Protein AF-A0A356EBM1-F1 (afdb_monomer_lite)

Structure (mmCIF, N/CA/C/O backbone):
data_AF-A0A356EBM1-F1
#
_entry.id   AF-A0A356EBM1-F1
#
loop_
_atom_site.group_PDB
_atom_site.id
_atom_site.type_symbol
_atom_site.label_atom_id
_atom_site.label_alt_id
_atom_site.label_comp_id
_atom_site.label_asym_id
_atom_site.label_entity_id
_atom_site.label_seq_id
_atom_site.pdbx_PDB_ins_code
_atom_site.Cartn_x
_atom_site.Cartn_y
_atom_site.Cartn_z
_atom_site.occupancy
_atom_site.B_iso_or_equiv
_atom_site.auth_seq_id
_atom_site.auth_comp_id
_atom_site.auth_asym_id
_atom_site.auth_atom_id
_atom_site.pdbx_PDB_model_num
ATOM 1 N N . MET A 1 1 ? -62.684 6.060 5.186 1.00 42.84 1 MET A N 1
ATOM 2 C CA . MET A 1 1 ? -63.301 6.630 6.403 1.00 42.84 1 MET A CA 1
ATOM 3 C C . MET A 1 1 ? -63.419 5.521 7.432 1.00 42.84 1 MET A C 1
ATOM 5 O O . MET A 1 1 ? -64.021 4.505 7.124 1.00 42.84 1 MET A O 1
ATOM 9 N N . GLY A 1 2 ? -62.811 5.699 8.601 1.00 35.34 2 GLY A N 1
ATOM 10 C CA . GLY A 1 2 ? -62.869 4.760 9.723 1.00 35.34 2 GLY A CA 1
ATOM 11 C C . GLY A 1 2 ? -61.981 5.294 10.841 1.00 35.34 2 GLY A C 1
ATOM 12 O O . GLY A 1 2 ? -60.767 5.143 10.776 1.00 35.34 2 GLY A O 1
ATOM 13 N N . GLN A 1 3 ? -62.577 6.033 11.777 1.00 33.00 3 GLN A N 1
ATOM 14 C CA . GLN A 1 3 ? -61.892 6.645 12.920 1.00 33.00 3 GLN A CA 1
ATOM 15 C C . GLN A 1 3 ? -61.362 5.582 13.898 1.00 33.00 3 GLN A C 1
ATOM 17 O O . GLN A 1 3 ? -61.988 4.528 14.033 1.00 33.00 3 GLN A O 1
ATOM 22 N N . PRO A 1 4 ? -60.266 5.853 14.631 1.00 38.38 4 PRO A N 1
ATOM 23 C CA . PRO A 1 4 ? -59.825 4.984 15.709 1.00 38.38 4 PRO A CA 1
ATOM 24 C C . PRO A 1 4 ? -60.658 5.225 16.976 1.00 38.38 4 PRO A C 1
ATOM 26 O O . PRO A 1 4 ? -60.929 6.361 17.366 1.00 38.38 4 PRO A O 1
ATOM 29 N N . VAL A 1 5 ? -61.051 4.129 17.623 1.00 34.38 5 VAL A N 1
ATOM 30 C CA . VAL A 1 5 ? -61.734 4.113 18.921 1.00 34.38 5 VAL A CA 1
ATOM 31 C C . VAL A 1 5 ? -60.709 4.406 20.019 1.00 34.38 5 VAL A C 1
ATOM 33 O O . VAL A 1 5 ? -59.724 3.684 20.166 1.00 34.38 5 VAL A O 1
ATOM 36 N N . ALA A 1 6 ? -60.939 5.470 20.786 1.00 33.41 6 ALA A N 1
ATOM 37 C CA . ALA A 1 6 ? -60.128 5.841 21.938 1.00 33.41 6 ALA A CA 1
ATOM 38 C C . ALA A 1 6 ? -60.518 5.005 23.168 1.00 33.41 6 ALA A C 1
ATOM 40 O O . ALA A 1 6 ? -61.655 5.073 23.633 1.00 33.41 6 ALA A O 1
ATOM 41 N N . PHE A 1 7 ? -59.561 4.266 23.730 1.00 32.88 7 PHE A N 1
ATOM 42 C CA . PHE A 1 7 ? -59.648 3.765 25.101 1.00 32.88 7 PHE A CA 1
ATOM 43 C C . PHE A 1 7 ? -58.987 4.782 26.037 1.00 32.88 7 PHE A C 1
ATOM 45 O O . PHE A 1 7 ? -57.767 4.922 26.061 1.00 32.88 7 PHE A O 1
ATOM 52 N N . LEU A 1 8 ? -59.807 5.499 26.805 1.00 38.97 8 LEU A N 1
ATOM 53 C CA . LEU A 1 8 ? -59.374 6.261 27.974 1.00 38.97 8 LEU A CA 1
ATOM 54 C C . LEU A 1 8 ? -59.372 5.322 29.185 1.00 38.97 8 LEU A C 1
ATOM 56 O O . LEU A 1 8 ? -60.434 4.926 29.662 1.00 38.97 8 LEU A O 1
ATOM 60 N N . ALA A 1 9 ? -58.185 4.995 29.694 1.00 32.38 9 ALA A N 1
ATOM 61 C CA . ALA A 1 9 ? -58.008 4.486 31.049 1.00 32.38 9 ALA A CA 1
ATOM 62 C C . ALA A 1 9 ? -57.308 5.564 31.888 1.00 32.38 9 ALA A C 1
ATOM 64 O O . ALA A 1 9 ? -56.337 6.187 31.463 1.00 32.38 9 ALA A O 1
ATOM 65 N N . ALA A 1 10 ? -57.891 5.824 33.052 1.00 35.03 10 ALA A N 1
ATOM 66 C CA . ALA A 1 10 ? -57.650 6.972 33.904 1.00 35.03 10 ALA A CA 1
ATOM 67 C C . ALA A 1 10 ? -56.295 6.954 34.636 1.00 35.03 10 ALA A C 1
ATOM 69 O O . ALA A 1 10 ? -55.842 5.916 35.103 1.00 35.03 10 ALA A O 1
ATOM 70 N N . GLY A 1 11 ? -55.749 8.159 34.843 1.00 42.44 11 GLY A N 1
ATOM 71 C CA . GLY A 1 11 ? -55.099 8.558 36.095 1.00 42.44 11 GLY A CA 1
ATOM 72 C C . GLY A 1 11 ? -53.691 8.029 36.378 1.00 42.44 11 GLY A C 1
ATOM 73 O O . GLY A 1 11 ? -53.522 7.046 37.087 1.00 42.44 11 GLY A O 1
ATOM 74 N N . GLY A 1 12 ? -52.673 8.790 35.972 1.00 31.17 12 GLY A N 1
ATOM 75 C CA . GLY A 1 12 ? -51.321 8.677 36.523 1.00 31.17 12 GLY A CA 1
ATOM 76 C C . GLY A 1 12 ? -50.335 9.583 35.794 1.00 31.17 12 GLY A C 1
ATOM 77 O O . GLY A 1 12 ? -50.092 9.396 34.608 1.00 31.17 12 GLY A O 1
ATOM 78 N N . ARG A 1 13 ? -49.776 10.585 36.488 1.00 42.53 13 ARG A N 1
ATOM 79 C CA . ARG A 1 13 ? -48.717 11.469 35.970 1.00 42.53 13 ARG A CA 1
ATOM 80 C C . ARG A 1 13 ? -47.510 10.632 35.523 1.00 42.53 13 ARG A C 1
ATOM 82 O O . ARG A 1 13 ? -46.719 10.211 36.361 1.00 42.53 13 ARG A O 1
ATOM 89 N N . ALA A 1 14 ? -47.343 10.446 34.219 1.00 35.03 14 ALA A N 1
ATOM 90 C CA . ALA A 1 14 ? -46.088 10.023 33.614 1.00 35.03 14 ALA A CA 1
ATOM 91 C C . ALA A 1 14 ? -45.531 11.219 32.840 1.00 35.03 14 ALA A C 1
ATOM 93 O O . ALA A 1 14 ? -46.203 11.767 31.971 1.00 35.03 14 ALA A O 1
ATOM 94 N N . ALA A 1 15 ? -44.335 11.657 33.229 1.00 39.31 15 ALA A N 1
ATOM 95 C CA . ALA A 1 15 ? -43.589 12.714 32.564 1.00 39.31 15 ALA A CA 1
ATOM 96 C C . ALA A 1 15 ? -43.519 12.471 31.050 1.00 39.31 15 ALA A C 1
ATOM 98 O O . ALA A 1 15 ? -43.367 11.322 30.629 1.00 39.31 15 ALA A O 1
ATOM 99 N N . ASP A 1 16 ? -43.585 13.556 30.273 1.00 38.88 16 ASP A N 1
ATOM 100 C CA . ASP A 1 16 ? -43.338 13.608 28.831 1.00 38.88 16 ASP A CA 1
ATOM 101 C C . ASP A 1 16 ? -42.042 12.867 28.463 1.00 38.88 16 ASP A C 1
ATOM 103 O O . ASP A 1 16 ? -40.952 13.432 28.372 1.00 38.88 16 ASP A O 1
ATOM 107 N N . ARG A 1 17 ? -42.147 11.560 28.223 1.00 38.97 17 ARG A N 1
ATOM 108 C CA . ARG A 1 17 ? -41.198 10.839 27.388 1.00 38.97 17 ARG A CA 1
ATOM 109 C C . ARG A 1 17 ? -41.660 11.082 25.965 1.00 38.97 17 ARG A C 1
ATOM 111 O O . ARG A 1 17 ? -42.470 10.320 25.448 1.00 38.97 17 ARG A O 1
ATOM 118 N N . LEU A 1 18 ? -41.149 12.157 25.362 1.00 40.97 18 LEU A N 1
ATOM 119 C CA . LEU A 1 18 ? -41.180 12.367 23.916 1.00 40.97 18 LEU A CA 1
ATOM 120 C C . LEU A 1 18 ? -40.757 11.055 23.248 1.00 40.97 18 LEU A C 1
ATOM 122 O O . LEU A 1 18 ? -39.587 10.663 23.302 1.00 40.97 18 LEU A O 1
ATOM 126 N N . ALA A 1 19 ? -41.737 10.331 22.710 1.00 46.00 19 ALA A N 1
ATOM 127 C CA . ALA A 1 19 ? -41.510 9.083 22.012 1.00 46.00 19 ALA A CA 1
ATOM 128 C C . ALA A 1 19 ? -40.603 9.392 20.819 1.00 46.00 19 ALA A C 1
ATOM 130 O O . ALA A 1 19 ? -40.979 10.147 19.923 1.00 46.00 19 ALA A O 1
ATOM 131 N N . LYS A 1 20 ? -39.378 8.859 20.838 1.00 49.09 20 LYS A N 1
ATOM 132 C CA . LYS A 1 20 ? -38.491 8.968 19.683 1.00 49.09 20 LYS A CA 1
ATOM 133 C C . LYS A 1 20 ? -39.071 8.106 18.559 1.00 49.09 20 LYS A C 1
ATOM 135 O O . LYS A 1 20 ? -39.443 6.965 18.841 1.00 49.09 20 LYS A O 1
ATOM 140 N N . PRO A 1 21 ? -39.146 8.612 17.317 1.00 43.00 21 PRO A N 1
ATOM 141 C CA . PRO A 1 21 ? -39.495 7.776 16.179 1.00 43.00 21 PRO A CA 1
ATOM 142 C C . PRO A 1 21 ? -38.496 6.612 16.114 1.00 43.00 21 PRO A C 1
ATOM 144 O O . PRO A 1 21 ? -37.289 6.828 16.044 1.00 43.00 21 PRO A O 1
ATOM 147 N N . PHE A 1 22 ? -39.008 5.388 16.239 1.00 44.84 22 PHE A N 1
ATOM 148 C CA . PHE A 1 22 ? -38.233 4.150 16.216 1.00 44.84 22 PHE A CA 1
ATOM 149 C C . PHE A 1 22 ? -38.425 3.516 14.839 1.00 44.84 22 PHE A C 1
ATOM 151 O O . PHE A 1 22 ? -39.537 3.104 14.503 1.00 44.84 22 PHE A O 1
ATOM 158 N N . ASP A 1 23 ? -37.377 3.501 14.011 1.00 51.44 23 ASP A N 1
ATOM 159 C CA . ASP A 1 23 ? -37.457 2.895 12.681 1.00 51.44 23 ASP A CA 1
ATOM 160 C C . ASP A 1 23 ? -37.304 1.373 12.806 1.00 51.44 23 ASP A C 1
ATOM 162 O O . ASP A 1 23 ? -36.210 0.842 12.981 1.00 51.44 23 ASP A O 1
ATOM 166 N N . PHE A 1 24 ? -38.427 0.658 12.714 1.00 48.84 24 PHE A N 1
ATOM 167 C CA . PHE A 1 24 ? -38.478 -0.806 12.785 1.00 48.84 24 PHE A CA 1
ATOM 168 C C . PHE A 1 24 ? -37.703 -1.508 11.659 1.00 48.84 24 PHE A C 1
ATOM 170 O O . PHE A 1 24 ? -37.481 -2.714 11.746 1.00 48.84 24 PHE A O 1
ATOM 177 N N . ARG A 1 25 ? -37.285 -0.782 10.612 1.00 41.53 25 ARG A N 1
ATOM 178 C CA . ARG A 1 25 ? -36.431 -1.324 9.545 1.00 41.53 25 ARG A CA 1
ATOM 179 C C . ARG A 1 25 ? -34.961 -1.415 9.966 1.00 41.53 25 ARG A C 1
ATOM 181 O O . ARG A 1 25 ? -34.242 -2.239 9.412 1.00 41.53 25 ARG A O 1
ATOM 188 N N . TYR A 1 26 ? -34.545 -0.639 10.972 1.00 52.31 26 TYR A N 1
ATOM 189 C CA . TYR A 1 26 ? -33.164 -0.552 11.455 1.00 52.31 26 TYR A CA 1
ATOM 190 C C . TYR A 1 26 ? -33.111 -0.531 12.993 1.00 52.31 26 TYR A C 1
ATOM 192 O O . TYR A 1 26 ? -32.876 0.518 13.595 1.00 52.31 26 TYR A O 1
ATOM 200 N N . PRO A 1 27 ? -33.349 -1.668 13.671 1.00 55.59 27 PRO A N 1
ATOM 201 C CA . PRO A 1 27 ? -33.242 -1.720 15.124 1.00 55.59 27 PRO A CA 1
ATOM 202 C C . PRO A 1 27 ? -31.796 -1.445 15.567 1.00 55.59 27 PRO A C 1
ATOM 204 O O . PRO A 1 27 ? -30.867 -2.053 15.035 1.00 55.59 27 PRO A O 1
ATOM 207 N N . ASP A 1 28 ? -31.612 -0.573 16.566 1.00 60.94 28 ASP A N 1
ATOM 208 C CA . ASP A 1 28 ? -30.328 -0.366 17.251 1.00 60.94 28 ASP A CA 1
ATOM 209 C C . ASP A 1 28 ? -29.805 -1.718 17.767 1.00 60.94 28 ASP A C 1
ATOM 211 O O . ASP A 1 28 ? -30.285 -2.252 18.771 1.00 60.94 28 ASP A O 1
ATOM 215 N N . LYS A 1 29 ? -28.827 -2.301 17.063 1.00 69.81 29 LYS A N 1
ATOM 216 C CA . LYS A 1 29 ? -28.293 -3.637 17.379 1.00 69.81 29 LYS A CA 1
ATOM 217 C C . LYS A 1 29 ? -27.367 -3.612 18.606 1.00 69.81 29 LYS A C 1
ATOM 219 O O . LYS A 1 29 ? -27.132 -4.652 19.225 1.00 69.81 29 LYS A O 1
ATOM 224 N N . LEU A 1 30 ? -26.849 -2.440 18.987 1.00 75.50 30 LEU A N 1
ATOM 225 C CA . LEU A 1 30 ? -26.002 -2.239 20.169 1.00 75.50 30 LEU A CA 1
ATOM 226 C C . LEU A 1 30 ? -26.655 -1.282 21.169 1.00 75.50 30 LEU A C 1
ATOM 228 O O . LEU A 1 30 ? -27.227 -0.258 20.808 1.00 75.50 30 LEU A O 1
ATOM 232 N N . SER A 1 31 ? -26.527 -1.597 22.460 1.00 80.88 31 SER A N 1
ATOM 233 C CA . SER A 1 31 ? -26.961 -0.696 23.527 1.00 80.88 31 SER A CA 1
ATOM 234 C C . SER A 1 31 ? -26.056 0.540 23.605 1.00 80.88 31 SER A C 1
ATOM 236 O O . SER A 1 31 ? -24.871 0.491 23.272 1.00 80.88 31 SER A O 1
ATOM 238 N N . LYS A 1 32 ? -26.587 1.651 24.130 1.00 82.44 32 LYS A N 1
ATOM 239 C CA . LYS A 1 32 ? -25.817 2.895 24.338 1.00 82.44 32 LYS A CA 1
ATOM 240 C C . LYS A 1 32 ? -24.569 2.706 25.202 1.00 82.44 32 LYS A C 1
ATOM 242 O O . LYS A 1 32 ? -23.586 3.411 25.025 1.00 82.44 32 LYS A O 1
ATOM 247 N N . GLU A 1 33 ? -24.623 1.774 26.147 1.00 79.56 33 GLU A N 1
ATOM 248 C CA . GLU A 1 33 ? -23.491 1.427 27.004 1.00 79.56 33 GLU A CA 1
ATOM 249 C C . GLU A 1 33 ? -22.354 0.785 26.198 1.00 79.56 33 GLU A C 1
ATOM 251 O O . GLU A 1 33 ? -21.217 1.236 26.295 1.00 79.56 33 GLU A O 1
ATOM 256 N N . ARG A 1 34 ? -22.676 -0.170 25.314 1.00 83.00 34 ARG A N 1
ATOM 257 C CA . ARG A 1 34 ? -21.705 -0.801 24.405 1.00 83.00 34 ARG A CA 1
ATOM 258 C C . ARG A 1 34 ? -21.077 0.207 23.444 1.00 83.00 34 ARG A C 1
ATOM 260 O O . ARG A 1 34 ? -19.879 0.140 23.192 1.00 83.00 34 ARG A O 1
ATOM 267 N N . LEU A 1 35 ? -21.869 1.150 22.928 1.00 86.12 35 LEU A N 1
ATOM 268 C CA . LEU A 1 35 ? -21.366 2.210 22.047 1.00 86.12 35 LEU A CA 1
ATOM 269 C C . LEU A 1 35 ? -20.360 3.120 22.764 1.00 86.12 35 LEU A C 1
ATOM 271 O O . LEU A 1 35 ? -19.302 3.386 22.210 1.00 86.12 35 LEU A O 1
ATOM 275 N N . ARG A 1 36 ? -20.631 3.517 24.014 1.00 86.56 36 ARG A N 1
ATOM 276 C CA . ARG A 1 36 ? -19.683 4.306 24.825 1.00 86.56 36 ARG A CA 1
ATOM 277 C C . ARG A 1 36 ? -18.381 3.563 25.092 1.00 86.56 36 ARG A C 1
ATOM 279 O O . ARG A 1 36 ? -17.308 4.154 25.055 1.00 86.56 36 ARG A O 1
ATOM 286 N N . THR A 1 37 ? -18.470 2.266 25.366 1.00 85.62 37 THR A N 1
ATOM 287 C CA . THR A 1 37 ? -17.291 1.418 25.535 1.00 85.62 37 THR A CA 1
ATOM 288 C C . THR A 1 37 ? -16.451 1.371 24.260 1.00 85.62 37 THR A C 1
ATOM 290 O O . THR A 1 37 ? -15.241 1.575 24.322 1.00 85.62 37 THR A O 1
ATOM 293 N N . LEU A 1 38 ? -17.084 1.149 23.104 1.00 88.69 38 LEU A N 1
ATOM 294 C CA . LEU A 1 38 ? -16.394 1.161 21.815 1.00 88.69 38 LEU A CA 1
ATOM 295 C C . LEU A 1 38 ? -15.769 2.529 21.525 1.00 88.69 38 LEU A C 1
ATOM 297 O O . LEU A 1 38 ? -14.632 2.581 21.075 1.00 88.69 38 LEU A O 1
ATOM 301 N N . GLU A 1 39 ? -16.465 3.623 21.817 1.00 89.75 39 GLU A N 1
ATOM 302 C CA . GLU A 1 39 ? -15.940 4.984 21.673 1.00 89.75 39 GLU A CA 1
ATOM 303 C C . GLU A 1 39 ? -14.680 5.202 22.527 1.00 89.75 39 GLU A C 1
ATOM 305 O O . GLU A 1 39 ? -13.653 5.636 22.009 1.00 89.75 39 GLU A O 1
ATOM 310 N N . MET A 1 40 ? -14.704 4.799 23.803 1.00 87.94 40 MET A N 1
ATOM 311 C CA . MET A 1 40 ? -13.545 4.882 24.701 1.00 87.94 40 MET A CA 1
ATOM 312 C C . MET A 1 40 ? -12.346 4.068 24.189 1.00 87.94 40 MET A C 1
ATOM 314 O O . MET A 1 40 ? -11.215 4.553 24.211 1.00 87.94 40 MET A O 1
ATOM 318 N N . MET A 1 41 ? -12.579 2.848 23.695 1.00 88.69 41 MET A N 1
ATOM 319 C CA . MET A 1 41 ? -11.519 2.030 23.092 1.00 88.69 41 MET A CA 1
ATOM 320 C C . MET A 1 41 ? -10.903 2.707 21.866 1.00 88.69 41 MET A C 1
ATOM 322 O O . MET A 1 41 ? -9.685 2.706 21.696 1.00 88.69 41 MET A O 1
ATOM 326 N N . HIS A 1 42 ? -11.740 3.295 21.012 1.00 93.00 42 HIS A N 1
ATOM 327 C CA . HIS A 1 42 ? -11.271 3.977 19.813 1.00 93.00 42 HIS A CA 1
ATOM 328 C C . HIS A 1 42 ? -10.563 5.294 20.128 1.00 93.00 42 HIS A C 1
ATOM 330 O O . HIS A 1 42 ? -9.685 5.691 19.370 1.00 93.00 42 HIS A O 1
ATOM 336 N N . GLN A 1 43 ? -10.858 5.929 21.264 1.00 91.75 43 GLN A N 1
ATOM 337 C CA . GLN A 1 43 ? -10.099 7.085 21.737 1.00 91.75 43 GLN A CA 1
ATOM 338 C C . GLN A 1 43 ? -8.671 6.691 22.140 1.00 91.75 43 GLN A C 1
ATOM 340 O O . GLN A 1 43 ? -7.719 7.402 21.816 1.00 91.75 43 GLN A O 1
ATOM 345 N N . ALA A 1 44 ? -8.506 5.538 22.800 1.00 89.12 44 ALA A N 1
ATOM 346 C CA . ALA A 1 44 ? -7.184 4.988 23.100 1.00 89.12 44 ALA A CA 1
ATOM 347 C C . ALA A 1 44 ? -6.425 4.616 21.814 1.00 89.12 44 ALA A C 1
ATOM 349 O O . ALA A 1 44 ? -5.260 4.981 21.666 1.00 89.12 44 ALA A O 1
ATOM 350 N N . TYR A 1 45 ? -7.107 3.970 20.860 1.00 93.31 45 TYR A N 1
ATOM 351 C CA . TYR A 1 45 ? -6.560 3.690 19.528 1.00 93.31 45 TYR A CA 1
ATOM 352 C C . TYR A 1 45 ? -6.108 4.961 18.802 1.00 93.31 45 TYR A C 1
ATOM 354 O O . TYR A 1 45 ? -4.997 4.996 18.288 1.00 93.31 45 TYR A O 1
ATOM 362 N N . ALA A 1 46 ? -6.938 6.007 18.779 1.00 94.75 46 ALA A N 1
ATOM 363 C CA . ALA A 1 46 ? -6.633 7.263 18.101 1.00 94.75 46 ALA A CA 1
ATOM 364 C C . ALA A 1 46 ? -5.352 7.904 18.657 1.00 94.75 46 ALA A C 1
ATOM 366 O O . ALA A 1 46 ? -4.459 8.265 17.895 1.00 94.75 46 ALA A O 1
ATOM 367 N N . SER A 1 47 ? -5.219 7.955 19.986 1.00 93.56 47 SER A N 1
ATOM 368 C CA . SER A 1 47 ? -4.017 8.472 20.650 1.00 93.56 47 SER A CA 1
ATOM 369 C C . SER A 1 47 ? -2.759 7.666 20.291 1.00 93.56 47 SER A C 1
ATOM 371 O O . SER A 1 47 ? -1.736 8.235 19.905 1.00 93.56 47 SER A O 1
ATOM 373 N N . ALA A 1 48 ? -2.843 6.334 20.354 1.00 92.62 48 ALA A N 1
ATOM 374 C CA . ALA A 1 48 ? -1.722 5.454 20.032 1.00 92.62 48 ALA A CA 1
ATOM 375 C C . ALA A 1 48 ? -1.331 5.532 18.545 1.00 92.62 48 ALA A C 1
ATOM 377 O O . ALA A 1 48 ? -0.150 5.643 18.210 1.00 92.62 48 ALA A O 1
ATOM 378 N N . LEU A 1 49 ? -2.324 5.574 17.652 1.00 95.06 49 LEU A N 1
ATOM 379 C CA . LEU A 1 49 ? -2.109 5.743 16.221 1.00 95.06 49 LEU A CA 1
ATOM 380 C C . LEU A 1 49 ? -1.447 7.089 15.907 1.00 95.06 49 LEU A C 1
ATOM 382 O O . LEU A 1 49 ? -0.510 7.122 15.114 1.00 95.06 49 LEU A O 1
ATOM 386 N N . ALA A 1 50 ? -1.889 8.187 16.528 1.00 94.69 50 ALA A N 1
ATOM 387 C CA . ALA A 1 50 ? -1.274 9.500 16.339 1.00 94.69 50 ALA A CA 1
ATOM 388 C C . ALA A 1 50 ? 0.219 9.468 16.703 1.00 94.69 50 ALA A C 1
ATOM 390 O O . ALA A 1 50 ? 1.060 9.874 15.899 1.00 94.69 50 ALA A O 1
ATOM 391 N N . ALA A 1 51 ? 0.564 8.899 17.864 1.00 93.25 51 ALA A N 1
ATOM 392 C CA . ALA A 1 51 ? 1.955 8.742 18.290 1.00 93.25 51 ALA A CA 1
ATOM 393 C C . ALA A 1 51 ? 2.770 7.877 17.311 1.00 93.25 51 ALA A C 1
ATOM 395 O O . ALA A 1 51 ? 3.902 8.229 16.961 1.00 93.25 51 ALA A O 1
ATOM 396 N N . ARG A 1 52 ? 2.185 6.777 16.815 1.00 93.75 52 ARG A N 1
ATOM 397 C CA . ARG A 1 52 ? 2.830 5.910 15.823 1.00 93.75 52 ARG A CA 1
ATOM 398 C C . ARG A 1 52 ? 3.085 6.644 14.512 1.00 93.75 52 ARG A C 1
ATOM 400 O O . ARG A 1 52 ? 4.196 6.572 13.998 1.00 93.75 52 ARG A O 1
ATOM 407 N N . LEU A 1 53 ? 2.100 7.379 13.998 1.00 93.19 53 LEU A N 1
ATOM 408 C CA . LEU A 1 53 ? 2.235 8.158 12.767 1.00 93.19 53 LEU A CA 1
ATOM 409 C C . LEU A 1 53 ? 3.284 9.265 12.914 1.00 93.19 53 LEU A C 1
ATOM 411 O O . LEU A 1 53 ? 4.085 9.444 12.005 1.00 93.19 53 LEU A O 1
ATOM 415 N N . VAL A 1 54 ? 3.359 9.956 14.056 1.00 92.81 54 VAL A N 1
ATOM 416 C CA . VAL A 1 54 ? 4.428 10.941 14.304 1.00 92.81 54 VAL A CA 1
ATOM 417 C C . VAL A 1 54 ? 5.807 10.282 14.253 1.00 92.81 54 VAL A C 1
ATOM 419 O O . VAL A 1 54 ? 6.722 10.819 13.630 1.00 92.81 54 VAL A O 1
ATOM 422 N N . SER A 1 55 ? 5.961 9.109 14.870 1.00 91.06 55 SER A N 1
ATOM 423 C CA . SER A 1 55 ? 7.234 8.383 14.894 1.00 91.06 55 SER A CA 1
ATOM 424 C C . SER A 1 55 ? 7.637 7.849 13.514 1.00 91.06 55 SER A C 1
ATOM 426 O O . SER A 1 55 ? 8.787 8.016 13.107 1.00 91.06 55 SER A O 1
ATOM 428 N N . GLU A 1 56 ? 6.691 7.244 12.796 1.00 89.81 56 GLU A N 1
ATOM 429 C CA . GLU A 1 56 ? 6.907 6.561 11.513 1.00 89.81 56 GLU A CA 1
ATOM 430 C C . GLU A 1 56 ? 6.822 7.477 10.300 1.00 89.81 56 GLU A C 1
ATOM 432 O O . GLU A 1 56 ? 7.223 7.080 9.220 1.00 89.81 56 GLU A O 1
ATOM 437 N N . LEU A 1 57 ? 6.269 8.680 10.418 1.00 89.75 57 LEU A N 1
ATOM 438 C CA . LEU A 1 57 ? 6.241 9.652 9.325 1.00 89.75 57 LEU A CA 1
ATOM 439 C C . LEU A 1 57 ? 7.120 10.860 9.615 1.00 89.75 57 LEU A C 1
ATOM 441 O O . LEU A 1 57 ? 7.341 11.667 8.720 1.00 89.75 57 LEU A O 1
ATOM 445 N N . ARG A 1 58 ? 7.606 11.038 10.849 1.00 89.56 58 ARG A N 1
ATOM 446 C CA . ARG A 1 58 ? 8.345 12.240 11.272 1.00 89.56 58 ARG A CA 1
ATOM 447 C C . ARG A 1 58 ? 7.626 13.534 10.875 1.00 89.56 58 ARG A C 1
ATOM 449 O O . ARG A 1 58 ? 8.252 14.501 10.451 1.00 89.56 58 ARG A O 1
ATOM 456 N N . CYS A 1 59 ? 6.298 13.534 10.950 1.00 89.31 59 CYS A N 1
ATOM 457 C CA . CYS A 1 59 ? 5.462 14.698 10.688 1.00 89.31 59 CYS A CA 1
ATOM 458 C C . CYS A 1 59 ? 4.445 14.867 11.821 1.00 89.31 59 CYS A C 1
ATOM 460 O O . CYS A 1 59 ? 4.003 13.861 12.378 1.00 89.31 59 CYS A O 1
ATOM 462 N N . PRO A 1 60 ? 4.030 16.103 12.152 1.00 90.81 60 PRO A N 1
ATOM 463 C CA . PRO A 1 60 ? 2.959 16.319 13.117 1.00 90.81 60 PRO A CA 1
ATOM 464 C C . PRO A 1 60 ? 1.687 15.588 12.674 1.00 90.81 60 PRO A C 1
ATOM 466 O O . PRO A 1 60 ? 1.214 15.808 11.557 1.00 90.81 60 PRO A O 1
ATOM 469 N N . ALA A 1 61 ? 1.150 14.729 13.537 1.00 93.81 61 ALA A N 1
ATOM 470 C CA . ALA A 1 61 ? -0.084 13.998 13.297 1.00 93.81 61 ALA A CA 1
ATOM 471 C C . ALA A 1 61 ? -0.963 14.020 14.552 1.00 93.81 61 ALA A C 1
ATOM 473 O O . ALA A 1 61 ? -0.455 13.901 15.666 1.00 93.81 61 ALA A O 1
ATOM 474 N N . ASP A 1 62 ? -2.270 14.172 14.360 1.00 95.06 62 ASP A N 1
ATOM 475 C CA . ASP A 1 62 ? -3.281 14.092 15.417 1.00 95.06 62 ASP A CA 1
ATOM 476 C C . ASP A 1 62 ? -4.456 13.248 14.920 1.00 95.06 62 ASP A C 1
ATOM 478 O O . ASP A 1 62 ? -4.808 13.306 13.740 1.00 95.06 62 ASP A O 1
ATOM 482 N N . VAL A 1 63 ? -5.057 12.453 15.803 1.00 96.50 63 VAL A N 1
ATOM 483 C CA . VAL A 1 63 ? -6.198 11.594 15.465 1.00 96.50 63 VAL A CA 1
ATOM 484 C C . VAL A 1 63 ? -7.252 11.722 16.551 1.00 96.50 63 VAL A C 1
ATOM 486 O O . VAL A 1 63 ? -6.958 11.564 17.736 1.00 96.50 63 VAL A O 1
ATOM 489 N N . ARG A 1 64 ? -8.500 11.987 16.157 1.00 95.62 64 ARG A N 1
ATOM 490 C CA . ARG A 1 64 ? -9.618 12.184 17.091 1.00 95.62 64 ARG A CA 1
ATOM 491 C C . ARG A 1 64 ? -10.832 11.378 16.680 1.00 95.62 64 ARG A C 1
ATOM 493 O O . ARG A 1 64 ? -11.162 11.320 15.502 1.00 95.62 64 ARG A O 1
ATOM 500 N N . VAL A 1 65 ? -11.532 10.797 17.651 1.00 96.50 65 VAL A N 1
ATOM 501 C CA . VAL A 1 65 ? -12.828 10.153 17.411 1.00 96.50 65 VAL A CA 1
ATOM 502 C C . VAL A 1 65 ? -13.895 11.234 17.257 1.00 96.50 65 VAL A C 1
ATOM 504 O O . VAL A 1 65 ? -14.100 12.041 18.161 1.00 96.50 65 VAL A O 1
ATOM 507 N N . CYS A 1 66 ? -14.576 11.255 16.113 1.00 94.50 66 CYS A N 1
ATOM 508 C CA . CYS A 1 66 ? -15.688 12.170 15.850 1.00 94.50 66 CYS A CA 1
ATOM 509 C C . CYS A 1 66 ? -17.016 11.613 16.369 1.00 94.50 66 CYS A C 1
ATOM 511 O O . CYS A 1 66 ? -17.865 12.367 16.839 1.00 94.50 66 CYS A O 1
ATOM 513 N N . GLY A 1 67 ? -17.210 10.298 16.250 1.00 91.12 67 GLY A N 1
ATOM 514 C CA . GLY A 1 67 ? -18.440 9.639 16.666 1.00 91.12 67 GLY A CA 1
ATOM 515 C C . GLY A 1 67 ? -18.618 8.249 16.067 1.00 91.12 67 GLY A C 1
ATOM 516 O O . GLY A 1 67 ? -17.807 7.772 15.269 1.00 91.12 67 GLY A O 1
ATOM 517 N N . LEU A 1 68 ? -19.693 7.592 16.498 1.00 94.44 68 LEU A N 1
ATOM 518 C CA . LEU A 1 68 ? -20.087 6.255 16.070 1.00 94.44 68 LEU A CA 1
ATOM 519 C C . LEU A 1 68 ? -21.466 6.314 15.410 1.00 94.44 68 LEU A C 1
ATOM 521 O O . LEU A 1 68 ? -22.430 6.775 16.022 1.00 94.44 68 LEU A O 1
ATOM 525 N N . GLU A 1 69 ? -21.568 5.787 14.195 1.00 91.06 69 GLU A N 1
ATOM 526 C CA . GLU A 1 69 ? -22.798 5.770 13.404 1.00 91.06 69 GLU A CA 1
ATOM 527 C C . GLU A 1 69 ? -23.170 4.337 13.009 1.00 91.06 69 GLU A C 1
ATOM 529 O O . GLU A 1 69 ? -22.311 3.519 12.681 1.00 91.06 69 GLU A O 1
ATOM 534 N N . GLN A 1 70 ? -24.464 4.016 13.050 1.00 90.62 70 GLN A N 1
ATOM 535 C CA . GLN A 1 70 ? -24.995 2.733 12.586 1.00 90.62 70 GLN A CA 1
ATOM 536 C C . GLN A 1 70 ? -25.744 2.968 11.275 1.00 90.62 70 GLN A C 1
ATOM 538 O O . GLN A 1 70 ? -26.707 3.731 11.250 1.00 90.62 70 GLN A O 1
ATOM 543 N N . GLN A 1 71 ? -25.321 2.305 10.203 1.00 91.50 71 GLN A N 1
ATOM 544 C CA . GLN A 1 71 ? -25.947 2.419 8.883 1.00 91.50 71 GLN A CA 1
ATOM 545 C C . GLN A 1 71 ? -25.830 1.109 8.104 1.00 91.50 71 GLN A C 1
ATOM 547 O O . GLN A 1 71 ? -25.163 0.173 8.553 1.00 91.50 71 GLN A O 1
ATOM 552 N N . THR A 1 72 ? -26.485 1.018 6.946 1.00 91.94 72 THR A N 1
ATOM 553 C CA . THR A 1 72 ? -26.293 -0.131 6.056 1.00 91.94 72 THR A CA 1
ATOM 554 C C . THR A 1 72 ? -24.948 -0.039 5.342 1.00 91.94 72 THR A C 1
ATOM 556 O O . THR A 1 72 ? -24.418 1.049 5.097 1.00 91.94 72 THR A O 1
ATOM 559 N N . TYR A 1 73 ? -24.375 -1.188 4.994 1.00 92.44 73 TYR A N 1
ATOM 560 C CA . TYR A 1 73 ? -23.115 -1.242 4.263 1.00 92.44 73 TYR A CA 1
ATOM 561 C C . TYR A 1 73 ? -23.228 -0.598 2.876 1.00 92.44 73 TYR A C 1
ATOM 563 O O . TYR A 1 73 ? -22.313 0.094 2.435 1.00 92.44 73 TYR A O 1
ATOM 571 N N . GLY A 1 74 ? -24.368 -0.789 2.209 1.00 91.38 74 GLY A N 1
ATOM 572 C CA . GLY A 1 74 ? -24.668 -0.191 0.914 1.00 91.38 74 GLY A CA 1
ATOM 573 C C . GLY A 1 74 ? -24.701 1.332 0.972 1.00 91.38 74 GLY A C 1
ATOM 574 O O . GLY A 1 74 ? -24.071 1.967 0.129 1.00 91.38 74 GLY A O 1
ATOM 575 N N . ASP A 1 75 ? -25.360 1.909 1.983 1.00 91.50 75 ASP A N 1
ATOM 576 C CA . ASP A 1 75 ? -25.408 3.365 2.174 1.00 91.50 75 ASP A CA 1
ATOM 577 C C . ASP A 1 75 ? -24.010 3.931 2.455 1.00 91.50 75 ASP A C 1
ATOM 579 O O . ASP A 1 75 ? -23.619 4.938 1.862 1.00 91.50 75 ASP A O 1
ATOM 583 N N . TYR A 1 76 ? -23.216 3.243 3.286 1.00 92.38 76 TYR A N 1
ATOM 584 C CA . TYR A 1 76 ? -21.836 3.645 3.558 1.00 92.38 76 TYR A CA 1
ATOM 585 C C . TYR A 1 76 ? -20.979 3.644 2.287 1.00 92.38 76 TYR A C 1
ATOM 587 O O . TYR A 1 76 ? -20.370 4.661 1.966 1.00 92.38 76 TYR A O 1
ATOM 595 N N . ILE A 1 77 ? -20.953 2.541 1.531 1.00 90.75 77 ILE A N 1
ATOM 596 C CA . ILE A 1 77 ? -20.163 2.442 0.294 1.00 90.75 77 ILE A CA 1
ATOM 597 C C . ILE A 1 77 ? -20.632 3.467 -0.747 1.00 90.75 77 ILE A C 1
ATOM 599 O O . ILE A 1 77 ? -19.796 4.082 -1.406 1.00 90.75 77 ILE A O 1
ATOM 603 N N . ALA A 1 78 ? -21.941 3.704 -0.866 1.00 88.75 78 ALA A N 1
ATOM 604 C CA . ALA A 1 78 ? -22.498 4.703 -1.778 1.00 88.75 78 ALA A CA 1
ATOM 605 C C . ALA A 1 78 ? -22.179 6.154 -1.369 1.00 88.75 78 ALA A C 1
ATOM 607 O O . ALA A 1 78 ? -22.147 7.032 -2.230 1.00 88.75 78 ALA A O 1
ATOM 608 N N . SER A 1 79 ? -21.932 6.413 -0.079 1.00 89.19 79 SER A N 1
ATOM 609 C CA . SER A 1 79 ? -21.532 7.738 0.419 1.00 89.19 79 SER A CA 1
ATOM 610 C C . SER A 1 79 ? -20.097 8.124 0.037 1.00 89.19 79 SER A C 1
ATOM 612 O O . SER A 1 79 ? -19.743 9.305 0.043 1.00 89.19 79 SER A O 1
ATOM 614 N N . LEU A 1 80 ? -19.261 7.140 -0.306 1.00 87.12 80 LEU A N 1
ATOM 615 C CA . LEU A 1 80 ? -17.866 7.351 -0.668 1.00 87.12 80 LEU A CA 1
ATOM 616 C C . LEU A 1 80 ? -17.750 7.696 -2.157 1.00 87.12 80 LEU A C 1
ATOM 618 O O . LEU A 1 80 ? -18.331 7.042 -3.019 1.00 87.12 80 LEU A O 1
ATOM 622 N N . THR A 1 81 ? -16.952 8.716 -2.466 1.00 75.38 81 THR A N 1
ATOM 623 C CA . THR A 1 81 ? -16.678 9.153 -3.841 1.00 75.38 81 THR A CA 1
ATOM 624 C C . THR A 1 81 ? -15.175 9.229 -4.089 1.00 75.38 81 THR A C 1
ATOM 626 O O . THR A 1 81 ? -14.395 9.434 -3.159 1.00 75.38 81 THR A O 1
ATOM 629 N N . GLY A 1 82 ? -14.767 9.060 -5.349 1.00 75.31 82 GLY A N 1
ATOM 630 C CA . GLY A 1 82 ? -13.359 9.102 -5.748 1.00 75.31 82 GLY A CA 1
ATOM 631 C C . GLY A 1 82 ? -12.545 7.880 -5.307 1.00 75.31 82 GLY A C 1
ATOM 632 O O . GLY A 1 82 ? -13.090 6.874 -4.852 1.00 75.31 82 GLY A O 1
ATOM 633 N N . ARG A 1 83 ? -11.222 7.977 -5.478 1.00 79.62 83 ARG A N 1
ATOM 634 C CA . ARG A 1 83 ? -10.265 6.956 -5.032 1.00 79.62 83 ARG A CA 1
ATOM 635 C C . ARG A 1 83 ? -10.102 7.019 -3.517 1.00 79.62 83 ARG A C 1
ATOM 637 O O . ARG A 1 83 ? -9.839 8.087 -2.975 1.00 79.62 83 ARG A O 1
ATOM 644 N N . GLN A 1 84 ? -10.230 5.891 -2.833 1.00 86.56 84 GLN A N 1
ATOM 645 C CA . GLN A 1 84 ? -10.071 5.815 -1.378 1.00 86.56 84 GLN A CA 1
ATOM 646 C C . GLN A 1 84 ? -8.944 4.838 -1.032 1.00 86.56 84 GLN A C 1
ATOM 648 O O . GLN A 1 84 ? -8.52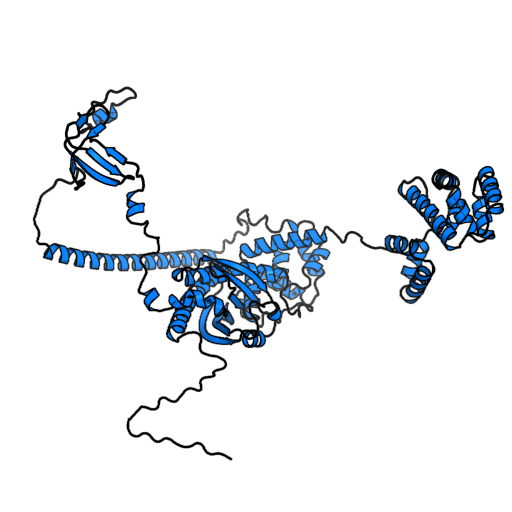6 4.042 -1.869 1.00 86.56 84 GLN A O 1
ATOM 653 N N . GLY A 1 85 ? -8.426 4.889 0.192 1.00 89.06 85 GLY A N 1
ATOM 654 C CA . GLY A 1 85 ? -7.502 3.873 0.701 1.00 89.06 85 GLY A CA 1
ATOM 655 C C . GLY A 1 85 ? -8.248 2.873 1.575 1.00 89.06 85 GLY A C 1
ATOM 656 O O . GLY A 1 85 ? -8.495 3.170 2.741 1.00 89.06 85 GLY A O 1
ATOM 657 N N . PHE A 1 86 ? -8.615 1.709 1.043 1.00 91.31 86 PHE A N 1
ATOM 658 C CA . PHE A 1 86 ? -9.287 0.668 1.819 1.00 91.31 86 PHE A CA 1
ATOM 659 C C . PHE A 1 86 ? -8.314 -0.405 2.280 1.00 91.31 86 PHE A C 1
ATOM 661 O O . PHE A 1 86 ? -7.547 -0.941 1.490 1.00 91.31 86 PHE A O 1
ATOM 668 N N . TYR A 1 87 ? -8.416 -0.786 3.545 1.00 92.25 87 TYR A N 1
ATOM 669 C CA . TYR A 1 87 ? -7.659 -1.863 4.160 1.00 92.25 87 TYR A CA 1
ATOM 670 C C . TYR A 1 87 ? -8.647 -2.894 4.685 1.00 92.25 87 TYR A C 1
ATOM 672 O O . TYR A 1 87 ? -9.365 -2.654 5.659 1.00 92.25 87 TYR A O 1
ATOM 680 N N . LEU A 1 88 ? -8.696 -4.046 4.024 1.00 90.75 88 LEU A N 1
ATOM 681 C CA . LEU A 1 88 ? -9.500 -5.175 4.465 1.00 90.75 88 LEU A CA 1
ATOM 682 C C . LEU A 1 88 ? -8.658 -5.977 5.447 1.00 90.75 88 LEU A C 1
ATOM 684 O O . LEU A 1 88 ? -7.596 -6.486 5.085 1.00 90.75 88 LEU A O 1
ATOM 688 N N . ALA A 1 89 ? -9.128 -6.105 6.680 1.00 89.94 89 ALA A N 1
ATOM 689 C CA . ALA A 1 89 ? -8.404 -6.803 7.732 1.00 89.94 89 ALA A CA 1
ATOM 690 C C . ALA A 1 89 ? -9.287 -7.840 8.423 1.00 89.94 89 ALA A C 1
ATOM 692 O O . ALA A 1 89 ? -10.507 -7.735 8.429 1.00 89.94 89 ALA A O 1
ATOM 693 N N . ALA A 1 90 ? -8.660 -8.841 9.026 1.00 85.50 90 ALA A N 1
ATOM 694 C CA . ALA A 1 90 ? -9.299 -9.795 9.920 1.00 85.50 90 ALA A CA 1
ATOM 695 C C . ALA A 1 90 ? -8.567 -9.776 11.265 1.00 85.50 90 ALA A C 1
ATOM 697 O O . ALA A 1 90 ? -7.347 -9.610 11.303 1.00 85.50 90 ALA A O 1
ATOM 698 N N . LEU A 1 91 ? -9.305 -9.947 12.359 1.00 81.06 91 LEU A N 1
ATOM 699 C CA . LEU A 1 91 ? -8.748 -10.059 13.707 1.00 81.06 91 LEU A CA 1
ATOM 700 C C . LEU A 1 91 ? -9.100 -11.440 14.252 1.00 81.06 91 LEU A C 1
ATOM 702 O O . LEU A 1 91 ? -10.269 -11.717 14.510 1.00 81.06 91 LEU A O 1
ATOM 706 N N . ASP A 1 92 ? -8.111 -12.313 14.430 1.00 73.12 92 ASP A N 1
ATOM 707 C CA . ASP A 1 92 ? -8.365 -13.648 14.978 1.00 73.12 92 ASP A CA 1
ATOM 708 C C . ASP A 1 92 ? -8.913 -13.561 16.417 1.00 73.12 92 ASP A C 1
ATOM 710 O O . ASP A 1 92 ? -8.610 -12.605 17.126 1.00 73.12 92 ASP A O 1
ATOM 714 N N . PRO A 1 93 ? -9.733 -14.516 16.895 1.00 69.31 93 PRO A N 1
ATOM 715 C CA . PRO A 1 93 ? -10.339 -15.640 16.174 1.00 69.31 93 PRO A CA 1
ATOM 716 C C . PRO A 1 93 ? -11.629 -15.257 15.415 1.00 69.31 93 PRO A C 1
ATOM 718 O O . PRO A 1 93 ? -12.421 -16.133 15.054 1.00 69.31 93 PRO A O 1
ATOM 721 N N . ILE A 1 94 ? -11.903 -13.963 15.222 1.00 78.19 94 ILE A N 1
ATOM 722 C CA . ILE A 1 94 ? -13.149 -13.481 14.624 1.00 78.19 94 ILE A CA 1
ATOM 723 C C . ILE A 1 94 ? -13.093 -13.727 13.117 1.00 78.19 94 ILE A C 1
ATOM 725 O O . ILE A 1 94 ? -12.324 -13.113 12.385 1.00 78.19 94 ILE A O 1
ATOM 729 N N . LYS A 1 95 ? -13.952 -14.627 12.632 1.00 70.69 95 LYS A N 1
ATOM 730 C CA . LYS A 1 95 ? -14.000 -15.057 11.221 1.00 70.69 95 LYS A CA 1
ATOM 731 C C . LYS A 1 95 ? -14.644 -14.037 10.268 1.00 70.69 95 LYS A C 1
ATOM 733 O O . LYS A 1 95 ? -15.061 -14.410 9.177 1.00 70.69 95 LYS A O 1
ATOM 738 N N . SER A 1 96 ? -14.765 -12.779 10.680 1.00 79.00 96 SER A N 1
ATOM 739 C CA . SER A 1 96 ? -15.332 -11.698 9.873 1.00 79.00 96 SER A CA 1
ATOM 740 C C . SER A 1 96 ? -14.249 -10.674 9.569 1.00 79.00 96 SER A C 1
ATOM 742 O O . SER A 1 96 ? -13.428 -10.361 10.430 1.00 79.00 96 SER A O 1
ATOM 744 N N . ASN A 1 97 ? -14.282 -10.121 8.360 1.00 87.50 97 ASN A N 1
ATOM 745 C CA . ASN A 1 97 ? -13.404 -9.019 7.993 1.00 87.50 97 ASN A CA 1
ATOM 746 C C . ASN A 1 97 ? -13.954 -7.702 8.556 1.00 87.50 97 ASN A C 1
ATOM 748 O O . ASN A 1 97 ? -15.164 -7.543 8.703 1.00 87.50 97 ASN A O 1
ATOM 752 N N . LEU A 1 98 ? -13.065 -6.762 8.840 1.00 90.50 98 LEU A N 1
ATOM 753 C CA . LEU A 1 98 ? -13.352 -5.355 9.084 1.00 90.50 98 LEU A CA 1
ATOM 754 C C . LEU A 1 98 ? -12.741 -4.527 7.954 1.00 90.50 98 LEU A C 1
ATOM 756 O O . LEU A 1 98 ? -11.824 -4.980 7.259 1.00 90.50 98 LEU A O 1
ATOM 760 N N . LEU A 1 99 ? -13.249 -3.314 7.777 1.00 92.62 99 LEU A N 1
ATOM 761 C CA . LEU A 1 99 ? -12.765 -2.392 6.760 1.00 92.62 99 LEU A CA 1
ATOM 762 C C . LEU A 1 99 ? -12.259 -1.121 7.434 1.00 92.62 99 LEU A C 1
ATOM 764 O O . LEU A 1 99 ? -12.976 -0.495 8.207 1.00 92.62 99 LEU A O 1
ATOM 768 N N . LEU A 1 100 ? -11.028 -0.737 7.126 1.00 94.69 100 LEU A N 1
ATOM 769 C CA . LEU A 1 100 ? -10.480 0.568 7.467 1.00 94.69 100 LEU A CA 1
ATOM 770 C C . LEU A 1 100 ? -10.399 1.391 6.182 1.00 94.69 100 LEU A C 1
ATOM 772 O O . LEU A 1 100 ? -9.908 0.904 5.168 1.00 94.69 100 LEU A O 1
ATOM 776 N N . GLN A 1 101 ? -10.912 2.616 6.208 1.00 94.88 101 GLN A N 1
ATOM 777 C CA . GLN A 1 101 ? -11.020 3.478 5.037 1.00 94.88 101 GLN A CA 1
ATOM 778 C C . GLN A 1 101 ? -10.375 4.834 5.309 1.00 94.88 101 GLN A C 1
ATOM 780 O O . GLN A 1 101 ? -10.814 5.566 6.189 1.00 94.88 101 GLN A O 1
ATOM 785 N N . LEU A 1 102 ? -9.359 5.175 4.523 1.00 94.06 102 LEU A N 1
ATOM 786 C CA . LEU A 1 102 ? -8.787 6.515 4.425 1.00 94.06 102 LEU A CA 1
ATOM 787 C C . LEU A 1 102 ? -9.431 7.264 3.264 1.00 94.06 102 LEU A C 1
ATOM 789 O O . LEU A 1 102 ? -9.632 6.693 2.185 1.00 94.06 102 LEU A O 1
ATOM 793 N N . ASP A 1 103 ? -9.761 8.534 3.477 1.00 90.94 103 ASP A N 1
ATOM 794 C CA . ASP A 1 103 ? -10.238 9.389 2.395 1.00 90.94 103 ASP A CA 1
ATOM 795 C C . ASP A 1 103 ? -9.128 9.715 1.377 1.00 90.94 103 ASP A C 1
ATOM 797 O O . ASP A 1 103 ? -7.932 9.592 1.660 1.00 90.94 103 ASP A O 1
ATOM 801 N N . SER A 1 104 ? -9.520 10.132 0.168 1.00 86.25 104 SER A N 1
ATOM 802 C CA . SER A 1 104 ? -8.586 10.436 -0.927 1.00 86.25 104 SER A CA 1
ATOM 803 C C . SER A 1 104 ? -7.493 11.428 -0.523 1.00 86.25 104 SER A C 1
ATOM 805 O O . SER A 1 104 ? -6.361 11.318 -1.001 1.00 86.25 104 SER A O 1
ATOM 807 N N . GLN A 1 105 ? -7.823 12.411 0.320 1.00 85.56 105 GLN A N 1
ATOM 808 C CA . GLN A 1 105 ? -6.868 13.423 0.762 1.00 85.56 105 GLN A CA 1
ATOM 809 C C . GLN A 1 105 ? -5.863 12.840 1.757 1.00 85.56 105 GLN A C 1
ATOM 811 O O . GLN A 1 105 ? -4.660 13.015 1.565 1.00 85.56 105 GLN A O 1
ATOM 816 N N . SER A 1 106 ? -6.314 12.104 2.779 1.00 90.25 106 SER A N 1
ATOM 817 C CA . SER A 1 106 ? -5.410 11.485 3.757 1.00 90.25 106 SER A CA 1
ATOM 818 C C . SER A 1 106 ? -4.532 10.421 3.116 1.00 90.25 106 SER A C 1
ATOM 820 O O . SER A 1 106 ? -3.332 10.399 3.371 1.00 90.25 106 SER A O 1
ATOM 822 N N . ALA A 1 107 ? -5.097 9.576 2.247 1.00 90.38 107 ALA A N 1
ATOM 823 C CA . ALA A 1 107 ? -4.338 8.565 1.516 1.00 90.38 107 ALA A CA 1
ATOM 824 C C . ALA A 1 107 ? -3.282 9.205 0.597 1.00 90.38 107 ALA A C 1
ATOM 826 O O . ALA A 1 107 ? -2.131 8.773 0.585 1.00 90.38 107 ALA A O 1
ATOM 827 N N . GLY A 1 108 ? -3.638 10.284 -0.113 1.00 88.19 108 GLY A N 1
ATOM 828 C CA . GLY A 1 108 ? -2.703 11.037 -0.950 1.00 88.19 108 GLY A CA 1
ATOM 829 C C . GLY A 1 108 ? -1.576 11.702 -0.153 1.00 88.19 108 GLY A C 1
ATOM 830 O O . GLY A 1 108 ? -0.416 11.594 -0.540 1.00 88.19 108 GLY A O 1
ATOM 831 N N . ARG A 1 109 ? -1.887 12.345 0.982 1.00 89.25 109 ARG A N 1
ATOM 832 C CA . ARG A 1 109 ? -0.874 12.959 1.865 1.00 89.25 109 ARG A CA 1
ATOM 833 C C . ARG A 1 109 ? 0.032 11.918 2.509 1.00 89.25 109 ARG A C 1
ATOM 835 O O . ARG A 1 109 ? 1.238 12.136 2.588 1.00 89.25 109 ARG A O 1
ATOM 842 N N . LEU A 1 110 ? -0.536 10.790 2.936 1.00 91.81 110 LEU A N 1
ATOM 843 C CA . LEU A 1 110 ? 0.228 9.659 3.446 1.00 91.81 110 LEU A CA 1
ATOM 844 C C . LEU A 1 110 ? 1.221 9.181 2.382 1.00 91.81 110 LEU A C 1
ATOM 846 O O . LEU A 1 110 ? 2.403 9.083 2.678 1.00 91.81 110 LEU A O 1
ATOM 850 N N . LEU A 1 111 ? 0.777 8.976 1.139 1.00 91.12 111 LEU A N 1
ATOM 851 C CA . LEU A 1 111 ? 1.641 8.578 0.024 1.00 91.12 111 LEU A CA 1
ATOM 852 C C . LEU A 1 111 ? 2.752 9.585 -0.279 1.00 91.12 111 LEU A C 1
ATOM 854 O O . LEU A 1 111 ? 3.912 9.196 -0.373 1.00 91.12 111 LEU A O 1
ATOM 858 N N . GLU A 1 112 ? 2.424 10.873 -0.398 1.00 89.81 112 GLU A N 1
ATOM 859 C CA . GLU A 1 112 ? 3.428 11.927 -0.589 1.00 89.81 112 GLU A CA 1
ATOM 860 C C . GLU A 1 112 ? 4.485 11.864 0.520 1.00 89.81 112 GLU A C 1
ATOM 862 O O . GLU A 1 112 ? 5.682 11.854 0.238 1.00 89.81 112 GLU A O 1
ATOM 867 N N . ARG A 1 113 ? 4.056 11.730 1.782 1.00 91.88 113 ARG A N 1
ATOM 868 C CA . ARG A 1 113 ? 4.973 11.643 2.920 1.00 91.88 113 ARG A CA 1
ATOM 869 C C . ARG A 1 113 ? 5.811 10.366 2.909 1.00 91.88 113 ARG A C 1
ATOM 871 O O . ARG A 1 113 ? 7.008 10.448 3.181 1.00 91.88 113 ARG A O 1
ATOM 878 N N . LEU A 1 114 ? 5.206 9.221 2.583 1.00 92.50 114 LEU A N 1
ATOM 879 C CA . LEU A 1 114 ? 5.880 7.927 2.429 1.00 92.50 114 LEU A CA 1
ATOM 880 C C . LEU A 1 114 ? 6.939 7.970 1.323 1.00 92.50 114 LEU A C 1
ATOM 882 O O . LEU A 1 114 ? 7.943 7.283 1.440 1.00 92.50 114 LEU A O 1
ATOM 886 N N . PHE A 1 115 ? 6.748 8.786 0.286 1.00 91.69 115 PHE A N 1
ATOM 887 C CA . PHE A 1 115 ? 7.725 9.007 -0.783 1.00 91.69 115 PHE A CA 1
ATOM 888 C C . PHE A 1 115 ? 8.679 10.185 -0.518 1.00 91.69 115 PHE A C 1
ATOM 890 O O . PHE A 1 115 ? 9.387 10.628 -1.422 1.00 91.69 115 PHE A O 1
ATOM 897 N N . GLY A 1 116 ? 8.719 10.699 0.714 1.00 89.75 116 GLY A N 1
ATOM 898 C CA . GLY A 1 116 ? 9.691 11.711 1.129 1.00 89.75 116 GLY A CA 1
ATOM 899 C C . GLY A 1 116 ? 9.307 13.148 0.792 1.00 89.75 116 GLY A C 1
ATOM 900 O O . GLY A 1 116 ? 10.184 14.002 0.723 1.00 89.75 116 GLY A O 1
ATOM 901 N N . ALA A 1 117 ? 8.026 13.455 0.569 1.00 88.38 117 ALA A N 1
ATOM 902 C CA . ALA A 1 117 ? 7.608 14.849 0.448 1.00 88.38 117 ALA A CA 1
ATOM 903 C C . ALA A 1 117 ? 7.830 15.590 1.783 1.00 88.38 117 ALA A C 1
ATOM 905 O O . ALA A 1 117 ? 7.457 15.062 2.841 1.00 88.38 117 ALA A O 1
ATOM 906 N N . PRO A 1 118 ? 8.377 16.818 1.755 1.00 87.00 118 PRO A N 1
ATOM 907 C CA . PRO A 1 118 ? 8.568 17.616 2.956 1.00 87.00 118 PRO A CA 1
ATOM 908 C C . PRO A 1 118 ? 7.222 18.075 3.526 1.00 87.00 118 PRO A C 1
ATOM 910 O O . PRO A 1 118 ? 6.252 18.306 2.801 1.00 87.00 118 PRO A O 1
ATOM 913 N N . VAL A 1 119 ? 7.172 18.294 4.841 1.00 85.50 119 VAL A N 1
ATOM 914 C CA . VAL A 1 119 ? 5.941 18.697 5.552 1.00 85.50 119 VAL A CA 1
ATOM 915 C C . VAL A 1 119 ? 5.311 19.963 4.952 1.00 85.50 119 VAL A C 1
ATOM 917 O O . VAL A 1 119 ? 4.094 20.031 4.812 1.00 85.50 119 VAL A O 1
ATOM 920 N N . ALA A 1 120 ? 6.120 20.938 4.524 1.00 82.94 120 ALA A N 1
ATOM 921 C CA . ALA A 1 120 ? 5.632 22.167 3.892 1.00 82.94 120 ALA A CA 1
ATOM 922 C C . ALA A 1 120 ? 4.844 21.911 2.590 1.00 82.94 120 ALA A C 1
ATOM 924 O O . ALA A 1 120 ? 3.877 22.616 2.307 1.00 82.94 120 ALA A O 1
ATOM 925 N N . GLN A 1 121 ? 5.213 20.876 1.827 1.00 79.56 121 GLN A N 1
ATOM 926 C CA . GLN A 1 121 ? 4.527 20.486 0.591 1.00 79.56 121 GLN A CA 1
ATOM 927 C C . GLN A 1 121 ? 3.175 19.821 0.871 1.00 79.56 121 GLN A C 1
ATOM 929 O O . GLN A 1 121 ? 2.257 19.958 0.074 1.00 79.56 121 GLN A O 1
ATOM 934 N N . LEU A 1 122 ? 3.013 19.162 2.023 1.00 77.56 122 LEU A N 1
ATOM 935 C CA . LEU A 1 122 ? 1.725 18.585 2.433 1.00 77.56 122 LEU A CA 1
ATOM 936 C C . LEU A 1 122 ? 0.682 19.659 2.784 1.00 77.56 122 LEU A C 1
ATOM 938 O O . LEU A 1 122 ? -0.518 19.384 2.753 1.00 77.56 122 LEU A O 1
ATOM 942 N N . VAL A 1 123 ? 1.146 20.865 3.128 1.00 74.81 123 VAL A N 1
ATOM 943 C CA . VAL A 1 123 ? 0.322 22.026 3.501 1.00 74.81 123 VAL A CA 1
ATOM 944 C C . VAL A 1 123 ? -0.051 22.876 2.277 1.00 74.81 123 VAL A C 1
ATOM 946 O O . VAL A 1 123 ? -1.099 23.521 2.270 1.00 74.81 123 VAL A O 1
ATOM 949 N N . ALA A 1 124 ? 0.787 22.885 1.236 1.00 59.78 124 ALA A N 1
ATOM 950 C CA . ALA A 1 124 ? 0.630 23.737 0.061 1.00 59.78 124 ALA A CA 1
ATOM 951 C C . ALA A 1 124 ? -0.202 23.063 -1.056 1.00 59.78 124 ALA A C 1
ATOM 953 O O . ALA A 1 124 ? 0.355 22.392 -1.916 1.00 59.78 124 ALA A O 1
ATOM 954 N N . ALA A 1 125 ? -1.518 23.331 -1.070 1.00 51.09 125 ALA A N 1
ATOM 955 C CA . ALA A 1 125 ? -2.500 22.966 -2.113 1.00 51.09 125 ALA A CA 1
ATOM 956 C C . ALA A 1 125 ? -2.710 21.453 -2.369 1.00 51.09 125 ALA A C 1
ATOM 958 O O . ALA A 1 125 ? -1.947 20.612 -1.903 1.00 51.09 125 ALA A O 1
ATOM 959 N N . ASP A 1 126 ? -3.828 21.101 -3.020 1.00 53.88 126 ASP A N 1
ATOM 960 C CA . ASP A 1 126 ? -4.364 19.734 -3.063 1.00 53.88 126 ASP A CA 1
ATOM 961 C C . ASP A 1 126 ? -3.316 18.738 -3.615 1.00 53.88 126 ASP A C 1
ATOM 963 O O . ASP A 1 126 ? -2.902 18.866 -4.771 1.00 53.88 126 ASP A O 1
ATOM 967 N N . PRO A 1 127 ? -2.883 17.717 -2.844 1.00 53.19 127 PRO A N 1
ATOM 968 C CA . PRO A 1 127 ? -1.973 16.668 -3.322 1.00 53.19 127 PRO A CA 1
ATOM 969 C C . PRO A 1 127 ? -2.466 15.964 -4.596 1.00 53.19 127 PRO A C 1
ATOM 971 O O . PRO A 1 127 ? -1.724 15.201 -5.218 1.00 53.19 127 PRO A O 1
ATOM 974 N N . LEU A 1 128 ? -3.740 16.161 -4.945 1.00 51.00 128 LEU A N 1
ATOM 975 C CA . LEU A 1 128 ? -4.405 15.655 -6.136 1.00 51.00 128 LEU A CA 1
ATOM 976 C C . LEU A 1 128 ? -4.170 16.502 -7.401 1.00 51.00 128 LEU A C 1
ATOM 978 O O . LEU A 1 128 ? -4.265 15.921 -8.480 1.00 51.00 128 LEU A O 1
ATOM 982 N N . ASP A 1 129 ? -3.824 17.791 -7.293 1.00 47.84 129 ASP A N 1
ATOM 983 C CA . ASP A 1 129 ? -3.716 18.724 -8.435 1.00 47.84 129 ASP A CA 1
ATOM 984 C C . ASP A 1 129 ? -2.352 18.693 -9.153 1.00 47.84 129 ASP A C 1
ATOM 986 O O . ASP A 1 129 ? -2.224 19.167 -10.280 1.00 47.84 129 ASP A O 1
ATOM 990 N N . ASN A 1 130 ? -1.328 18.073 -8.562 1.00 51.22 130 ASN A N 1
ATOM 991 C CA . ASN A 1 130 ? 0.025 18.002 -9.136 1.00 51.22 130 ASN A CA 1
ATOM 992 C C . ASN A 1 130 ? 0.243 16.779 -10.052 1.00 51.22 130 ASN A C 1
ATOM 994 O O . ASN A 1 130 ? 1.295 16.138 -10.008 1.00 51.22 130 ASN A O 1
ATOM 998 N N . GLN A 1 131 ? -0.760 16.405 -10.850 1.00 53.31 131 GLN A N 1
ATOM 999 C CA . GLN A 1 131 ? -0.705 15.203 -11.684 1.00 53.31 131 GLN A CA 1
ATOM 1000 C C . GLN A 1 131 ? -0.065 15.451 -13.050 1.00 53.31 131 GLN A C 1
ATOM 1002 O O . GLN A 1 131 ? -0.427 16.368 -13.787 1.00 53.31 131 GLN A O 1
ATOM 1007 N N . ALA A 1 132 ? 0.822 14.531 -13.426 1.00 43.56 132 ALA A N 1
ATOM 1008 C CA . ALA A 1 132 ? 1.105 14.236 -14.818 1.00 43.56 132 ALA A CA 1
ATOM 1009 C C . ALA A 1 132 ? -0.214 14.032 -15.600 1.00 43.56 132 ALA A C 1
ATOM 1011 O O . ALA A 1 132 ? -1.117 13.361 -15.085 1.00 43.56 132 ALA A O 1
ATOM 1012 N N . PRO A 1 133 ? -0.356 14.551 -16.835 1.00 36.75 133 PRO A N 1
ATOM 1013 C CA . PRO A 1 133 ? -1.534 14.287 -17.653 1.00 36.75 133 PRO A CA 1
ATOM 1014 C C . PRO A 1 133 ? -1.624 12.773 -17.911 1.00 36.75 133 PRO A C 1
ATOM 1016 O O . PRO A 1 133 ? -0.780 12.218 -18.606 1.00 36.75 133 PRO A O 1
ATOM 1019 N N . GLY A 1 134 ? -2.610 12.097 -17.309 1.00 46.06 134 GLY A N 1
ATOM 1020 C CA . GLY A 1 134 ? -2.809 10.643 -17.440 1.00 46.06 134 GLY A CA 1
ATOM 1021 C C . GLY A 1 134 ? -3.232 9.916 -16.158 1.00 46.06 134 GLY A C 1
ATOM 1022 O O . GLY A 1 134 ? -3.795 8.830 -16.240 1.00 46.06 134 GLY A O 1
ATOM 1023 N N . LEU A 1 135 ? -3.047 10.529 -14.983 1.00 49.09 135 LEU A N 1
ATOM 1024 C CA . LEU A 1 135 ? -3.358 9.949 -13.663 1.00 49.09 135 LEU A CA 1
ATOM 1025 C C . LEU A 1 135 ? -4.815 10.130 -13.190 1.00 49.09 135 LEU A C 1
ATOM 1027 O O . LEU A 1 135 ? -5.132 9.851 -12.034 1.00 49.09 135 LEU A O 1
ATOM 1031 N N . ALA A 1 136 ? -5.732 10.491 -14.095 1.00 48.16 136 ALA A N 1
ATOM 1032 C CA . ALA A 1 136 ? -7.184 10.504 -13.863 1.00 48.16 136 ALA A CA 1
ATOM 1033 C C . ALA A 1 136 ? -7.787 9.085 -13.698 1.00 48.16 136 ALA A C 1
ATOM 1035 O O . ALA A 1 136 ? -8.935 8.831 -14.065 1.00 48.16 136 ALA A O 1
ATOM 1036 N N . ALA A 1 137 ? -7.001 8.134 -13.192 1.00 53.16 137 ALA A N 1
ATOM 1037 C CA . ALA A 1 137 ? -7.411 6.771 -12.917 1.00 53.16 137 ALA A CA 1
ATOM 1038 C C . ALA A 1 137 ? -8.232 6.715 -11.620 1.00 53.16 137 ALA A C 1
ATOM 1040 O O . ALA A 1 137 ? -7.928 7.377 -10.628 1.00 53.16 137 ALA A O 1
ATOM 1041 N N . ALA A 1 138 ? -9.267 5.874 -11.614 1.00 61.81 138 ALA A N 1
ATOM 1042 C CA . ALA A 1 138 ? -10.085 5.605 -10.431 1.00 61.81 138 ALA A CA 1
ATOM 1043 C C . ALA A 1 138 ? -9.320 4.856 -9.313 1.00 61.81 138 ALA A C 1
ATOM 1045 O O . ALA A 1 138 ? -9.834 4.731 -8.204 1.00 61.81 138 ALA A O 1
ATOM 1046 N N . SER A 1 139 ? -8.109 4.358 -9.591 1.00 71.94 139 SER A N 1
ATOM 1047 C CA . SER A 1 139 ? -7.308 3.510 -8.703 1.00 71.94 139 SER A CA 1
ATOM 1048 C C . SER A 1 139 ? -5.914 4.084 -8.439 1.00 71.94 139 SER A C 1
ATOM 1050 O O . SER A 1 139 ? -5.395 4.860 -9.241 1.00 71.94 139 SER A O 1
ATOM 1052 N N . TRP A 1 140 ? -5.297 3.667 -7.331 1.00 82.06 140 TRP A N 1
ATOM 1053 C CA . TRP A 1 140 ? -3.879 3.923 -7.055 1.00 82.06 140 TRP A CA 1
ATOM 1054 C C . TRP A 1 140 ? -2.986 3.199 -8.072 1.00 82.06 140 TRP A C 1
ATOM 1056 O O . TRP A 1 140 ? -3.373 2.150 -8.603 1.00 82.06 140 TRP A O 1
ATOM 1066 N N . SER A 1 141 ? -1.794 3.740 -8.335 1.00 84.06 141 SER A N 1
ATOM 1067 C CA . SER A 1 141 ? -0.754 3.012 -9.064 1.00 84.06 141 SER A CA 1
ATOM 1068 C C . SER A 1 141 ? -0.328 1.764 -8.284 1.00 84.06 141 SER A C 1
ATOM 1070 O O . SER A 1 141 ? -0.605 1.618 -7.090 1.00 84.06 141 SER A O 1
ATOM 1072 N N . GLU A 1 142 ? 0.355 0.830 -8.944 1.00 84.38 142 GLU A N 1
ATOM 1073 C CA . GLU A 1 142 ? 0.834 -0.376 -8.264 1.00 84.38 142 GLU A CA 1
ATOM 1074 C C . GLU A 1 142 ? 1.832 -0.029 -7.147 1.00 84.38 142 GLU A C 1
ATOM 1076 O O . GLU A 1 142 ? 1.729 -0.567 -6.043 1.00 84.38 142 GLU A O 1
ATOM 1081 N N . ALA A 1 143 ? 2.751 0.909 -7.402 1.00 86.06 143 ALA A N 1
ATOM 1082 C CA . ALA A 1 143 ? 3.724 1.371 -6.416 1.00 86.06 143 ALA A CA 1
ATOM 1083 C C . ALA A 1 143 ? 3.049 2.108 -5.248 1.00 86.06 143 ALA A C 1
ATOM 1085 O O . ALA A 1 143 ? 3.370 1.854 -4.085 1.00 86.06 143 ALA A O 1
ATOM 1086 N N . GLU A 1 144 ? 2.065 2.968 -5.534 1.00 87.81 144 GLU A N 1
ATOM 1087 C CA . GLU A 1 144 ? 1.237 3.617 -4.511 1.00 87.81 144 GLU A CA 1
ATOM 1088 C C . GLU A 1 144 ? 0.480 2.579 -3.664 1.00 87.81 144 GLU A C 1
ATOM 1090 O O . GLU A 1 144 ? 0.507 2.635 -2.436 1.00 87.81 144 GLU A O 1
ATOM 1095 N N . GLY A 1 145 ? -0.148 1.581 -4.290 1.00 88.38 145 GLY A N 1
ATOM 1096 C CA . GLY A 1 145 ? -0.858 0.512 -3.587 1.00 88.38 145 GLY A CA 1
ATOM 1097 C C . GLY A 1 145 ? 0.057 -0.302 -2.665 1.00 88.38 145 GLY A C 1
ATOM 1098 O O . GLY A 1 145 ? -0.330 -0.643 -1.543 1.00 88.38 145 GLY A O 1
ATOM 1099 N N . GLN A 1 146 ? 1.293 -0.573 -3.094 1.00 88.38 146 GLN A N 1
ATOM 1100 C CA . GLN A 1 146 ? 2.296 -1.232 -2.255 1.00 88.38 146 GLN A CA 1
ATOM 1101 C C . GLN A 1 146 ? 2.761 -0.349 -1.091 1.00 88.38 146 GLN A C 1
ATOM 1103 O O . GLN A 1 146 ? 2.877 -0.844 0.030 1.00 88.38 146 GLN A O 1
ATOM 1108 N N . ALA A 1 147 ? 2.963 0.950 -1.315 1.00 90.50 147 ALA A N 1
ATOM 1109 C CA . ALA A 1 147 ? 3.304 1.894 -0.253 1.00 90.50 147 ALA A CA 1
ATOM 1110 C C . ALA A 1 147 ? 2.167 2.035 0.776 1.00 90.50 147 ALA A C 1
ATOM 1112 O O . ALA A 1 147 ? 2.414 1.983 1.980 1.00 90.50 147 ALA A O 1
ATOM 1113 N N . LEU A 1 148 ? 0.907 2.110 0.333 1.00 91.06 148 LEU A N 1
ATOM 1114 C CA . LEU A 1 148 ? -0.251 2.088 1.233 1.00 91.06 148 LEU A CA 1
ATOM 1115 C C . LEU A 1 148 ? -0.301 0.790 2.041 1.00 91.06 148 LEU A C 1
ATOM 1117 O O . LEU A 1 148 ? -0.505 0.840 3.253 1.00 91.06 148 LEU A O 1
ATOM 1121 N N . ARG A 1 149 ? -0.059 -0.364 1.405 1.00 90.88 149 ARG A N 1
ATOM 1122 C CA . ARG A 1 149 ? 0.048 -1.666 2.083 1.00 90.88 149 ARG A CA 1
ATOM 1123 C C . ARG A 1 149 ? 1.172 -1.691 3.121 1.00 90.88 149 ARG A C 1
ATOM 1125 O O . ARG A 1 149 ? 0.985 -2.296 4.173 1.00 90.88 149 ARG A O 1
ATOM 1132 N N . ALA A 1 150 ? 2.286 -1.007 2.869 1.00 88.81 150 ALA A N 1
ATOM 1133 C CA . ALA A 1 150 ? 3.393 -0.855 3.815 1.00 88.81 150 ALA A CA 1
ATOM 1134 C C . ALA A 1 150 ? 2.981 -0.154 5.115 1.00 88.81 150 ALA A C 1
ATOM 1136 O O . ALA A 1 150 ? 3.516 -0.469 6.172 1.00 88.81 150 ALA A O 1
ATOM 1137 N N . ALA A 1 151 ? 2.026 0.777 5.033 1.00 90.62 151 ALA A N 1
ATOM 1138 C CA . ALA A 1 151 ? 1.501 1.508 6.183 1.00 90.62 151 ALA A CA 1
ATOM 1139 C C . ALA A 1 151 ? 0.434 0.721 6.969 1.00 90.62 151 ALA A C 1
ATOM 1141 O O . ALA A 1 151 ? 0.082 1.099 8.086 1.00 90.62 151 ALA A O 1
ATOM 1142 N N . ALA A 1 152 ? -0.081 -0.387 6.422 1.00 90.38 152 ALA A N 1
ATOM 1143 C CA . ALA A 1 152 ? -1.129 -1.177 7.065 1.00 90.38 152 ALA A CA 1
ATOM 1144 C C . ALA A 1 152 ? -0.764 -1.689 8.473 1.00 90.38 152 ALA A C 1
ATOM 1146 O O . ALA A 1 152 ? -1.628 -1.614 9.346 1.00 90.38 152 ALA A O 1
ATOM 1147 N N . PRO A 1 153 ? 0.467 -2.174 8.749 1.00 89.81 153 PRO A N 1
ATOM 1148 C CA . PRO A 1 153 ? 0.852 -2.587 10.097 1.00 89.81 153 PRO A CA 1
ATOM 1149 C C . PRO A 1 153 ? 0.724 -1.452 11.114 1.00 89.81 153 PRO A C 1
ATOM 1151 O O . PRO A 1 153 ? 0.192 -1.670 12.194 1.00 89.81 153 PRO A O 1
ATOM 1154 N N . TRP A 1 154 ? 1.091 -0.217 10.752 1.00 90.25 154 TRP A N 1
ATOM 1155 C CA . TRP A 1 154 ? 0.960 0.937 11.650 1.00 90.25 154 TRP A CA 1
ATOM 1156 C C . TRP A 1 154 ? -0.495 1.208 12.045 1.00 90.25 154 TRP A C 1
ATOM 1158 O O . TRP A 1 154 ? -0.770 1.592 13.177 1.00 90.25 154 TRP A O 1
ATOM 1168 N N . LEU A 1 155 ? -1.433 0.976 11.123 1.00 90.12 155 LEU A N 1
ATOM 1169 C CA . LEU A 1 155 ? -2.865 1.147 11.363 1.00 90.12 155 LEU A CA 1
ATOM 1170 C C . LEU A 1 155 ? -3.466 -0.021 12.159 1.00 90.12 155 LEU A C 1
ATOM 1172 O O . LEU A 1 155 ? -4.300 0.194 13.041 1.00 90.12 155 LEU A O 1
ATOM 1176 N N . LEU A 1 156 ? -3.077 -1.254 11.826 1.00 88.56 156 LEU A N 1
ATOM 1177 C CA . LEU A 1 156 ? -3.692 -2.477 12.343 1.00 88.56 156 LEU A CA 1
ATOM 1178 C C . LEU A 1 156 ? -3.094 -2.945 13.670 1.00 88.56 156 LEU A C 1
ATOM 1180 O O . LEU A 1 156 ? -3.831 -3.494 14.488 1.00 88.56 156 LEU A O 1
ATOM 1184 N N . ASP A 1 157 ? -1.800 -2.738 13.914 1.00 88.56 157 ASP A N 1
ATOM 1185 C CA . ASP A 1 157 ? -1.164 -3.164 15.163 1.00 88.56 157 ASP A CA 1
ATOM 1186 C C . ASP A 1 157 ? -1.638 -2.337 16.354 1.00 88.56 157 ASP A C 1
ATOM 1188 O O . ASP A 1 157 ? -1.890 -2.900 17.420 1.00 88.56 157 ASP A O 1
ATOM 1192 N N . GLU A 1 158 ? -1.837 -1.032 16.171 1.00 88.75 158 GLU A N 1
ATOM 1193 C CA . GLU A 1 158 ? -2.426 -0.177 17.206 1.00 88.75 158 GLU A CA 1
ATOM 1194 C C . GLU A 1 158 ? -3.896 -0.537 17.449 1.00 88.75 158 GLU A C 1
ATOM 1196 O O . GLU A 1 158 ? -4.358 -0.577 18.593 1.00 88.75 158 GLU A O 1
ATOM 1201 N N . LEU A 1 159 ? -4.633 -0.902 16.392 1.00 88.44 159 LEU A N 1
ATOM 1202 C CA . LEU A 1 159 ? -6.012 -1.363 16.538 1.00 88.44 159 LEU A CA 1
ATOM 1203 C C . LEU A 1 159 ? -6.058 -2.683 17.311 1.00 88.44 159 LEU A C 1
ATOM 1205 O O . LEU A 1 159 ? -6.846 -2.844 18.241 1.00 88.44 159 LEU A O 1
ATOM 1209 N N . ARG A 1 160 ? -5.167 -3.619 16.971 1.00 85.19 160 ARG A N 1
ATOM 1210 C CA . ARG A 1 160 ? -5.006 -4.884 17.686 1.00 85.19 160 ARG A CA 1
ATOM 1211 C C . ARG A 1 160 ? -4.706 -4.635 19.159 1.00 85.19 160 ARG A C 1
ATOM 1213 O O . ARG A 1 160 ? -5.351 -5.256 19.996 1.00 85.19 160 ARG A O 1
ATOM 1220 N N . GLN A 1 161 ? -3.767 -3.740 19.475 1.00 83.50 161 GLN A N 1
ATOM 1221 C CA . GLN A 1 161 ? -3.418 -3.368 20.850 1.00 83.50 161 GLN A CA 1
ATOM 1222 C C . GLN A 1 161 ? -4.624 -2.830 21.624 1.00 83.50 161 GLN A C 1
ATOM 1224 O O . GLN A 1 161 ? -4.918 -3.340 22.705 1.00 83.50 161 GLN A O 1
ATOM 1229 N N . ALA A 1 162 ? -5.385 -1.900 21.041 1.00 83.75 162 ALA A N 1
ATOM 1230 C CA . ALA A 1 162 ? -6.603 -1.372 21.657 1.00 83.75 162 ALA A CA 1
ATOM 1231 C C . ALA A 1 162 ? -7.664 -2.460 21.925 1.00 83.75 162 ALA A C 1
ATOM 1233 O O . ALA A 1 162 ? -8.483 -2.326 22.835 1.00 83.75 162 ALA A O 1
ATOM 1234 N N . TRP A 1 163 ? -7.639 -3.557 21.163 1.00 80.31 163 TRP A N 1
ATOM 1235 C CA . TRP A 1 163 ? -8.576 -4.675 21.280 1.00 80.31 163 TRP A CA 1
ATOM 1236 C C . TRP A 1 163 ? -8.053 -5.860 22.108 1.00 80.31 163 TRP A C 1
ATOM 1238 O O . TRP A 1 163 ? -8.842 -6.759 22.406 1.00 80.31 163 TRP A O 1
ATOM 1248 N N . GLN A 1 164 ? -6.782 -5.863 22.540 1.00 74.56 164 GLN A N 1
ATOM 1249 C CA . GLN A 1 164 ? -6.172 -6.989 23.272 1.00 74.56 164 GLN A CA 1
ATOM 1250 C C . GLN A 1 164 ? -6.978 -7.394 24.510 1.00 74.56 164 GLN A C 1
ATOM 1252 O O . GLN A 1 164 ? -7.145 -8.585 24.776 1.00 74.56 164 GLN A O 1
ATOM 1257 N N . GLY A 1 165 ? -7.549 -6.417 25.224 1.00 68.94 165 GLY A N 1
ATOM 1258 C CA . GLY A 1 165 ? -8.392 -6.666 26.394 1.00 68.94 165 GLY A CA 1
ATOM 1259 C C . GLY A 1 165 ? -9.597 -7.562 26.098 1.00 68.94 165 GLY A C 1
ATOM 1260 O O . GLY A 1 165 ? -10.001 -8.326 26.961 1.00 68.94 165 GLY A O 1
ATOM 1261 N N . LEU A 1 166 ? -10.123 -7.551 24.866 1.00 70.31 166 LEU A N 1
ATOM 1262 C CA . LEU A 1 166 ? -11.270 -8.356 24.433 1.00 70.31 166 LEU A CA 1
ATOM 1263 C C . LEU A 1 166 ? -10.900 -9.777 23.981 1.00 70.31 166 LEU A C 1
ATOM 1265 O O . LEU A 1 166 ? -11.792 -10.534 23.583 1.00 70.31 166 LEU A O 1
ATOM 1269 N N . GLY A 1 167 ? -9.624 -10.164 24.062 1.00 63.72 167 GLY A N 1
ATOM 1270 C CA . GLY A 1 167 ? -9.120 -11.452 23.585 1.00 63.72 167 GLY A CA 1
ATOM 1271 C C . GLY A 1 167 ? -8.965 -11.523 22.064 1.00 63.72 167 GLY A C 1
ATOM 1272 O O . GLY A 1 167 ? -9.094 -12.610 21.499 1.00 63.72 167 GLY A O 1
ATOM 1273 N N . SER A 1 168 ? -8.734 -10.384 21.400 1.00 65.94 168 SER A N 1
ATOM 1274 C CA . SER A 1 168 ? -8.332 -10.371 19.993 1.00 65.94 168 SER A CA 1
ATOM 1275 C C . SER A 1 168 ? -6.899 -10.904 19.840 1.00 65.94 168 SER A C 1
ATOM 1277 O O . SER A 1 168 ? -5.998 -10.602 20.623 1.00 65.94 168 SER A O 1
ATOM 1279 N N . GLY A 1 169 ? -6.712 -11.754 18.837 1.00 62.72 169 GLY A N 1
ATOM 1280 C CA . GLY A 1 169 ? -5.455 -12.358 18.418 1.00 62.72 169 GLY A CA 1
ATOM 1281 C C . GLY A 1 169 ? -4.730 -11.518 17.366 1.00 62.72 169 GLY A C 1
ATOM 1282 O O . GLY A 1 169 ? -4.826 -10.290 17.344 1.00 62.72 169 GLY A O 1
ATOM 1283 N N . ALA A 1 170 ? -3.962 -12.179 16.497 1.00 64.00 170 ALA A N 1
ATOM 1284 C CA . ALA A 1 170 ? -3.205 -11.504 15.447 1.00 64.00 170 ALA A CA 1
ATOM 1285 C C . ALA A 1 170 ? -4.140 -10.803 14.445 1.00 64.00 170 ALA A C 1
ATOM 1287 O O . ALA A 1 170 ? -5.146 -11.364 14.005 1.00 64.00 170 ALA A O 1
ATOM 1288 N N . GLY A 1 171 ? -3.793 -9.566 14.085 1.00 74.50 171 GLY A N 1
ATOM 1289 C CA . GLY A 1 171 ? -4.412 -8.863 12.971 1.00 74.50 171 GLY A CA 1
ATOM 1290 C C . GLY A 1 171 ? -3.761 -9.297 11.670 1.00 74.50 171 GLY A C 1
ATOM 1291 O O . GLY A 1 171 ? -2.537 -9.314 11.558 1.00 74.50 171 GLY A O 1
ATOM 1292 N N . ARG A 1 172 ? -4.577 -9.656 10.683 1.00 82.56 172 ARG A N 1
ATOM 1293 C CA . ARG A 1 172 ? -4.114 -10.015 9.347 1.00 82.56 172 ARG A CA 1
ATOM 1294 C C . ARG A 1 172 ? -4.703 -9.059 8.327 1.00 82.56 172 ARG A C 1
ATOM 1296 O O . ARG A 1 172 ? -5.921 -8.975 8.186 1.00 82.56 172 ARG A O 1
ATOM 1303 N N . LEU A 1 173 ? -3.832 -8.404 7.567 1.00 86.94 173 LEU A N 1
ATOM 1304 C CA . LEU A 1 173 ? -4.234 -7.691 6.364 1.00 86.94 173 LEU A CA 1
ATOM 1305 C C . LEU A 1 173 ? -4.625 -8.709 5.286 1.00 86.94 173 LEU A C 1
ATOM 1307 O O . LEU A 1 173 ? -3.814 -9.544 4.885 1.00 86.94 173 LEU A O 1
ATOM 1311 N N . VAL A 1 174 ? -5.870 -8.642 4.830 1.00 85.00 174 VAL A N 1
ATOM 1312 C CA . VAL A 1 174 ? -6.397 -9.458 3.730 1.00 85.00 174 VAL A CA 1
ATOM 1313 C C . VAL A 1 174 ? -6.039 -8.812 2.394 1.00 85.00 174 VAL A C 1
ATOM 1315 O O . VAL A 1 174 ? -5.544 -9.486 1.493 1.00 85.00 174 VAL A O 1
ATOM 1318 N N . GLY A 1 175 ? -6.229 -7.498 2.279 1.00 83.19 175 GLY A N 1
ATOM 1319 C CA . GLY A 1 175 ? -5.979 -6.762 1.045 1.00 83.19 175 GLY A CA 1
ATOM 1320 C C . GLY A 1 175 ? -6.010 -5.251 1.238 1.00 83.19 175 GLY A C 1
ATOM 1321 O O . GLY A 1 175 ? -6.475 -4.756 2.266 1.00 83.19 175 GLY A O 1
ATOM 1322 N N . VAL A 1 176 ? -5.497 -4.541 0.235 1.00 86.94 176 VAL A N 1
ATOM 1323 C CA . VAL A 1 176 ? -5.615 -3.086 0.111 1.00 86.94 176 VAL A CA 1
ATOM 1324 C C . VAL A 1 176 ? -6.297 -2.814 -1.213 1.00 86.94 176 VAL A C 1
ATOM 1326 O O . VAL A 1 176 ? -5.845 -3.329 -2.232 1.00 86.94 176 VAL A O 1
ATOM 1329 N N . GLU A 1 177 ? -7.366 -2.033 -1.180 1.00 87.12 177 GLU A N 1
ATOM 1330 C CA . GLU A 1 177 ? -8.207 -1.752 -2.338 1.00 87.12 177 GLU A CA 1
ATOM 1331 C C . GLU A 1 177 ? -8.352 -0.245 -2.547 1.00 87.12 177 GLU A C 1
ATOM 1333 O O . GLU A 1 177 ? -8.258 0.548 -1.607 1.00 87.12 177 GLU A O 1
ATOM 1338 N N . SER A 1 178 ? -8.583 0.148 -3.801 1.00 83.06 178 SER A N 1
ATOM 1339 C CA . SER A 1 178 ? -8.799 1.557 -4.178 1.00 83.06 178 SER A CA 1
ATOM 1340 C C . SER A 1 178 ? -10.264 1.867 -4.484 1.00 83.06 178 SER A C 1
ATOM 1342 O O . SER A 1 178 ? -10.732 2.981 -4.249 1.00 83.06 178 SER A O 1
ATOM 1344 N N . ASP A 1 179 ? -10.975 0.875 -5.033 1.00 81.69 179 ASP A N 1
ATOM 1345 C CA . ASP A 1 179 ? -12.362 0.994 -5.472 1.00 81.69 179 ASP A CA 1
ATOM 1346 C C . ASP A 1 179 ? -13.307 0.487 -4.367 1.00 81.69 179 ASP A C 1
ATOM 1348 O O . ASP A 1 179 ? -13.213 -0.681 -3.961 1.00 81.69 179 ASP A O 1
ATOM 1352 N N . PRO A 1 180 ? -14.259 1.321 -3.904 1.00 80.62 180 PRO A N 1
ATOM 1353 C CA . PRO A 1 180 ? -15.277 0.897 -2.949 1.00 80.62 180 PRO A CA 1
ATOM 1354 C C . PRO A 1 180 ? -16.066 -0.340 -3.404 1.00 80.62 180 PRO A C 1
ATOM 1356 O O . PRO A 1 180 ? -16.489 -1.138 -2.574 1.00 80.62 180 PRO A O 1
ATOM 1359 N N . ARG A 1 181 ? -16.254 -0.542 -4.714 1.00 79.25 181 ARG A N 1
ATOM 1360 C CA . ARG A 1 181 ? -17.034 -1.659 -5.280 1.00 79.25 181 ARG A CA 1
ATOM 1361 C C . ARG A 1 181 ? -16.330 -3.009 -5.185 1.00 79.25 181 ARG A C 1
ATOM 1363 O O . ARG A 1 181 ? -17.004 -4.037 -5.252 1.00 79.25 181 ARG A O 1
ATOM 1370 N N . LEU A 1 182 ? -15.003 -3.007 -5.054 1.00 80.94 182 LEU A N 1
ATOM 1371 C CA . LEU A 1 182 ? -14.194 -4.210 -4.830 1.00 80.94 182 LEU A CA 1
ATOM 1372 C C . LEU A 1 182 ? -14.165 -4.598 -3.346 1.00 80.94 182 LEU A C 1
ATOM 1374 O O . LEU A 1 182 ? -13.930 -5.755 -3.001 1.00 80.94 182 LEU A O 1
ATOM 1378 N N . CYS A 1 183 ? -14.504 -3.658 -2.463 1.00 81.88 183 CYS A N 1
ATOM 1379 C CA . CYS A 1 183 ? -14.734 -3.925 -1.055 1.00 81.88 183 CYS A CA 1
ATOM 1380 C C . CYS A 1 183 ? -16.134 -4.538 -0.889 1.00 81.88 183 CYS A C 1
ATOM 1382 O O . CYS A 1 183 ? -17.100 -3.833 -0.639 1.00 81.88 183 CYS A O 1
ATOM 1384 N N . GLN A 1 184 ? -16.275 -5.855 -1.056 1.00 77.62 184 GLN A N 1
ATOM 1385 C CA . GLN A 1 184 ? -17.539 -6.576 -0.816 1.00 77.62 184 GLN A CA 1
ATOM 1386 C C . GLN A 1 184 ? -17.408 -7.522 0.376 1.00 77.62 184 GLN A C 1
ATOM 1388 O O . GLN A 1 184 ? -17.567 -8.735 0.259 1.00 77.62 184 GLN A O 1
ATOM 1393 N N . ILE A 1 185 ? -17.091 -6.967 1.549 1.00 83.38 185 ILE A N 1
ATOM 1394 C CA . ILE A 1 185 ? -16.989 -7.767 2.782 1.00 83.38 185 ILE A CA 1
ATOM 1395 C C . ILE A 1 185 ? -18.359 -8.226 3.303 1.00 83.38 185 ILE A C 1
ATOM 1397 O O . ILE A 1 185 ? -18.427 -9.163 4.096 1.00 83.38 185 ILE A O 1
ATOM 1401 N N . LEU A 1 186 ? -19.438 -7.564 2.872 1.00 87.62 186 LEU A N 1
ATOM 1402 C CA . LEU A 1 186 ? -20.814 -7.819 3.281 1.00 87.62 186 LEU A CA 1
ATOM 1403 C C . LEU A 1 186 ? -21.804 -7.527 2.139 1.00 87.62 186 LEU A C 1
ATOM 1405 O O . LEU A 1 186 ? -21.531 -6.675 1.290 1.00 87.62 186 LEU A O 1
ATOM 1409 N N . PRO A 1 187 ? -22.992 -8.156 2.154 1.00 87.38 187 PRO A N 1
ATOM 1410 C CA . PRO A 1 187 ? -24.128 -7.719 1.349 1.00 87.38 187 PRO A CA 1
ATOM 1411 C C . PRO A 1 187 ? -24.546 -6.261 1.655 1.00 87.38 187 PRO A C 1
ATOM 1413 O O . PRO A 1 187 ? -24.498 -5.850 2.814 1.00 87.38 187 PRO A O 1
ATOM 1416 N N . PRO A 1 188 ? -25.049 -5.481 0.673 1.00 88.06 188 PRO A N 1
ATOM 1417 C CA . PRO A 1 188 ? -25.371 -4.056 0.864 1.00 88.06 188 PRO A CA 1
ATOM 1418 C C . PRO A 1 188 ? -26.424 -3.743 1.940 1.00 88.06 188 PRO A C 1
ATOM 1420 O O . PRO A 1 188 ? -26.425 -2.656 2.503 1.00 88.06 188 PRO A O 1
ATOM 1423 N N . HIS A 1 189 ? -27.331 -4.674 2.229 1.00 86.56 189 HIS A N 1
ATOM 1424 C CA . HIS A 1 189 ? -28.402 -4.490 3.215 1.00 86.56 189 HIS A CA 1
ATOM 1425 C C . HIS A 1 189 ? -27.969 -4.821 4.650 1.00 86.56 189 HIS A C 1
ATOM 1427 O O . HIS A 1 189 ? -28.735 -4.594 5.587 1.00 86.56 189 HIS A O 1
ATOM 1433 N N . GLU A 1 190 ? -26.773 -5.385 4.836 1.00 89.25 190 GLU A N 1
ATOM 1434 C CA . GLU A 1 190 ? -26.265 -5.677 6.170 1.00 89.25 190 GLU A CA 1
ATOM 1435 C C . GLU A 1 190 ? -25.891 -4.394 6.902 1.00 89.25 190 GLU A C 1
ATOM 1437 O O . GLU A 1 190 ? -25.377 -3.438 6.324 1.00 89.25 190 GLU A O 1
ATOM 1442 N N . MET A 1 191 ? -26.141 -4.388 8.206 1.00 87.38 191 MET A N 1
ATOM 1443 C CA . MET A 1 191 ? -25.791 -3.256 9.056 1.00 87.38 191 MET A CA 1
ATOM 1444 C C . MET A 1 191 ? -24.291 -3.268 9.361 1.00 87.38 191 MET A C 1
ATOM 1446 O O . MET A 1 191 ? -23.687 -4.332 9.547 1.00 87.38 191 MET A O 1
ATOM 1450 N N . VAL A 1 192 ? -23.714 -2.080 9.507 1.00 92.38 192 VAL A N 1
ATOM 1451 C CA . VAL A 1 192 ? -22.342 -1.861 9.970 1.00 92.38 192 VAL A CA 1
ATOM 1452 C C . VAL A 1 192 ? -22.297 -0.743 11.006 1.00 92.38 192 VAL A C 1
ATOM 1454 O O . VAL A 1 192 ? -23.119 0.175 10.999 1.00 92.38 192 VAL A O 1
ATOM 1457 N N . LEU A 1 193 ? -21.327 -0.835 11.910 1.00 93.12 193 LEU A N 1
ATOM 1458 C CA . LEU A 1 193 ? -20.938 0.258 12.788 1.00 93.12 193 LEU A CA 1
ATOM 1459 C C . LEU A 1 193 ? -19.754 0.986 12.154 1.00 93.12 193 LEU A C 1
ATOM 1461 O O . LEU A 1 193 ? -18.714 0.370 11.924 1.00 93.12 193 LEU A O 1
ATOM 1465 N N . VAL A 1 194 ? -19.902 2.283 11.907 1.00 95.44 194 VAL A N 1
ATOM 1466 C CA . VAL A 1 194 ? -18.839 3.153 11.405 1.00 95.44 194 VAL A CA 1
ATOM 1467 C C . VAL A 1 194 ? -18.331 4.015 12.551 1.00 95.44 194 VAL A C 1
ATOM 1469 O O . VAL A 1 194 ? -19.080 4.799 13.129 1.00 95.44 194 VAL A O 1
ATOM 1472 N N . VAL A 1 195 ? -17.057 3.856 12.891 1.00 96.38 195 VAL A N 1
ATOM 1473 C CA . VAL A 1 195 ? -16.337 4.745 13.802 1.00 96.38 195 VAL A CA 1
ATOM 1474 C C . VAL A 1 195 ? -15.620 5.780 12.950 1.00 96.38 195 VAL A C 1
ATOM 1476 O O . VAL A 1 195 ? -14.671 5.443 12.238 1.00 96.38 195 VAL A O 1
ATOM 1479 N N . GLY A 1 196 ? -16.096 7.021 13.005 1.00 96.56 196 GLY A N 1
ATOM 1480 C CA . GLY A 1 196 ? -15.497 8.138 12.288 1.00 96.56 196 GLY A CA 1
ATOM 1481 C C . GLY A 1 196 ? -14.355 8.753 13.084 1.00 96.56 196 GLY A C 1
ATOM 1482 O O . GLY A 1 196 ? -14.541 9.134 14.243 1.00 96.56 196 GLY A O 1
ATOM 1483 N N . LEU A 1 197 ? -13.185 8.860 12.461 1.00 97.00 197 LEU A N 1
ATOM 1484 C CA . LEU A 1 197 ? -11.996 9.503 13.006 1.00 97.00 197 LEU A CA 1
ATOM 1485 C C . LEU A 1 197 ? -11.585 10.673 12.101 1.00 97.00 197 LEU A C 1
ATOM 1487 O O . LEU A 1 197 ? -11.545 10.555 10.874 1.00 97.00 197 LEU A O 1
ATOM 1491 N N . GLU A 1 198 ? -11.236 11.795 12.716 1.00 96.00 198 GLU A N 1
ATOM 1492 C CA . GLU A 1 198 ? -10.540 12.894 12.055 1.00 96.00 198 GLU A CA 1
ATOM 1493 C C . GLU A 1 198 ? -9.037 12.650 12.182 1.00 96.00 198 GLU A C 1
ATOM 1495 O O . GLU A 1 198 ? -8.509 12.558 13.290 1.00 96.00 198 GLU A O 1
ATOM 1500 N N . LEU A 1 199 ? -8.362 12.514 11.042 1.00 95.31 199 LEU A N 1
ATOM 1501 C CA . LEU A 1 199 ? -6.919 12.346 10.929 1.00 95.31 199 LEU A CA 1
ATOM 1502 C C . LEU A 1 199 ? -6.328 13.652 10.400 1.00 95.31 199 LEU A C 1
ATOM 1504 O O . LEU A 1 199 ? -6.568 14.029 9.256 1.00 95.31 199 LEU A O 1
ATOM 1508 N N . SER A 1 200 ? -5.537 14.329 11.223 1.00 93.88 200 SER A N 1
ATOM 1509 C CA . SER A 1 200 ? -4.768 15.498 10.813 1.00 93.88 200 SER A CA 1
ATOM 1510 C C . SER A 1 200 ? -3.327 15.093 10.542 1.00 93.88 200 SER A C 1
ATOM 1512 O O . SER A 1 200 ? -2.651 14.590 11.436 1.00 93.88 200 SER A O 1
ATOM 1514 N N . LEU A 1 201 ? -2.846 15.317 9.319 1.00 91.56 201 LEU A N 1
ATOM 1515 C CA . LEU A 1 201 ? -1.447 15.116 8.930 1.00 91.56 201 LEU A CA 1
ATOM 1516 C C . LEU A 1 201 ? -0.858 16.460 8.516 1.00 91.56 201 LEU A C 1
ATOM 1518 O O . LEU A 1 201 ? -1.416 17.137 7.655 1.00 91.56 201 LEU A O 1
ATOM 1522 N N . ALA A 1 202 ? 0.258 16.861 9.125 1.00 88.38 202 ALA A N 1
ATOM 1523 C CA . ALA A 1 202 ? 0.871 18.175 8.908 1.00 88.38 202 ALA A CA 1
ATOM 1524 C C . ALA A 1 202 ? -0.105 19.351 9.140 1.00 88.38 202 ALA A C 1
ATOM 1526 O O . ALA A 1 202 ? -0.019 20.387 8.485 1.00 88.38 202 ALA A O 1
ATOM 1527 N N . GLY A 1 203 ? -1.064 19.185 10.058 1.00 86.19 203 GLY A N 1
ATOM 1528 C CA . GLY A 1 203 ? -2.106 20.177 10.335 1.00 86.19 203 GLY A CA 1
ATOM 1529 C C . GLY A 1 203 ? -3.248 20.214 9.312 1.00 86.19 203 GLY A C 1
ATOM 1530 O O . GLY A 1 203 ? -4.160 21.021 9.474 1.00 86.19 203 GLY A O 1
ATOM 1531 N N . GLN A 1 204 ? -3.226 19.360 8.283 1.00 88.50 204 GLN A N 1
ATOM 1532 C CA . GLN A 1 204 ? -4.303 19.251 7.303 1.00 88.50 204 GLN A CA 1
ATOM 1533 C C . GLN A 1 204 ? -5.307 18.173 7.716 1.00 88.50 204 GLN A C 1
ATOM 1535 O O . GLN A 1 204 ? -4.905 17.014 7.858 1.00 88.50 204 GLN A O 1
ATOM 1540 N N . PRO A 1 205 ? -6.598 18.519 7.870 1.00 90.50 205 PRO A N 1
ATOM 1541 C CA . PRO A 1 205 ? -7.615 17.560 8.264 1.00 90.50 205 PRO A CA 1
ATOM 1542 C C . PRO A 1 205 ? -7.923 16.574 7.133 1.00 90.50 205 PRO A C 1
ATOM 1544 O O . PRO A 1 205 ? -7.780 16.865 5.939 1.00 90.50 205 PRO A O 1
ATOM 1547 N N . GLY A 1 206 ? -8.383 15.404 7.538 1.00 91.88 206 GLY A N 1
ATOM 1548 C CA . GLY A 1 206 ? -8.776 14.297 6.688 1.00 91.88 206 GLY A CA 1
ATOM 1549 C C . GLY A 1 206 ? -9.573 13.279 7.497 1.00 91.88 206 GLY A C 1
ATOM 1550 O O . GLY A 1 206 ? -9.737 13.419 8.713 1.00 91.88 206 GLY A O 1
ATOM 1551 N N . ARG A 1 207 ? -10.135 12.277 6.822 1.00 93.00 207 ARG A N 1
ATOM 1552 C CA . ARG A 1 207 ? -11.026 11.291 7.447 1.00 93.00 207 ARG A CA 1
ATOM 1553 C C . ARG A 1 207 ? -10.457 9.883 7.382 1.00 93.00 207 ARG A C 1
ATOM 1555 O O . ARG A 1 207 ? -10.016 9.413 6.333 1.00 93.00 207 ARG A O 1
ATOM 1562 N N . LEU A 1 208 ? -10.559 9.198 8.512 1.00 95.88 208 LEU A N 1
ATOM 1563 C CA . LEU A 1 208 ? -10.277 7.783 8.684 1.00 95.88 208 LEU A CA 1
ATOM 1564 C C . LEU A 1 208 ? -11.526 7.129 9.281 1.00 95.88 208 LEU A C 1
ATOM 1566 O O . LEU A 1 208 ? -12.009 7.544 10.324 1.00 95.88 208 LEU A O 1
ATOM 1570 N N . ASN A 1 209 ? -12.056 6.097 8.642 1.00 95.88 209 ASN A N 1
ATOM 1571 C CA . ASN A 1 209 ? -13.224 5.374 9.131 1.00 95.88 209 ASN A CA 1
ATOM 1572 C C . ASN A 1 209 ? -12.859 3.924 9.436 1.00 95.88 209 ASN A C 1
ATOM 1574 O O . ASN A 1 209 ? -12.208 3.260 8.629 1.00 95.88 209 ASN A O 1
ATOM 1578 N N . LEU A 1 210 ? -13.321 3.415 10.576 1.00 95.31 210 LEU A N 1
ATOM 1579 C CA . LEU A 1 210 ? -13.290 1.988 10.895 1.00 95.31 210 LEU A CA 1
ATOM 1580 C C . LEU A 1 210 ? -14.704 1.433 10.807 1.00 95.31 210 LEU A C 1
ATOM 1582 O O . LEU A 1 210 ? -15.614 1.915 11.477 1.00 95.31 210 LEU A O 1
ATOM 1586 N N . VAL A 1 211 ? -14.889 0.413 9.983 1.00 94.50 211 VAL A N 1
ATOM 1587 C CA . VAL A 1 211 ? -16.191 -0.157 9.660 1.00 94.50 211 VAL A CA 1
ATOM 1588 C C . VAL A 1 211 ? -16.232 -1.595 10.147 1.00 94.50 211 VAL A C 1
ATOM 1590 O O . VAL A 1 211 ? -15.528 -2.476 9.642 1.00 94.50 211 VAL A O 1
ATOM 1593 N N . TYR A 1 212 ? -17.094 -1.827 11.129 1.00 92.50 212 TYR A N 1
ATOM 1594 C CA . TYR A 1 212 ? -17.287 -3.119 11.762 1.00 92.50 212 TYR A CA 1
ATOM 1595 C C . TYR A 1 212 ? -18.628 -3.721 11.346 1.00 92.50 212 TYR A C 1
ATOM 1597 O O . TYR A 1 212 ? -19.682 -3.175 11.687 1.00 92.50 212 TYR A O 1
ATOM 1605 N N . PRO A 1 213 ? -18.628 -4.882 10.672 1.00 91.06 213 PRO A N 1
ATOM 1606 C CA . PRO A 1 213 ? -19.824 -5.707 10.563 1.00 91.06 213 PRO A CA 1
ATOM 1607 C C . PRO A 1 213 ? -20.421 -6.015 11.935 1.00 91.06 213 PRO A C 1
ATOM 1609 O O . PRO A 1 213 ? -19.692 -6.337 12.872 1.00 91.06 213 PRO A O 1
ATOM 1612 N N . PHE A 1 214 ? -21.748 -6.037 12.078 1.00 87.12 214 PHE A N 1
ATOM 1613 C CA . PHE A 1 214 ? -22.324 -6.508 13.349 1.00 87.12 214 PHE A CA 1
ATOM 1614 C C . PHE A 1 214 ? -21.984 -7.974 13.635 1.00 87.12 214 PHE A C 1
ATOM 1616 O O . PHE A 1 214 ? -21.785 -8.322 14.794 1.00 87.12 214 PHE A O 1
ATOM 1623 N N . LEU A 1 215 ? -21.817 -8.799 12.596 1.00 82.56 215 LEU A N 1
ATOM 1624 C CA . LEU A 1 215 ? -21.320 -10.177 12.719 1.00 82.56 215 LEU A CA 1
ATOM 1625 C C . LEU A 1 215 ? -19.911 -10.246 13.332 1.00 82.56 215 LEU A C 1
ATOM 1627 O O . LEU A 1 215 ? -19.559 -11.231 13.974 1.00 82.56 215 LEU A O 1
ATOM 1631 N N . PHE A 1 216 ? -19.107 -9.194 13.159 1.00 85.75 216 PHE A N 1
ATOM 1632 C CA . PHE A 1 216 ? -17.794 -9.063 13.784 1.00 85.75 216 PHE A CA 1
ATOM 1633 C C . PHE A 1 216 ? -17.909 -8.693 15.273 1.00 85.75 216 PHE A C 1
ATOM 1635 O O . PHE A 1 216 ? -17.152 -9.192 16.102 1.00 85.75 216 PHE A O 1
ATOM 1642 N N . LEU A 1 217 ? -18.884 -7.851 15.631 1.00 84.69 217 LEU A N 1
ATOM 1643 C CA . LEU A 1 217 ? -19.096 -7.381 17.005 1.00 84.69 217 LEU A CA 1
ATOM 1644 C C . LEU A 1 217 ? -19.903 -8.360 17.873 1.00 84.69 217 LEU A C 1
ATOM 1646 O O . LEU A 1 217 ? -19.769 -8.345 19.095 1.00 84.69 217 LEU A O 1
ATOM 1650 N N . GLU A 1 218 ? -20.733 -9.214 17.275 1.00 81.75 218 GLU A N 1
ATOM 1651 C CA . GLU A 1 218 ? -21.623 -10.139 17.987 1.00 81.75 218 GLU A CA 1
ATOM 1652 C C . GLU A 1 218 ? -20.882 -11.095 18.945 1.00 81.75 218 GLU A C 1
ATOM 1654 O O . GLU A 1 218 ? -21.272 -11.152 20.118 1.00 81.75 218 GLU A O 1
ATOM 1659 N N . PRO A 1 219 ? -19.773 -11.762 18.550 1.00 78.62 219 PRO A N 1
ATOM 1660 C CA . PRO A 1 219 ? -18.992 -12.595 19.469 1.00 78.62 219 PRO A CA 1
ATOM 1661 C C . PRO A 1 219 ? -18.435 -11.818 20.671 1.00 78.62 219 PRO A C 1
ATOM 1663 O O . PRO A 1 219 ? -18.197 -12.393 21.733 1.00 78.62 219 PRO A O 1
ATOM 1666 N N . LEU A 1 220 ? -18.241 -10.507 20.517 1.00 78.62 220 LEU A N 1
ATOM 1667 C CA . LEU A 1 220 ? -17.648 -9.628 21.523 1.00 78.62 220 LEU A CA 1
ATOM 1668 C C . LEU A 1 220 ? -18.688 -8.884 22.361 1.00 78.62 220 LEU A C 1
ATOM 1670 O O . LEU A 1 220 ? -18.347 -8.304 23.389 1.00 78.62 220 LEU A O 1
ATOM 1674 N N . ALA A 1 221 ? -19.965 -8.927 21.985 1.00 74.81 221 ALA A N 1
ATOM 1675 C CA . ALA A 1 221 ? -21.022 -8.116 22.585 1.00 74.81 221 ALA A CA 1
ATOM 1676 C C . ALA A 1 221 ? -21.180 -8.306 24.106 1.00 74.81 221 ALA A C 1
ATOM 1678 O O . ALA A 1 221 ? -21.634 -7.392 24.794 1.00 74.81 221 ALA A O 1
ATOM 1679 N N . LYS A 1 222 ? -20.807 -9.479 24.638 1.00 70.94 222 LYS A N 1
ATOM 1680 C CA . LYS A 1 222 ? -20.816 -9.772 26.084 1.00 70.94 222 LYS A CA 1
ATOM 1681 C C . LYS A 1 222 ? -19.632 -9.163 26.847 1.00 70.94 222 LYS A C 1
ATOM 1683 O O . LYS A 1 222 ? -19.724 -9.029 28.057 1.00 70.94 222 LYS A O 1
ATOM 1688 N N . ARG A 1 223 ? -18.542 -8.835 26.149 1.00 69.62 223 ARG A N 1
ATOM 1689 C CA . ARG A 1 223 ? -17.305 -8.250 26.694 1.00 69.62 223 ARG A CA 1
ATOM 1690 C C . ARG A 1 223 ? -17.265 -6.725 26.540 1.00 69.62 223 ARG A C 1
ATOM 1692 O O . ARG A 1 223 ? -16.527 -6.053 27.244 1.00 69.62 223 ARG A O 1
ATOM 1699 N N . LEU A 1 224 ? -18.095 -6.169 25.654 1.00 69.81 224 LEU A N 1
ATOM 1700 C CA . LEU A 1 224 ? -18.248 -4.729 25.408 1.00 69.81 224 LEU A CA 1
ATOM 1701 C C . LEU A 1 224 ? -19.083 -4.020 26.497 1.00 69.81 224 LEU A C 1
ATOM 1703 O O . LEU A 1 224 ? -20.021 -3.290 26.193 1.00 69.81 224 LEU A O 1
ATOM 1707 N N . THR A 1 225 ? -18.772 -4.244 27.772 1.00 62.34 225 THR A N 1
ATOM 1708 C CA . THR A 1 225 ? -19.404 -3.561 28.916 1.00 62.34 225 THR A CA 1
ATOM 1709 C C . THR A 1 225 ? -18.343 -2.845 29.750 1.00 62.34 225 THR A C 1
ATOM 1711 O O . THR A 1 225 ? -17.320 -3.461 30.026 1.00 62.34 225 THR A O 1
ATOM 1714 N N . PRO A 1 226 ? -18.567 -1.605 30.227 1.00 56.16 226 PRO A N 1
ATOM 1715 C CA . PRO A 1 226 ? -17.614 -0.862 31.058 1.00 56.16 226 PRO A CA 1
ATOM 1716 C C . PRO A 1 226 ? -17.150 -1.634 32.298 1.00 56.16 226 PRO A C 1
ATOM 1718 O O . PRO A 1 226 ? -15.989 -1.536 32.683 1.00 56.16 226 PRO A O 1
ATOM 1721 N N . ALA A 1 227 ? -18.038 -2.447 32.885 1.00 53.75 227 ALA A N 1
ATOM 1722 C CA . ALA A 1 227 ? -17.717 -3.330 34.006 1.00 53.75 227 ALA A CA 1
ATOM 1723 C C . ALA A 1 227 ? -16.530 -4.257 33.701 1.00 53.75 227 ALA A C 1
ATOM 1725 O O . ALA A 1 227 ? -15.711 -4.478 34.575 1.00 53.75 227 ALA A O 1
ATOM 1726 N N . TRP A 1 228 ? -16.372 -4.694 32.451 1.00 46.34 228 TRP A N 1
ATOM 1727 C CA . TRP A 1 228 ? -15.306 -5.592 31.999 1.00 46.34 228 TRP A CA 1
ATOM 1728 C C . TRP A 1 228 ? -13.909 -4.938 31.954 1.00 46.34 228 TRP A C 1
ATOM 1730 O O . TRP A 1 228 ? -12.914 -5.647 31.886 1.00 46.34 228 TRP A O 1
ATOM 1740 N N . TRP A 1 229 ? -13.812 -3.599 31.988 1.00 44.44 229 TRP A N 1
ATOM 1741 C CA . TRP A 1 229 ? -12.528 -2.873 32.074 1.00 44.44 229 TRP A CA 1
ATOM 1742 C C . TRP A 1 229 ? -12.091 -2.606 33.517 1.00 44.44 229 TRP A C 1
ATOM 1744 O O . TRP A 1 229 ? -10.895 -2.504 33.783 1.00 44.44 229 TRP A O 1
ATOM 1754 N N . TYR A 1 230 ? -13.048 -2.474 34.440 1.00 46.88 230 TYR A N 1
ATOM 1755 C CA . TYR A 1 230 ? -12.776 -2.300 35.871 1.00 46.88 230 TYR A CA 1
ATOM 1756 C C . TYR A 1 230 ? -12.698 -3.642 36.608 1.00 46.88 230 TYR A C 1
ATOM 1758 O O . TYR A 1 230 ? -11.923 -3.789 37.550 1.00 46.88 230 TYR A O 1
ATOM 1766 N N . GLU A 1 231 ? -13.436 -4.646 36.139 1.00 40.56 231 GLU A N 1
ATOM 1767 C CA . GLU A 1 231 ? -13.148 -6.053 36.375 1.00 40.56 231 GLU A CA 1
ATOM 1768 C C . GLU A 1 231 ? -11.991 -6.438 35.461 1.00 40.56 231 GLU A C 1
ATOM 1770 O O . GLU A 1 231 ? -12.195 -7.096 34.450 1.00 40.56 231 GLU A O 1
ATOM 1775 N N . VAL A 1 232 ? -10.762 -6.038 35.790 1.00 37.31 232 VAL A N 1
ATOM 1776 C CA . VAL A 1 232 ? -9.601 -6.772 35.279 1.00 37.31 232 VAL A CA 1
ATOM 1777 C C . VAL A 1 232 ? -9.847 -8.228 35.679 1.00 37.31 232 VAL A C 1
ATOM 1779 O O . VAL A 1 232 ? -9.798 -8.525 36.879 1.00 37.31 232 VAL A O 1
ATOM 1782 N N . PRO A 1 233 ? -10.128 -9.166 34.753 1.00 40.66 233 PRO A N 1
ATOM 1783 C CA . PRO A 1 233 ? -10.023 -10.558 35.113 1.00 40.66 233 PRO A CA 1
ATOM 1784 C C . PRO A 1 233 ? -8.531 -10.716 35.361 1.00 40.66 233 PRO A C 1
ATOM 1786 O O . PRO A 1 233 ? -7.736 -10.596 34.428 1.00 40.66 233 PRO A O 1
ATOM 1789 N N . ALA A 1 234 ? -8.130 -10.885 36.624 1.00 41.88 234 ALA A N 1
ATOM 1790 C CA . ALA A 1 234 ? -6.806 -11.394 36.945 1.00 41.88 234 ALA A CA 1
ATOM 1791 C C . ALA A 1 234 ? -6.560 -12.552 35.971 1.00 41.88 234 ALA A C 1
ATOM 1793 O O . ALA A 1 234 ? -7.364 -13.483 35.953 1.00 41.88 234 ALA A O 1
ATOM 1794 N N . GLY A 1 235 ? -5.575 -12.372 35.086 1.00 39.41 235 GLY A N 1
ATOM 1795 C CA . GLY A 1 235 ? -5.608 -12.884 33.719 1.00 39.41 235 GLY A CA 1
ATOM 1796 C C . GLY A 1 235 ? -6.180 -14.286 33.549 1.00 39.41 235 GLY A C 1
ATOM 1797 O O . GLY A 1 235 ? -5.913 -15.186 34.343 1.00 39.41 235 GLY A O 1
ATOM 1798 N N . ASP A 1 236 ? -6.856 -14.500 32.421 1.00 35.75 236 ASP A N 1
ATOM 1799 C CA . ASP A 1 236 ? -7.075 -15.831 31.847 1.00 35.75 236 ASP A CA 1
ATOM 1800 C C . ASP A 1 236 ? -5.738 -16.423 31.341 1.00 35.75 236 ASP A C 1
ATOM 1802 O O . ASP A 1 236 ? -5.607 -16.920 30.226 1.00 35.75 236 ASP A O 1
ATOM 1806 N N . GLN A 1 237 ? -4.707 -16.412 32.193 1.00 41.78 237 GLN A N 1
ATOM 1807 C CA . GLN A 1 237 ? -3.943 -17.628 32.365 1.00 41.78 237 GLN A CA 1
ATOM 1808 C C . GLN A 1 237 ? -4.980 -18.613 32.875 1.00 41.78 237 GLN A C 1
ATOM 1810 O O . GLN A 1 237 ? -5.405 -18.497 34.025 1.00 41.78 237 GLN A O 1
ATOM 1815 N N . ARG A 1 238 ? -5.436 -19.538 32.022 1.00 42.16 238 ARG A N 1
ATOM 1816 C CA . ARG A 1 238 ? -6.099 -20.757 32.486 1.00 42.16 238 ARG A CA 1
ATOM 1817 C C . ARG A 1 238 ? -5.308 -21.215 33.696 1.00 42.16 238 ARG A C 1
ATOM 1819 O O . ARG A 1 238 ? -4.200 -21.719 33.517 1.00 42.16 238 ARG A O 1
ATOM 1826 N N . ARG A 1 239 ? -5.818 -20.967 34.909 1.00 44.47 239 ARG A N 1
ATOM 1827 C CA . ARG A 1 239 ? -5.174 -21.469 36.114 1.00 44.47 239 ARG A CA 1
ATOM 1828 C C . ARG A 1 239 ? -5.104 -22.960 35.838 1.00 44.47 239 ARG A C 1
ATOM 1830 O O . ARG A 1 239 ? -6.181 -23.541 35.641 1.00 44.47 239 ARG A O 1
ATOM 1837 N N . PRO A 1 240 ? -3.906 -23.564 35.698 1.00 49.50 240 PRO A N 1
ATOM 1838 C CA . PRO A 1 240 ? -3.832 -25.009 35.601 1.00 49.50 240 PRO A CA 1
ATOM 1839 C C . PRO A 1 240 ? -4.712 -25.511 36.736 1.00 49.50 240 PRO A C 1
ATOM 1841 O O . PRO A 1 240 ? -4.637 -24.954 37.841 1.00 49.50 240 PRO A O 1
ATOM 1844 N N . SER A 1 241 ? -5.661 -26.408 36.425 1.00 52.69 241 SER A N 1
ATOM 1845 C CA . SER A 1 241 ? -6.603 -26.889 37.439 1.00 52.69 241 SER A CA 1
ATOM 1846 C C . SER A 1 241 ? -5.785 -27.186 38.691 1.00 52.69 241 SER A C 1
ATOM 1848 O O . SER A 1 241 ? -4.649 -27.650 38.572 1.00 52.69 241 SER A O 1
ATOM 1850 N N . ARG A 1 242 ? -6.277 -26.835 39.885 1.00 54.94 242 ARG A N 1
ATOM 1851 C CA . ARG A 1 242 ? -5.485 -27.044 41.113 1.00 54.94 242 ARG A CA 1
ATOM 1852 C C . ARG A 1 242 ? -4.905 -28.463 41.164 1.00 54.94 242 ARG A C 1
ATOM 1854 O O . ARG A 1 242 ? -3.809 -28.643 41.673 1.00 54.94 242 ARG A O 1
ATOM 1861 N N . ASP A 1 243 ? -5.600 -29.417 40.558 1.00 57.97 243 ASP A N 1
ATOM 1862 C CA . ASP A 1 243 ? -5.171 -30.799 40.392 1.00 57.97 243 ASP A CA 1
ATOM 1863 C C . ASP A 1 243 ? -4.026 -30.979 39.376 1.00 57.97 243 ASP A C 1
ATOM 1865 O O . ASP A 1 243 ? -3.065 -31.669 39.693 1.00 57.97 243 ASP A O 1
ATOM 1869 N N . LEU A 1 244 ? -4.051 -30.316 38.213 1.00 54.31 244 LEU A N 1
ATOM 1870 C CA . LEU A 1 244 ? -2.935 -30.286 37.250 1.00 54.31 244 LEU A CA 1
ATOM 1871 C C . LEU A 1 244 ? -1.703 -29.560 37.804 1.00 54.31 244 LEU A C 1
ATOM 1873 O O . LEU A 1 244 ? -0.591 -30.045 37.632 1.00 54.31 244 LEU A O 1
ATOM 1877 N N . ALA A 1 245 ? -1.885 -28.432 38.498 1.00 58.97 245 ALA A N 1
ATOM 1878 C CA . ALA A 1 245 ? -0.785 -27.683 39.113 1.00 58.97 245 ALA A CA 1
ATOM 1879 C C . ALA A 1 245 ? -0.075 -28.494 40.210 1.00 58.97 245 ALA A C 1
ATOM 1881 O O . ALA A 1 245 ? 1.138 -28.402 40.361 1.00 58.97 245 ALA A O 1
ATOM 1882 N N . ARG A 1 246 ? -0.824 -29.327 40.947 1.00 64.88 246 ARG A N 1
ATOM 1883 C CA . ARG A 1 246 ? -0.290 -30.245 41.969 1.00 64.88 246 ARG A CA 1
ATOM 1884 C C . ARG A 1 246 ? 0.471 -31.442 41.393 1.00 64.88 246 ARG A C 1
ATOM 1886 O O . ARG A 1 246 ? 1.147 -32.126 42.150 1.00 64.88 246 ARG A O 1
ATOM 1893 N N . GLN A 1 247 ? 0.336 -31.716 40.096 1.00 69.50 247 GLN A N 1
ATOM 1894 C CA . GLN A 1 247 ? 0.939 -32.872 39.425 1.00 69.50 247 GLN A CA 1
ATOM 1895 C C . GLN A 1 247 ? 2.166 -32.507 38.578 1.00 69.50 247 GLN A C 1
ATOM 1897 O O . GLN A 1 247 ? 2.751 -33.387 37.951 1.00 69.50 247 GLN A O 1
ATOM 1902 N N . VAL A 1 248 ? 2.564 -31.229 38.539 1.00 72.69 248 VAL A N 1
ATOM 1903 C CA . VAL A 1 248 ? 3.749 -30.795 37.788 1.00 72.69 248 VAL A CA 1
ATOM 1904 C C . VAL A 1 248 ? 5.012 -31.292 38.502 1.00 72.69 248 VAL A C 1
ATOM 1906 O O . VAL A 1 248 ? 5.221 -30.929 39.662 1.00 72.69 248 VAL A O 1
ATOM 1909 N N . PRO A 1 249 ? 5.868 -32.097 37.845 1.00 69.56 249 PRO A N 1
ATOM 1910 C CA . PRO A 1 249 ? 7.152 -32.478 38.415 1.00 69.56 249 PRO A CA 1
ATOM 1911 C C . PRO A 1 249 ? 8.063 -31.247 38.487 1.00 69.56 249 PRO A C 1
ATOM 1913 O O . PRO A 1 249 ? 8.233 -30.534 37.498 1.00 69.56 249 PRO A O 1
ATOM 1916 N N . LEU A 1 250 ? 8.636 -30.997 39.663 1.00 74.69 250 LEU A N 1
ATOM 1917 C CA . LEU A 1 250 ? 9.625 -29.946 39.894 1.00 74.69 250 LEU A CA 1
ATOM 1918 C C . LEU A 1 250 ? 10.952 -30.592 40.271 1.00 74.69 250 LEU A C 1
ATOM 1920 O O . LEU A 1 250 ? 10.980 -31.524 41.075 1.00 74.69 250 LEU A O 1
ATOM 1924 N N . ASP A 1 251 ? 12.044 -30.056 39.736 1.00 73.25 251 ASP A N 1
ATOM 1925 C CA . ASP A 1 251 ? 13.383 -30.475 40.134 1.00 73.25 251 ASP A CA 1
ATOM 1926 C C . ASP A 1 251 ? 13.611 -30.105 41.602 1.00 73.25 251 ASP A C 1
ATOM 1928 O O . ASP A 1 251 ? 13.611 -28.926 41.974 1.00 73.25 251 ASP A O 1
ATOM 1932 N N . SER A 1 252 ? 13.782 -31.125 42.441 1.00 74.56 252 SER A N 1
ATOM 1933 C CA . SER A 1 252 ? 14.039 -30.970 43.869 1.00 74.56 252 SER A CA 1
ATOM 1934 C C . SER A 1 252 ? 15.518 -31.182 44.181 1.00 74.56 252 SER A C 1
ATOM 1936 O O . SER A 1 252 ? 16.093 -32.209 43.819 1.00 74.56 252 SER A O 1
ATOM 1938 N N . GLN A 1 253 ? 16.120 -30.236 44.894 1.00 76.69 253 GLN A N 1
ATOM 1939 C CA . GLN A 1 253 ? 17.488 -30.299 45.396 1.00 76.69 253 GLN A CA 1
ATOM 1940 C C . GLN A 1 253 ? 17.471 -30.282 46.921 1.00 76.69 253 GLN A C 1
ATOM 1942 O O . GLN A 1 253 ? 16.718 -29.529 47.537 1.00 76.69 253 GLN A O 1
ATOM 1947 N N . LEU A 1 254 ? 18.333 -31.091 47.530 1.00 71.00 254 LEU A N 1
ATOM 1948 C CA . LEU A 1 254 ? 18.528 -31.119 48.972 1.00 71.00 254 LEU A CA 1
ATOM 1949 C C . LEU A 1 254 ? 19.904 -30.524 49.272 1.00 71.00 254 LEU A C 1
ATOM 1951 O O . LEU A 1 254 ? 20.924 -31.077 48.863 1.00 71.00 254 LEU A O 1
ATOM 1955 N N . LEU A 1 255 ? 19.925 -29.364 49.926 1.00 72.88 255 LEU A N 1
ATOM 1956 C CA . LEU A 1 255 ? 21.157 -28.663 50.281 1.00 72.88 255 LEU A CA 1
ATOM 1957 C C . LEU A 1 255 ? 21.465 -28.884 51.757 1.00 72.88 255 LEU A C 1
ATOM 1959 O O . LEU A 1 255 ? 20.696 -28.468 52.622 1.00 72.88 255 LEU A O 1
ATOM 1963 N N . CYS A 1 256 ? 22.613 -29.499 52.034 1.00 70.69 256 CYS A N 1
ATOM 1964 C CA . CYS A 1 256 ? 23.138 -29.638 53.387 1.00 70.69 256 CYS A CA 1
ATOM 1965 C C . CYS A 1 256 ? 24.247 -28.599 53.613 1.00 70.69 256 CYS A C 1
ATOM 1967 O O . CYS A 1 256 ? 25.139 -28.475 52.767 1.00 70.69 256 CYS A O 1
ATOM 1969 N N . PRO A 1 257 ? 24.238 -27.864 54.737 1.00 66.81 257 PRO A N 1
ATOM 1970 C CA . PRO A 1 257 ? 25.310 -26.944 55.073 1.00 66.81 257 PRO A CA 1
ATOM 1971 C C . PRO A 1 257 ? 26.600 -27.742 55.271 1.00 66.81 257 PRO A C 1
ATOM 1973 O O . PRO A 1 257 ? 26.640 -28.656 56.086 1.00 66.81 257 PRO A O 1
ATOM 1976 N N . ALA A 1 258 ? 27.658 -27.391 54.537 1.00 62.31 258 ALA A N 1
ATOM 1977 C CA . ALA A 1 258 ? 28.944 -28.098 54.549 1.00 62.31 258 ALA A CA 1
ATOM 1978 C C . ALA A 1 258 ? 29.870 -27.692 55.721 1.00 62.31 258 ALA A C 1
ATOM 1980 O O . ALA A 1 258 ? 31.050 -28.039 55.729 1.00 62.31 258 ALA A O 1
ATOM 1981 N N . GLY A 1 259 ? 29.334 -26.980 56.720 1.00 65.69 259 GLY A N 1
ATOM 1982 C CA . GLY A 1 259 ? 30.101 -26.359 57.802 1.00 65.69 259 GLY A CA 1
ATOM 1983 C C . GLY A 1 259 ? 30.779 -25.050 57.383 1.00 65.69 259 GLY A C 1
ATOM 1984 O O . GLY A 1 259 ? 30.660 -24.601 56.243 1.00 65.69 259 GLY A O 1
ATOM 1985 N N . GLU A 1 260 ? 31.484 -24.420 58.321 1.00 65.56 260 GLU A N 1
ATOM 1986 C CA . GLU A 1 260 ? 32.252 -23.200 58.065 1.00 65.56 260 GLU A CA 1
ATOM 1987 C C . GLU A 1 260 ? 33.672 -23.545 57.603 1.00 65.56 260 GLU A C 1
ATOM 1989 O O . GLU A 1 260 ? 34.377 -24.330 58.240 1.00 65.56 260 GLU A O 1
ATOM 1994 N N . LEU A 1 261 ? 34.117 -22.932 56.504 1.00 73.88 261 LEU A N 1
ATOM 1995 C CA . LEU A 1 261 ? 35.479 -23.076 55.998 1.00 73.88 261 LEU A CA 1
ATOM 1996 C C . LEU A 1 261 ? 36.221 -21.746 56.147 1.00 73.88 261 LEU A C 1
ATOM 1998 O O . LEU A 1 261 ? 35.752 -20.706 55.685 1.00 73.88 261 LEU A O 1
ATOM 2002 N N . SER A 1 262 ? 37.409 -21.763 56.756 1.00 75.56 262 SER A N 1
ATOM 2003 C CA . SER A 1 262 ? 38.217 -20.544 56.841 1.00 75.56 262 SER A CA 1
ATOM 2004 C C . SER A 1 262 ? 38.716 -20.119 55.454 1.00 75.56 262 SER A C 1
ATOM 2006 O O . SER A 1 262 ? 39.054 -20.949 54.608 1.00 75.56 262 SER A O 1
ATOM 2008 N N . VAL A 1 263 ? 38.842 -18.808 55.227 1.00 68.50 263 VAL A N 1
ATOM 2009 C CA . VAL A 1 263 ? 39.358 -18.252 53.959 1.00 68.50 263 VAL A CA 1
ATOM 2010 C C . VAL A 1 263 ? 40.774 -18.767 53.647 1.00 68.50 263 VAL A C 1
ATOM 2012 O O . VAL A 1 263 ? 41.133 -18.961 52.485 1.00 68.50 263 VAL A O 1
ATOM 2015 N N . ALA A 1 264 ? 41.576 -19.040 54.680 1.00 70.12 264 ALA A N 1
ATOM 2016 C CA . ALA A 1 264 ? 42.901 -19.639 54.536 1.00 70.12 264 ALA A CA 1
ATOM 2017 C C . ALA A 1 264 ? 42.833 -21.085 54.014 1.00 70.12 264 ALA A C 1
ATOM 2019 O O . ALA A 1 264 ? 43.597 -21.440 53.117 1.00 70.12 264 ALA A O 1
ATOM 2020 N N . ALA A 1 265 ? 41.896 -21.892 54.522 1.00 73.44 265 ALA A N 1
ATOM 2021 C CA . ALA A 1 265 ? 41.660 -23.249 54.036 1.00 73.44 265 ALA A CA 1
ATOM 2022 C C . ALA A 1 265 ? 41.104 -23.249 52.604 1.00 73.44 265 ALA A C 1
ATOM 2024 O O . ALA A 1 265 ? 41.580 -24.024 51.780 1.00 73.44 265 ALA A O 1
ATOM 2025 N N . LEU A 1 266 ? 40.194 -22.320 52.271 1.00 76.75 266 LEU A N 1
ATOM 2026 C CA . LEU A 1 266 ? 39.662 -22.152 50.912 1.00 76.75 266 LEU A CA 1
ATOM 2027 C C . LEU A 1 266 ? 40.784 -21.898 49.893 1.00 76.75 266 LEU A C 1
ATOM 2029 O O . LEU A 1 266 ? 40.821 -22.506 48.827 1.00 76.75 266 LEU A O 1
ATOM 2033 N N . ARG A 1 267 ? 41.734 -21.018 50.240 1.00 73.62 267 ARG A N 1
ATOM 2034 C CA . ARG A 1 267 ? 42.884 -20.686 49.383 1.00 73.62 267 ARG A CA 1
ATOM 2035 C C . ARG A 1 267 ? 43.887 -21.830 49.224 1.00 73.62 267 ARG A C 1
ATOM 2037 O O . ARG A 1 267 ? 44.665 -21.801 48.274 1.00 73.62 267 ARG A O 1
ATOM 2044 N N . ALA A 1 268 ? 43.905 -22.793 50.144 1.00 73.31 268 ALA A N 1
ATOM 2045 C CA . ALA A 1 268 ? 44.831 -23.923 50.127 1.00 73.31 268 ALA A CA 1
ATOM 2046 C C . ALA A 1 268 ? 44.315 -25.129 49.314 1.00 73.31 268 ALA A C 1
ATOM 2048 O O . ALA A 1 268 ? 45.069 -26.083 49.114 1.00 73.31 268 ALA A O 1
ATOM 2049 N N . LEU A 1 269 ? 43.066 -25.093 48.825 1.00 83.50 269 LEU A N 1
ATOM 2050 C CA . LEU A 1 269 ? 42.460 -26.184 48.059 1.00 83.50 269 LEU A CA 1
ATOM 2051 C C . LEU A 1 269 ? 43.103 -26.350 46.677 1.00 83.50 269 LEU A C 1
ATOM 2053 O O . LEU A 1 269 ? 43.308 -25.388 45.935 1.00 83.50 269 LEU A O 1
ATOM 2057 N N . ARG A 1 270 ? 43.382 -27.601 46.304 1.00 78.94 270 ARG A N 1
ATOM 2058 C CA . ARG A 1 270 ? 43.796 -28.006 44.954 1.00 78.94 270 ARG A CA 1
ATOM 2059 C C . ARG A 1 270 ? 42.975 -29.217 44.494 1.00 78.94 270 ARG A C 1
ATOM 2061 O O . ARG A 1 270 ? 42.387 -29.901 45.331 1.00 78.94 270 ARG A O 1
ATOM 2068 N N . PRO A 1 271 ? 42.920 -29.513 43.182 1.00 75.94 271 PRO A N 1
ATOM 2069 C CA . PRO A 1 271 ? 42.299 -30.744 42.699 1.00 75.94 271 PRO A CA 1
ATOM 2070 C C . PRO A 1 271 ? 42.892 -31.969 43.417 1.00 75.94 271 PRO A C 1
ATOM 2072 O O . PRO A 1 271 ? 44.105 -32.165 43.386 1.00 75.94 271 PRO A O 1
ATOM 2075 N N . GLY A 1 272 ? 42.044 -32.748 44.096 1.00 77.44 272 GLY A N 1
ATOM 2076 C CA . GLY A 1 272 ? 42.446 -33.887 44.934 1.00 77.44 272 GLY A CA 1
ATOM 2077 C C . GLY A 1 272 ? 42.510 -33.609 46.442 1.00 77.44 272 GLY A C 1
ATOM 2078 O O . GLY A 1 272 ? 42.770 -34.531 47.206 1.00 77.44 272 GLY A O 1
ATOM 2079 N N . SER A 1 273 ? 42.265 -32.374 46.893 1.00 80.38 273 SER A N 1
ATOM 2080 C CA . SER A 1 273 ? 42.119 -32.073 48.321 1.00 80.38 273 SER A CA 1
ATOM 2081 C C . SER A 1 273 ? 40.894 -32.772 48.917 1.00 80.38 273 SER A C 1
ATOM 2083 O O . SER A 1 273 ? 39.784 -32.638 48.403 1.00 80.38 273 SER A O 1
ATOM 2085 N N . GLU A 1 274 ? 41.093 -33.476 50.030 1.00 74.50 274 GLU A N 1
ATOM 2086 C CA . GLU A 1 274 ? 40.010 -34.082 50.804 1.00 74.50 274 GLU A CA 1
ATOM 2087 C C . GLU A 1 274 ? 39.334 -33.015 51.674 1.00 74.50 274 GLU A C 1
ATOM 2089 O O . GLU A 1 274 ? 39.965 -32.390 52.529 1.00 74.50 27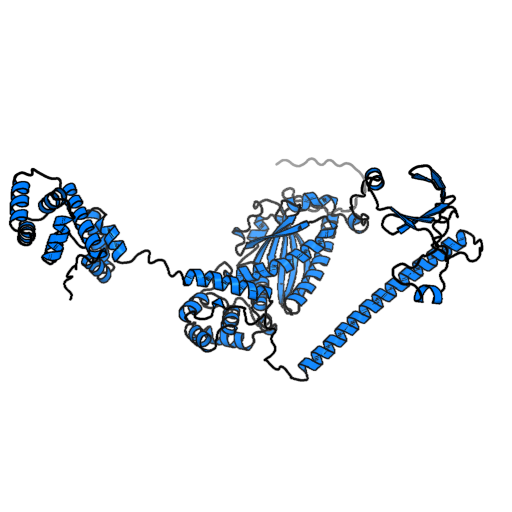4 GLU A O 1
ATOM 2094 N N . LEU A 1 275 ? 38.044 -32.786 51.431 1.00 69.06 275 LEU A N 1
ATOM 2095 C CA . LEU A 1 275 ? 37.209 -31.887 52.221 1.00 69.06 275 LEU A CA 1
ATOM 2096 C C . LEU A 1 275 ? 36.363 -32.718 53.194 1.00 69.06 275 LEU A C 1
ATOM 2098 O O . LEU A 1 275 ? 35.583 -33.558 52.735 1.00 69.06 275 LEU A O 1
ATOM 2102 N N . PRO A 1 276 ? 36.474 -32.506 54.517 1.00 62.62 276 PRO A N 1
ATOM 2103 C CA . PRO A 1 276 ? 35.605 -33.177 55.470 1.00 62.62 276 PRO A CA 1
ATOM 2104 C C . PRO A 1 276 ? 34.184 -32.620 55.332 1.00 62.62 276 PRO A C 1
ATOM 2106 O O . PRO A 1 276 ? 33.924 -31.464 55.657 1.00 62.62 276 PRO A O 1
ATOM 2109 N N . LEU A 1 277 ? 33.264 -33.444 54.833 1.00 61.47 277 LEU A N 1
ATOM 2110 C CA . LEU A 1 277 ? 31.843 -33.113 54.784 1.00 61.47 277 LEU A CA 1
ATOM 2111 C C . LEU A 1 277 ? 31.210 -33.360 56.165 1.00 61.47 277 LEU A C 1
ATOM 2113 O O . LEU A 1 277 ? 31.574 -34.330 56.838 1.00 61.47 277 LEU A O 1
ATOM 2117 N N . PRO A 1 278 ? 30.265 -32.518 56.614 1.00 62.00 278 PRO A N 1
ATOM 2118 C CA . PRO A 1 278 ? 29.552 -32.770 57.856 1.00 62.00 278 PRO A CA 1
ATOM 2119 C C . PRO A 1 278 ? 28.703 -34.036 57.737 1.00 62.00 278 PRO A C 1
ATOM 2121 O O . PRO A 1 278 ? 28.192 -34.364 56.665 1.00 62.00 278 PRO A O 1
ATOM 2124 N N . ALA A 1 279 ? 28.536 -34.741 58.859 1.00 58.16 279 ALA A N 1
ATOM 2125 C CA . ALA A 1 279 ? 27.605 -35.859 58.936 1.00 58.16 279 ALA A CA 1
ATOM 2126 C C . ALA A 1 279 ? 26.197 -35.360 58.575 1.00 58.16 279 ALA A C 1
ATOM 2128 O O . ALA A 1 279 ? 25.694 -34.420 59.196 1.00 58.16 279 ALA A O 1
ATOM 2129 N N . LEU A 1 280 ? 25.586 -35.990 57.568 1.00 58.28 280 LEU A N 1
ATOM 2130 C CA . LEU A 1 280 ? 24.262 -35.637 57.037 1.00 58.28 280 LEU A CA 1
ATOM 2131 C C . LEU A 1 280 ? 23.142 -35.800 58.084 1.00 58.28 280 LEU A C 1
ATOM 2133 O O . LEU A 1 280 ? 22.050 -35.278 57.903 1.00 58.28 280 LEU A O 1
ATOM 2137 N N . ASP A 1 281 ? 23.451 -36.439 59.211 1.00 53.06 281 ASP A N 1
ATOM 2138 C CA . ASP A 1 281 ? 22.536 -36.806 60.291 1.00 53.06 281 ASP A CA 1
ATOM 2139 C C . ASP A 1 281 ? 22.253 -35.650 61.275 1.00 53.06 281 ASP A C 1
ATOM 2141 O O . ASP A 1 281 ? 21.498 -35.809 62.233 1.00 53.06 281 ASP A O 1
ATOM 2145 N N . ARG A 1 282 ? 22.871 -34.473 61.080 1.00 53.44 282 ARG A N 1
ATOM 2146 C CA . ARG A 1 282 ? 22.761 -33.315 61.996 1.00 53.44 282 ARG A CA 1
ATOM 2147 C C . ARG A 1 282 ? 21.474 -32.488 61.852 1.00 53.44 282 ARG A C 1
ATOM 2149 O O . ARG A 1 282 ? 21.371 -31.442 62.483 1.00 53.44 282 ARG A O 1
ATOM 2156 N N . GLY A 1 283 ? 20.505 -32.952 61.061 1.00 54.34 283 GLY A N 1
ATOM 2157 C CA . GLY A 1 283 ? 19.130 -32.435 61.097 1.00 54.34 283 GLY A CA 1
ATOM 2158 C C . GLY A 1 283 ? 18.919 -31.033 60.519 1.00 54.34 283 GLY A C 1
ATOM 2159 O O . GLY A 1 283 ? 17.951 -30.372 60.866 1.00 54.34 283 GLY A O 1
ATOM 2160 N N . LEU A 1 284 ? 19.803 -30.554 59.643 1.00 61.12 284 LEU A N 1
ATOM 2161 C CA . LEU A 1 284 ? 19.591 -29.287 58.944 1.00 61.12 284 LEU A CA 1
ATOM 2162 C C . LEU A 1 284 ? 19.890 -29.476 57.463 1.00 61.12 284 LEU A C 1
ATOM 2164 O O . LEU A 1 284 ? 21.044 -29.446 57.047 1.00 61.12 284 LEU A O 1
ATOM 2168 N N . ALA A 1 285 ? 18.850 -29.679 56.664 1.00 69.25 285 ALA A N 1
ATOM 2169 C CA . ALA A 1 285 ? 18.929 -29.570 55.214 1.00 69.25 285 ALA A CA 1
ATOM 2170 C C . ALA A 1 285 ? 17.796 -28.685 54.702 1.00 69.25 285 ALA A C 1
ATOM 2172 O O . ALA A 1 285 ? 16.717 -28.656 55.283 1.00 69.25 285 ALA A O 1
ATOM 2173 N N . VAL A 1 286 ? 18.025 -27.965 53.610 1.00 74.25 286 VAL A N 1
ATOM 2174 C CA . VAL A 1 286 ? 16.984 -27.157 52.969 1.00 74.25 286 VAL A CA 1
ATOM 2175 C C . VAL A 1 286 ? 16.530 -27.870 51.706 1.00 74.25 286 VAL A C 1
ATOM 2177 O O . VAL A 1 286 ? 17.338 -28.166 50.820 1.00 74.25 286 VAL A O 1
ATOM 2180 N N . LEU A 1 287 ? 15.230 -28.146 51.624 1.00 77.50 287 LEU A N 1
ATOM 2181 C CA . LEU A 1 287 ? 14.591 -28.633 50.412 1.00 77.50 287 LEU A CA 1
ATOM 2182 C C . LEU A 1 287 ? 14.322 -27.445 49.493 1.00 77.50 287 LEU A C 1
ATOM 2184 O O . LEU A 1 287 ? 13.529 -26.562 49.831 1.00 77.50 287 LEU A O 1
ATOM 2188 N N . ARG A 1 288 ? 14.954 -27.444 48.319 1.00 76.69 288 ARG A N 1
ATOM 2189 C CA . ARG A 1 288 ? 14.647 -26.499 47.247 1.00 76.69 288 ARG A CA 1
ATOM 2190 C C . ARG A 1 288 ? 13.897 -27.190 46.124 1.00 76.69 288 ARG A C 1
ATOM 2192 O O . ARG A 1 288 ? 14.344 -28.228 45.654 1.00 76.69 288 ARG A O 1
ATOM 2199 N N . CYS A 1 289 ? 12.811 -26.593 45.650 1.00 75.62 289 CYS A N 1
ATOM 2200 C CA . CYS A 1 289 ? 12.079 -27.074 44.477 1.00 75.62 289 CYS A CA 1
ATOM 2201 C C . CYS A 1 289 ? 12.061 -25.968 43.425 1.00 75.62 289 CYS A C 1
ATOM 2203 O O . CYS A 1 289 ? 11.685 -24.838 43.728 1.00 75.62 289 CYS A O 1
ATOM 2205 N N . GLY A 1 290 ? 12.508 -26.263 42.202 1.00 74.62 290 GLY A N 1
ATOM 2206 C CA . GLY A 1 290 ? 12.594 -25.259 41.134 1.00 74.62 290 GLY A CA 1
ATOM 2207 C C . GLY A 1 290 ? 13.531 -24.085 41.452 1.00 74.62 290 GLY A C 1
ATOM 2208 O O . GLY A 1 290 ? 13.370 -23.007 40.892 1.00 74.62 290 GLY A O 1
ATOM 2209 N N . GLY A 1 291 ? 14.490 -24.280 42.366 1.00 72.06 291 GLY A N 1
ATOM 2210 C CA . GLY A 1 291 ? 15.428 -23.246 42.805 1.00 72.06 291 GLY A CA 1
ATOM 2211 C C . GLY A 1 291 ? 14.969 -22.409 44.002 1.00 72.06 291 GLY A C 1
ATOM 2212 O O . GLY A 1 291 ? 15.770 -21.637 44.509 1.00 72.06 291 GLY A O 1
ATOM 2213 N N . GLU A 1 292 ? 13.761 -22.585 44.535 1.00 70.62 292 GLU A N 1
ATOM 2214 C CA . GLU A 1 292 ? 13.278 -21.847 45.717 1.00 70.62 292 GLU A CA 1
ATOM 2215 C C . GLU A 1 292 ? 13.338 -22.702 46.982 1.00 70.62 292 GLU A C 1
ATOM 2217 O O . GLU A 1 292 ? 13.078 -23.900 46.907 1.00 70.62 292 GLU A O 1
ATOM 2222 N N . ALA A 1 293 ? 13.686 -22.116 48.133 1.00 71.94 293 ALA A N 1
ATOM 2223 C CA . ALA A 1 293 ? 13.682 -22.816 49.421 1.00 71.94 293 ALA A CA 1
ATOM 2224 C C . ALA A 1 293 ? 12.245 -23.020 49.909 1.00 71.94 293 ALA A C 1
ATOM 2226 O O . ALA A 1 293 ? 11.529 -22.061 50.175 1.00 71.94 293 ALA A O 1
ATOM 2227 N N . VAL A 1 294 ? 11.821 -24.280 50.005 1.00 73.81 294 VAL A N 1
ATOM 2228 C CA . VAL A 1 294 ? 10.430 -24.637 50.320 1.00 73.81 294 VAL A CA 1
ATOM 2229 C C . VAL A 1 294 ? 10.277 -25.101 51.763 1.00 73.81 294 VAL A C 1
ATOM 2231 O O . VAL A 1 294 ? 9.228 -24.874 52.358 1.00 73.81 294 VAL A O 1
ATOM 2234 N N . ALA A 1 295 ? 11.295 -25.753 52.332 1.00 76.06 295 ALA A N 1
ATOM 2235 C CA . ALA A 1 295 ? 11.250 -26.227 53.712 1.00 76.06 295 ALA A CA 1
ATOM 2236 C C . ALA A 1 295 ? 12.631 -26.518 54.290 1.00 76.06 295 ALA A C 1
ATOM 2238 O O . ALA A 1 295 ? 13.558 -26.890 53.564 1.00 76.06 295 ALA A O 1
ATOM 2239 N N . ALA A 1 296 ? 12.722 -26.427 55.614 1.00 75.88 296 ALA A N 1
ATOM 2240 C CA . ALA A 1 296 ? 13.795 -27.049 56.369 1.00 75.88 296 ALA A CA 1
ATOM 2241 C C . ALA A 1 296 ? 13.449 -28.524 56.640 1.00 75.88 296 ALA A C 1
ATOM 2243 O O . ALA A 1 296 ? 12.286 -28.897 56.814 1.00 75.88 296 ALA A O 1
ATOM 2244 N N . LEU A 1 297 ? 14.466 -29.375 56.649 1.00 74.12 297 LEU A N 1
ATOM 2245 C CA . LEU A 1 297 ? 14.372 -30.801 56.919 1.00 74.12 297 LEU A CA 1
ATOM 2246 C C . LEU A 1 297 ? 15.186 -31.118 58.172 1.00 74.12 297 LEU A C 1
ATOM 2248 O O . LEU A 1 297 ? 16.396 -30.877 58.191 1.00 74.12 297 LEU A O 1
ATOM 2252 N N . ASP A 1 298 ? 14.516 -31.683 59.175 1.00 70.38 298 ASP A N 1
ATOM 2253 C CA . ASP A 1 298 ? 15.113 -32.105 60.445 1.00 70.38 298 ASP A CA 1
ATOM 2254 C C . ASP A 1 298 ? 15.155 -33.635 60.567 1.00 70.38 298 ASP A C 1
ATOM 2256 O O . ASP A 1 298 ? 14.325 -34.344 60.001 1.00 70.38 298 ASP A O 1
ATOM 2260 N N . GLY A 1 299 ? 16.139 -34.169 61.290 1.00 68.75 299 GLY A N 1
ATOM 2261 C CA . GLY A 1 299 ? 16.289 -35.606 61.518 1.00 68.75 299 GLY A CA 1
ATOM 2262 C C . GLY A 1 299 ? 16.512 -36.411 60.237 1.00 68.75 299 GLY A C 1
ATOM 2263 O O . GLY A 1 299 ? 15.896 -37.462 60.066 1.00 68.75 299 GLY A O 1
ATOM 2264 N N . LEU A 1 300 ? 17.363 -35.915 59.331 1.00 71.12 300 LEU A N 1
ATOM 2265 C CA . LEU A 1 300 ? 17.715 -36.609 58.093 1.00 71.12 300 LEU A CA 1
ATOM 2266 C C . LEU A 1 300 ? 18.356 -37.972 58.422 1.00 71.12 300 LEU A C 1
ATOM 2268 O O . LEU A 1 300 ? 19.410 -38.042 59.046 1.00 71.12 300 LEU A O 1
ATOM 2272 N N . GLN A 1 301 ? 17.710 -39.058 58.016 1.00 69.81 301 GLN A N 1
ATOM 2273 C CA . GLN A 1 301 ? 18.151 -40.433 58.233 1.00 69.81 301 GLN A CA 1
ATOM 2274 C C . GLN A 1 301 ? 18.145 -41.181 56.907 1.00 69.81 301 GLN A C 1
ATOM 2276 O O . GLN A 1 301 ? 17.300 -40.936 56.047 1.00 69.81 301 GLN A O 1
ATOM 2281 N N . ARG A 1 302 ? 19.077 -42.115 56.741 1.00 68.81 302 ARG A N 1
ATOM 2282 C CA . ARG A 1 302 ? 19.129 -42.996 55.575 1.00 68.81 302 ARG A CA 1
ATOM 2283 C C . ARG A 1 302 ? 18.709 -44.403 55.983 1.00 68.81 302 ARG A C 1
ATOM 2285 O O . ARG A 1 302 ? 19.352 -44.986 56.852 1.00 68.81 302 ARG A O 1
ATOM 2292 N N . SER A 1 303 ? 17.686 -44.960 55.339 1.00 64.06 303 SER A N 1
ATOM 2293 C CA . SER A 1 303 ? 17.376 -46.392 55.417 1.00 64.06 303 SER A CA 1
ATOM 2294 C C . SER A 1 303 ? 17.553 -47.018 54.037 1.00 64.06 303 SER A C 1
ATOM 2296 O O . SER A 1 303 ? 16.999 -46.523 53.061 1.00 64.06 303 SER A O 1
ATOM 2298 N N . ASP A 1 304 ? 18.382 -48.062 53.958 1.00 65.62 304 ASP A N 1
ATOM 2299 C CA . ASP A 1 304 ? 18.735 -48.858 52.772 1.00 65.62 304 ASP A CA 1
ATOM 2300 C C . ASP A 1 304 ? 19.013 -48.044 51.479 1.00 65.62 304 ASP A C 1
ATOM 2302 O O . ASP A 1 304 ? 20.176 -47.780 51.154 1.00 65.62 304 ASP A O 1
ATOM 2306 N N . GLU A 1 305 ? 17.974 -47.584 50.770 1.00 64.50 305 GLU A N 1
ATOM 2307 C CA . GLU A 1 305 ? 18.050 -46.822 49.509 1.00 64.50 305 GLU A CA 1
ATOM 2308 C C . GLU A 1 305 ? 17.385 -45.426 49.532 1.00 64.50 305 GLU A C 1
ATOM 2310 O O . GLU A 1 305 ? 17.469 -44.700 48.539 1.00 64.50 305 GLU A O 1
ATOM 2315 N N . ALA A 1 306 ? 16.768 -45.000 50.640 1.00 66.12 306 ALA A N 1
ATOM 2316 C CA . ALA A 1 306 ? 16.031 -43.737 50.726 1.00 66.12 306 ALA A CA 1
ATOM 2317 C C . ALA A 1 306 ? 16.471 -42.862 51.910 1.00 66.12 306 ALA A C 1
ATOM 2319 O O . ALA A 1 306 ? 16.821 -43.347 52.988 1.00 66.12 306 ALA A O 1
ATOM 2320 N N . TRP A 1 307 ? 16.430 -41.545 51.705 1.00 72.81 307 TRP A N 1
ATOM 2321 C CA . TRP A 1 307 ? 16.565 -40.560 52.776 1.00 72.81 307 TRP A CA 1
ATOM 2322 C C . TRP A 1 307 ? 15.179 -40.181 53.297 1.00 72.81 307 TRP A C 1
ATOM 2324 O O . TRP A 1 307 ? 14.288 -39.854 52.514 1.00 72.81 307 TRP A O 1
ATOM 2334 N N . SER A 1 308 ? 15.006 -40.199 54.614 1.00 69.88 308 SER A N 1
ATOM 2335 C CA . SER A 1 308 ? 13.804 -39.749 55.313 1.00 69.88 308 SER A CA 1
ATOM 2336 C C . SER A 1 308 ? 14.148 -38.591 56.236 1.00 69.88 308 SER A C 1
ATOM 2338 O O . SER A 1 308 ? 15.171 -38.633 56.913 1.00 69.88 308 SER A O 1
ATOM 2340 N N . ALA A 1 309 ? 13.295 -37.577 56.292 1.00 74.38 309 ALA A N 1
ATOM 2341 C CA . ALA A 1 309 ? 13.451 -36.447 57.197 1.00 74.38 309 ALA A CA 1
ATOM 2342 C C . ALA A 1 309 ? 12.081 -35.891 57.582 1.00 74.38 309 ALA A C 1
ATOM 2344 O O . ALA A 1 309 ? 11.095 -36.078 56.863 1.00 74.38 309 ALA A O 1
ATOM 2345 N N . ASN A 1 310 ? 12.031 -35.186 58.703 1.00 75.62 310 ASN A N 1
ATOM 2346 C CA . ASN A 1 310 ? 10.857 -34.458 59.150 1.00 75.62 310 ASN A CA 1
ATOM 2347 C C . ASN A 1 310 ? 10.771 -33.125 58.403 1.00 75.62 310 ASN A C 1
ATOM 2349 O O . ASN A 1 310 ? 11.702 -32.321 58.427 1.00 75.62 310 ASN A O 1
ATOM 2353 N N . PHE A 1 311 ? 9.640 -32.898 57.739 1.00 73.56 311 PHE A N 1
ATOM 2354 C CA . PHE A 1 311 ? 9.357 -31.654 57.032 1.00 73.56 311 PHE A CA 1
ATOM 2355 C C . PHE A 1 311 ? 8.981 -30.549 58.024 1.00 73.56 311 PHE A C 1
ATOM 2357 O O . PHE A 1 311 ? 7.980 -30.673 58.735 1.00 73.56 311 PHE A O 1
ATOM 2364 N N . VAL A 1 312 ? 9.751 -29.460 58.041 1.00 75.00 312 VAL A N 1
ATOM 2365 C CA . VAL A 1 312 ? 9.484 -28.262 58.842 1.00 75.00 312 VAL A CA 1
ATOM 2366 C C . VAL A 1 312 ? 9.108 -27.118 57.883 1.00 75.00 312 VAL A C 1
ATOM 2368 O O . VAL A 1 312 ? 9.961 -26.667 57.116 1.00 75.00 312 VAL A O 1
ATOM 2371 N N . PRO A 1 313 ? 7.838 -26.656 57.879 1.00 57.28 313 PRO A N 1
ATOM 2372 C CA . PRO A 1 313 ? 7.323 -25.730 56.862 1.00 57.28 313 PRO A CA 1
ATOM 2373 C C . PRO A 1 313 ? 7.971 -24.339 56.867 1.00 57.28 313 PRO A C 1
ATOM 2375 O O . PRO A 1 313 ? 7.885 -23.620 55.876 1.00 57.28 313 PRO A O 1
ATOM 2378 N N . GLU A 1 314 ? 8.582 -23.932 57.979 1.00 59.56 314 GLU A N 1
ATOM 2379 C CA . GLU A 1 314 ? 9.237 -22.633 58.099 1.00 59.56 314 GLU A CA 1
ATOM 2380 C C . GLU A 1 314 ? 10.664 -22.721 57.553 1.00 59.56 314 GLU A C 1
ATOM 2382 O O . GLU A 1 314 ? 11.606 -23.093 58.252 1.00 59.56 314 GLU A O 1
ATOM 2387 N N . ALA A 1 315 ? 10.832 -22.371 56.278 1.00 53.19 315 ALA A N 1
ATOM 2388 C CA . ALA A 1 315 ? 12.149 -22.102 55.721 1.00 53.19 315 ALA A CA 1
ATOM 2389 C C . ALA A 1 315 ? 12.673 -20.779 56.306 1.00 53.19 315 ALA A C 1
ATOM 2391 O O . ALA A 1 315 ? 12.402 -19.704 55.775 1.00 53.19 315 ALA A O 1
ATOM 2392 N N . ARG A 1 316 ? 13.410 -20.842 57.419 1.00 48.31 316 ARG A N 1
ATOM 2393 C CA . ARG A 1 316 ? 14.323 -19.758 57.799 1.00 48.31 316 ARG A CA 1
ATOM 2394 C C . ARG A 1 316 ? 15.677 -20.045 57.176 1.00 48.31 316 ARG A C 1
ATOM 2396 O O . ARG A 1 316 ? 16.256 -21.104 57.415 1.00 48.31 316 ARG A O 1
ATOM 2403 N N . ASP A 1 317 ? 16.172 -19.103 56.383 1.00 44.97 317 ASP A N 1
ATOM 2404 C CA . ASP A 1 317 ? 17.580 -19.090 56.006 1.00 44.97 317 ASP A CA 1
ATOM 2405 C C . ASP A 1 317 ? 18.386 -19.041 57.322 1.00 44.97 317 ASP A C 1
ATOM 2407 O O . ASP A 1 317 ? 18.083 -18.201 58.177 1.00 44.97 317 ASP A O 1
ATOM 2411 N N . PRO A 1 318 ? 19.368 -19.929 57.565 1.00 42.56 318 PRO A N 1
ATOM 2412 C CA . PRO A 1 318 ? 20.090 -19.988 58.842 1.00 42.56 318 PRO A CA 1
ATOM 2413 C C . PRO A 1 318 ? 20.862 -18.702 59.205 1.00 42.56 318 PRO A C 1
ATOM 2415 O O . PRO A 1 318 ? 21.467 -18.639 60.272 1.00 42.56 318 PRO A O 1
ATOM 2418 N N . ALA A 1 319 ? 20.828 -17.676 58.350 1.00 43.06 319 ALA A N 1
ATOM 2419 C CA . ALA A 1 319 ? 21.361 -16.343 58.601 1.00 43.06 319 ALA A CA 1
ATOM 2420 C C . ALA A 1 319 ? 20.454 -15.433 59.467 1.00 43.06 319 ALA A C 1
ATOM 2422 O O . ALA A 1 319 ? 20.960 -14.457 60.012 1.00 43.06 319 ALA A O 1
ATOM 2423 N N . ASP A 1 320 ? 19.160 -15.746 59.639 1.00 40.91 320 ASP A N 1
ATOM 2424 C CA . ASP A 1 320 ? 18.157 -14.821 60.217 1.00 40.91 320 ASP A CA 1
ATOM 2425 C C . ASP A 1 320 ? 17.727 -15.126 61.673 1.00 40.91 320 ASP A C 1
ATOM 2427 O O . ASP A 1 320 ? 16.658 -14.719 62.135 1.00 40.91 320 ASP A O 1
ATOM 2431 N N . ALA A 1 321 ? 18.547 -15.831 62.455 1.00 39.84 321 ALA A N 1
ATOM 2432 C CA . ALA A 1 321 ? 18.263 -16.061 63.875 1.00 39.84 321 ALA A CA 1
ATOM 2433 C C . ALA A 1 321 ? 18.669 -14.848 64.746 1.00 39.84 321 ALA A C 1
ATOM 2435 O O . ALA A 1 321 ? 19.752 -14.833 65.330 1.00 39.84 321 ALA A O 1
ATOM 2436 N N . GLY A 1 322 ? 17.790 -13.843 64.853 1.00 30.94 322 GLY A N 1
ATOM 2437 C CA . GLY A 1 322 ? 17.945 -12.700 65.764 1.00 30.94 322 GLY A CA 1
ATOM 2438 C C . GLY A 1 322 ? 16.615 -12.161 66.313 1.00 30.94 322 GLY A C 1
ATOM 2439 O O . GLY A 1 322 ? 15.816 -11.623 65.557 1.00 30.94 322 GLY A O 1
ATOM 2440 N N . ASP A 1 323 ? 16.439 -12.327 67.629 1.00 30.83 323 ASP A N 1
ATOM 2441 C CA . ASP A 1 323 ? 15.529 -11.698 68.608 1.00 30.83 323 ASP A CA 1
ATOM 2442 C C . ASP A 1 323 ? 14.022 -11.503 68.316 1.00 30.83 323 ASP A C 1
ATOM 2444 O O . ASP A 1 323 ? 13.575 -10.701 67.497 1.00 30.83 323 ASP A O 1
ATOM 2448 N N . GLU A 1 324 ? 13.220 -12.195 69.134 1.00 33.38 324 GLU A N 1
ATOM 2449 C CA . GLU A 1 324 ? 11.768 -12.066 69.276 1.00 33.38 324 GLU A CA 1
ATOM 2450 C C . GLU A 1 324 ? 11.343 -10.738 69.928 1.00 33.38 324 GLU A C 1
ATOM 2452 O O . GLU A 1 324 ? 11.784 -10.405 71.027 1.00 33.38 324 GLU A O 1
ATOM 2457 N N . VAL A 1 325 ? 10.346 -10.064 69.339 1.00 31.78 325 VAL A N 1
ATOM 2458 C CA . VAL A 1 325 ? 9.369 -9.256 70.089 1.00 31.78 325 VAL A CA 1
ATOM 2459 C C . VAL A 1 325 ? 7.975 -9.496 69.505 1.00 31.78 325 VAL A C 1
ATOM 2461 O O . VAL A 1 325 ? 7.694 -9.176 68.351 1.00 31.78 325 VAL A O 1
ATOM 2464 N N . ILE A 1 326 ? 7.088 -10.052 70.330 1.00 41.97 326 ILE A N 1
ATOM 2465 C CA . ILE A 1 326 ? 5.654 -10.202 70.060 1.00 41.97 326 ILE A CA 1
ATOM 2466 C C . ILE A 1 326 ? 5.051 -8.797 69.910 1.00 41.97 326 ILE A C 1
ATOM 2468 O O . ILE A 1 326 ? 5.076 -8.017 70.862 1.00 41.97 326 ILE A O 1
ATOM 2472 N N . SER A 1 327 ? 4.498 -8.466 68.739 1.00 35.38 327 SER A N 1
ATOM 2473 C CA . SER A 1 327 ? 3.700 -7.247 68.557 1.00 35.38 327 SER A CA 1
ATOM 2474 C C . SER A 1 327 ? 2.310 -7.569 68.007 1.00 35.38 327 SER A C 1
ATOM 2476 O O . SER A 1 327 ? 2.138 -8.426 67.143 1.00 35.38 327 SER A O 1
ATOM 2478 N N . ASP A 1 328 ? 1.314 -6.902 68.592 1.00 43.22 328 ASP A N 1
ATOM 2479 C CA . ASP A 1 328 ? -0.124 -7.103 68.406 1.00 43.22 328 ASP A CA 1
ATOM 2480 C C . ASP A 1 328 ? -0.551 -7.085 66.919 1.00 43.22 328 ASP A C 1
ATOM 2482 O O . ASP A 1 328 ? -0.100 -6.211 66.164 1.00 43.22 328 ASP A O 1
ATOM 2486 N N . PRO A 1 329 ? -1.493 -7.951 66.487 1.00 45.84 329 PRO A N 1
ATOM 2487 C CA . PRO A 1 329 ? -1.931 -8.058 65.090 1.00 45.84 329 PRO A CA 1
ATOM 2488 C C . PRO A 1 329 ? -2.576 -6.777 64.531 1.00 45.84 329 PRO A C 1
ATOM 2490 O O . PRO A 1 329 ? -2.583 -6.569 63.321 1.00 45.84 329 PRO A O 1
ATOM 2493 N N . LEU A 1 330 ? -3.070 -5.876 65.387 1.00 37.72 330 LEU A N 1
ATOM 2494 C CA . LEU A 1 330 ? -3.586 -4.563 64.971 1.00 37.72 330 LEU A CA 1
ATOM 2495 C C . LEU A 1 330 ? -2.471 -3.574 64.597 1.00 37.72 330 LEU A C 1
ATOM 2497 O O . LEU A 1 330 ? -2.666 -2.730 63.722 1.00 37.72 330 LEU A O 1
ATOM 2501 N N . THR A 1 331 ? -1.294 -3.696 65.212 1.00 45.66 331 THR A N 1
ATOM 2502 C CA . THR A 1 331 ? -0.107 -2.890 64.886 1.00 45.66 331 THR A CA 1
ATOM 2503 C C . THR A 1 331 ? 0.518 -3.330 63.567 1.00 45.66 331 THR A C 1
ATOM 2505 O O . THR A 1 331 ? 0.867 -2.469 62.761 1.00 45.66 331 THR A O 1
ATOM 2508 N N . ALA A 1 332 ? 0.553 -4.640 63.299 1.00 46.06 332 ALA A N 1
ATOM 2509 C CA . ALA A 1 332 ? 1.009 -5.198 62.025 1.00 46.06 332 ALA A CA 1
ATOM 2510 C C . ALA A 1 332 ? 0.121 -4.746 60.851 1.00 46.06 332 ALA A C 1
ATOM 2512 O O . ALA A 1 332 ? 0.626 -4.278 59.836 1.00 46.06 332 ALA A O 1
ATOM 2513 N N . LEU A 1 333 ? -1.206 -4.761 61.022 1.00 40.66 333 LEU A N 1
ATOM 2514 C CA . LEU A 1 333 ? -2.157 -4.336 59.984 1.00 40.66 333 LEU A CA 1
ATOM 2515 C C . LEU A 1 333 ? -2.110 -2.816 59.731 1.00 40.66 333 LEU A C 1
ATOM 2517 O O . LEU A 1 333 ? -2.266 -2.358 58.598 1.00 40.66 333 LEU A O 1
ATOM 2521 N N . ALA A 1 334 ? -1.841 -2.020 60.772 1.00 44.22 334 ALA A N 1
ATOM 2522 C CA . ALA A 1 334 ? -1.607 -0.584 60.639 1.00 44.22 334 ALA A CA 1
ATOM 2523 C C . ALA A 1 334 ? -0.257 -0.266 59.968 1.00 44.22 334 ALA A C 1
ATOM 2525 O O . ALA A 1 334 ? -0.174 0.700 59.207 1.00 44.22 334 ALA A O 1
ATOM 2526 N N . GLN A 1 335 ? 0.784 -1.068 60.220 1.00 49.84 335 GLN A N 1
ATOM 2527 C CA . GLN A 1 335 ? 2.077 -0.970 59.538 1.00 49.84 335 GLN A CA 1
ATOM 2528 C C . GLN A 1 335 ? 1.990 -1.405 58.075 1.00 49.84 335 GLN A C 1
ATOM 2530 O O . GLN A 1 335 ? 2.557 -0.707 57.240 1.00 49.84 335 GLN A O 1
ATOM 2535 N N . ASP A 1 336 ? 1.219 -2.445 57.751 1.00 47.94 336 ASP A N 1
ATOM 2536 C CA . ASP A 1 336 ? 0.987 -2.901 56.374 1.00 47.94 336 ASP A CA 1
ATOM 2537 C C . ASP A 1 336 ? 0.163 -1.906 55.549 1.00 47.94 336 ASP A C 1
ATOM 2539 O O . ASP A 1 336 ? 0.443 -1.668 54.375 1.00 47.94 336 ASP A O 1
ATOM 2543 N N . LEU A 1 337 ? -0.817 -1.232 56.159 1.00 45.94 337 LEU A N 1
ATOM 2544 C CA . LEU A 1 337 ? -1.541 -0.141 55.496 1.00 45.94 337 LEU A CA 1
ATOM 2545 C C . LEU A 1 337 ? -0.654 1.089 55.274 1.00 45.94 337 LEU A C 1
ATOM 2547 O O . LEU A 1 337 ? -0.735 1.730 54.224 1.00 45.94 337 LEU A O 1
ATOM 2551 N N . LYS A 1 338 ? 0.216 1.419 56.238 1.00 45.97 338 LYS A N 1
ATOM 2552 C CA . LYS A 1 338 ? 1.182 2.519 56.095 1.00 45.97 338 LYS A CA 1
ATOM 2553 C C . LYS A 1 338 ? 2.268 2.199 55.071 1.00 45.97 338 LYS A C 1
ATOM 2555 O O . LYS A 1 338 ? 2.627 3.087 54.303 1.00 45.97 338 LYS A O 1
ATOM 2560 N N . SER A 1 339 ? 2.773 0.967 55.042 1.00 51.19 339 SER A N 1
ATOM 2561 C CA . SER A 1 339 ? 3.779 0.515 54.080 1.00 51.19 339 SER A CA 1
ATOM 2562 C C . SER A 1 339 ? 3.179 0.398 52.680 1.00 51.19 339 SER A C 1
ATOM 2564 O O . SER A 1 339 ? 3.815 0.830 51.726 1.00 51.19 339 SER A O 1
ATOM 2566 N N . GLY A 1 340 ? 1.923 -0.047 52.555 1.00 47.34 340 GLY A N 1
ATOM 2567 C CA . GLY A 1 340 ? 1.170 -0.058 51.302 1.00 47.34 340 GLY A CA 1
ATOM 2568 C C . GLY A 1 340 ? 0.920 1.346 50.745 1.00 47.34 340 GLY A C 1
ATOM 2569 O O . GLY A 1 340 ? 1.156 1.593 49.564 1.00 47.34 340 GLY A O 1
ATOM 2570 N N . LEU A 1 341 ? 0.526 2.308 51.589 1.00 47.84 341 LEU A N 1
ATOM 2571 C CA . LEU A 1 341 ? 0.374 3.709 51.174 1.00 47.84 341 LEU A CA 1
ATOM 2572 C C . LEU A 1 341 ? 1.717 4.372 50.839 1.00 47.84 341 LEU A C 1
ATOM 2574 O O . LEU A 1 341 ? 1.791 5.116 49.862 1.00 47.84 341 LEU A O 1
ATOM 2578 N N . ALA A 1 342 ? 2.782 4.068 51.585 1.00 46.94 342 ALA A N 1
ATOM 2579 C CA . ALA A 1 342 ? 4.134 4.535 51.283 1.00 46.94 342 ALA A CA 1
ATOM 2580 C C . ALA A 1 342 ? 4.686 3.907 49.992 1.00 46.94 342 ALA A C 1
ATOM 2582 O O . ALA A 1 342 ? 5.339 4.594 49.215 1.00 46.94 342 ALA A O 1
ATOM 2583 N N . ALA A 1 343 ? 4.378 2.638 49.710 1.00 49.03 343 ALA A N 1
ATOM 2584 C CA . ALA A 1 343 ? 4.727 1.968 48.461 1.00 49.03 343 ALA A CA 1
ATOM 2585 C C . ALA A 1 343 ? 3.975 2.578 47.271 1.00 49.03 343 ALA A C 1
ATOM 2587 O O . ALA A 1 343 ? 4.574 2.793 46.222 1.00 49.03 343 ALA A O 1
ATOM 2588 N N . ILE A 1 344 ? 2.701 2.948 47.441 1.00 47.31 344 ILE A N 1
ATOM 2589 C CA . ILE A 1 344 ? 1.933 3.668 46.416 1.00 47.31 344 ILE A CA 1
ATOM 2590 C C . ILE A 1 344 ? 2.516 5.072 46.195 1.00 47.31 344 ILE A C 1
ATOM 2592 O O . ILE A 1 344 ? 2.753 5.441 45.047 1.00 47.31 344 ILE A O 1
ATOM 2596 N N . GLN A 1 345 ? 2.834 5.821 47.257 1.00 45.78 345 GLN A N 1
ATOM 2597 C CA . GLN A 1 345 ? 3.490 7.133 47.156 1.00 45.78 345 GLN A CA 1
ATOM 2598 C C . GLN A 1 345 ? 4.872 7.055 46.498 1.00 45.78 345 GLN A C 1
ATOM 2600 O O . GLN A 1 345 ? 5.183 7.881 45.643 1.00 45.78 345 GLN A O 1
ATOM 2605 N N . ASN A 1 346 ? 5.674 6.049 46.844 1.00 52.84 346 ASN A N 1
ATOM 2606 C CA . ASN A 1 346 ? 6.992 5.832 46.256 1.00 52.84 346 ASN A CA 1
ATOM 2607 C C . ASN A 1 346 ? 6.889 5.334 44.810 1.00 52.84 346 ASN A C 1
ATOM 2609 O O . ASN A 1 346 ? 7.693 5.744 43.983 1.00 52.84 346 ASN A O 1
ATOM 2613 N N . SER A 1 347 ? 5.880 4.525 44.468 1.00 45.31 347 SER A N 1
ATOM 2614 C CA . SER A 1 347 ? 5.636 4.091 43.087 1.00 45.31 347 SER A CA 1
ATOM 2615 C C . SER A 1 347 ? 5.195 5.258 42.198 1.00 45.31 347 SER A C 1
ATOM 2617 O O . SER A 1 347 ? 5.763 5.438 41.126 1.00 45.31 347 SER A O 1
ATOM 2619 N N . LEU A 1 348 ? 4.294 6.126 42.678 1.00 46.38 348 LEU A N 1
ATOM 2620 C CA . LEU A 1 348 ? 3.898 7.370 42.006 1.00 46.38 348 LEU A CA 1
ATOM 2621 C C . LEU A 1 348 ? 5.062 8.361 41.912 1.00 46.38 348 LEU A C 1
ATOM 2623 O O . LEU A 1 348 ? 5.244 8.983 40.871 1.00 46.38 348 LEU A O 1
ATOM 2627 N N . GLY A 1 349 ? 5.881 8.470 42.960 1.00 53.06 349 GLY A N 1
ATOM 2628 C CA . GLY A 1 349 ? 7.104 9.273 42.962 1.00 53.06 349 GLY A CA 1
ATOM 2629 C C . GLY A 1 349 ? 8.141 8.760 41.962 1.00 53.06 349 GLY A C 1
ATOM 2630 O O . GLY A 1 349 ? 8.696 9.553 41.210 1.00 53.06 349 GLY A O 1
ATOM 2631 N N . SER A 1 350 ? 8.338 7.441 41.881 1.00 49.69 350 SER A N 1
ATOM 2632 C CA . SER A 1 350 ? 9.251 6.799 40.926 1.00 49.69 350 SER A CA 1
ATOM 2633 C C . SER A 1 350 ? 8.734 6.857 39.487 1.00 49.69 350 SER A C 1
ATOM 2635 O O . SER A 1 350 ? 9.525 7.038 38.571 1.00 49.69 350 SER A O 1
ATOM 2637 N N . ALA A 1 351 ? 7.415 6.792 39.277 1.00 44.84 351 ALA A N 1
ATOM 2638 C CA . ALA A 1 351 ? 6.794 6.959 37.968 1.00 44.84 351 ALA A CA 1
ATOM 2639 C C . ALA A 1 351 ? 6.861 8.420 37.499 1.00 44.84 351 ALA A C 1
ATOM 2641 O O . ALA A 1 351 ? 7.140 8.674 36.332 1.00 44.84 351 ALA A O 1
ATOM 2642 N N . LEU A 1 352 ? 6.685 9.391 38.404 1.00 47.97 352 LEU A N 1
ATOM 2643 C CA . LEU A 1 352 ? 6.853 10.816 38.101 1.00 47.97 352 LEU A CA 1
ATOM 2644 C C . LEU A 1 352 ? 8.325 11.204 37.899 1.00 47.97 352 LEU A C 1
ATOM 2646 O O . LEU A 1 352 ? 8.607 12.011 37.020 1.00 47.97 352 LEU A O 1
ATOM 2650 N N . GLN A 1 353 ? 9.264 10.613 38.646 1.00 53.41 353 GLN A N 1
ATOM 2651 C CA . GLN A 1 353 ? 10.706 10.764 38.403 1.00 53.41 353 GLN A CA 1
ATOM 2652 C C . GLN A 1 353 ? 11.163 10.035 37.135 1.00 53.41 353 GLN A C 1
ATOM 2654 O O . GLN A 1 353 ? 12.052 10.525 36.448 1.00 53.41 353 GLN A O 1
ATOM 2659 N N . GLY A 1 354 ? 10.541 8.905 36.794 1.00 52.94 354 GLY A N 1
ATOM 2660 C CA . GLY A 1 354 ? 10.741 8.205 35.528 1.00 52.94 354 GLY A CA 1
ATOM 2661 C C . GLY A 1 354 ? 10.284 9.059 34.351 1.00 52.94 354 GLY A C 1
ATOM 2662 O O . GLY A 1 354 ? 11.066 9.308 33.443 1.00 52.94 354 GLY A O 1
ATOM 2663 N N . LEU A 1 355 ? 9.076 9.626 34.427 1.00 45.53 355 LEU A N 1
ATOM 2664 C CA . LEU A 1 355 ? 8.558 10.556 33.421 1.00 45.53 355 LEU A CA 1
ATOM 2665 C C . LEU A 1 355 ? 9.359 11.863 33.363 1.00 45.53 355 LEU A C 1
ATOM 2667 O O . LEU A 1 355 ? 9.572 12.377 32.271 1.00 45.53 355 LEU A O 1
ATOM 2671 N N . SER A 1 356 ? 9.851 12.395 34.491 1.00 48.28 356 SER A N 1
ATOM 2672 C CA . SER A 1 356 ? 10.726 13.579 34.481 1.00 48.28 356 SER A CA 1
ATOM 2673 C C . SER A 1 356 ? 12.126 13.264 33.956 1.00 48.28 356 SER A C 1
ATOM 2675 O O . SER A 1 356 ? 12.749 14.125 33.348 1.00 48.28 356 SER A O 1
ATOM 2677 N N . GLY A 1 357 ? 12.628 12.048 34.182 1.00 58.97 357 GLY A N 1
ATOM 2678 C CA . GLY A 1 357 ? 13.888 11.548 33.637 1.00 58.97 357 GLY A CA 1
ATOM 2679 C C . GLY A 1 357 ? 13.804 11.282 32.135 1.00 58.97 357 GLY A C 1
ATOM 2680 O O . GLY A 1 357 ? 14.733 11.614 31.407 1.00 58.97 357 GLY A O 1
ATOM 2681 N N . GLU A 1 358 ? 12.671 10.773 31.650 1.00 47.09 358 GLU A N 1
ATOM 2682 C CA . GLU A 1 358 ? 12.376 10.640 30.221 1.00 47.09 358 GLU A CA 1
ATOM 2683 C C . GLU A 1 358 ? 12.169 12.006 29.558 1.00 47.09 358 GLU A C 1
ATOM 2685 O O . GLU A 1 358 ? 12.689 12.225 28.469 1.00 47.09 358 GLU A O 1
ATOM 2690 N N . LEU A 1 359 ? 11.509 12.962 30.225 1.00 45.97 359 LEU A N 1
ATOM 2691 C CA . LEU A 1 359 ? 11.407 14.356 29.767 1.00 45.97 359 LEU A CA 1
ATOM 2692 C C . LEU A 1 359 ? 12.768 15.055 29.731 1.00 45.97 359 LEU A C 1
ATOM 2694 O O . LEU A 1 359 ? 13.070 15.724 28.749 1.00 45.97 359 LEU A O 1
ATOM 2698 N N . ALA A 1 360 ? 13.609 14.863 30.749 1.00 51.75 360 ALA A N 1
ATOM 2699 C CA . ALA A 1 360 ? 14.972 15.386 30.774 1.00 51.75 360 ALA A CA 1
ATOM 2700 C C . ALA A 1 360 ? 15.859 14.705 29.719 1.00 51.75 360 ALA A C 1
ATOM 2702 O O . ALA A 1 360 ? 16.688 15.362 29.100 1.00 51.75 360 ALA A O 1
ATOM 2703 N N . GLY A 1 361 ? 15.654 13.411 29.456 1.00 56.66 361 GLY A N 1
ATOM 2704 C CA . GLY A 1 361 ? 16.313 12.679 28.376 1.00 56.66 361 GLY A CA 1
ATOM 2705 C C . GLY A 1 361 ? 15.843 13.113 26.985 1.00 56.66 361 GLY A C 1
ATOM 2706 O O . GLY A 1 361 ? 16.644 13.160 26.056 1.00 56.66 361 GLY A O 1
ATOM 2707 N N . LEU A 1 362 ? 14.567 13.476 26.833 1.00 47.38 362 LEU A N 1
ATOM 2708 C CA . LEU A 1 362 ? 14.014 14.041 25.602 1.00 47.38 362 LEU A CA 1
ATOM 2709 C C . LEU A 1 362 ? 14.468 15.488 25.386 1.00 47.38 362 LEU A C 1
ATOM 2711 O O . LEU A 1 362 ? 14.772 15.837 24.252 1.00 47.38 362 LEU A O 1
ATOM 2715 N N . GLN A 1 363 ? 14.596 16.291 26.445 1.00 49.25 363 GLN A N 1
ATOM 2716 C CA . GLN A 1 363 ? 15.174 17.637 26.388 1.00 49.25 363 GLN A CA 1
ATOM 2717 C C . GLN A 1 363 ? 16.677 17.596 26.101 1.00 49.25 363 GLN A C 1
ATOM 2719 O O . GLN A 1 363 ? 17.130 18.302 25.215 1.00 49.25 363 GLN A O 1
ATOM 2724 N N . ALA A 1 364 ? 17.434 16.693 26.730 1.00 49.03 364 ALA A N 1
ATOM 2725 C CA . ALA A 1 364 ? 18.850 16.498 26.422 1.00 49.03 364 ALA A CA 1
ATOM 2726 C C . ALA A 1 364 ? 19.065 16.023 24.976 1.00 49.03 364 ALA A C 1
ATOM 2728 O O . ALA A 1 364 ? 19.979 16.490 24.308 1.00 49.03 364 ALA A O 1
ATOM 2729 N N . ARG A 1 365 ? 18.189 15.151 24.454 1.00 47.78 365 ARG A N 1
ATOM 2730 C CA . ARG A 1 365 ? 18.192 14.763 23.032 1.00 47.78 365 ARG A CA 1
ATOM 2731 C C . ARG A 1 365 ? 17.755 15.902 22.114 1.00 47.78 365 ARG A C 1
ATOM 2733 O O . ARG A 1 365 ? 18.241 15.982 20.994 1.00 47.78 365 ARG A O 1
ATOM 2740 N N . GLN A 1 366 ? 16.841 16.764 22.554 1.00 48.31 366 GLN A N 1
ATOM 2741 C CA . GLN A 1 366 ? 16.414 17.954 21.819 1.00 48.31 366 GLN A CA 1
ATOM 2742 C C . GLN A 1 366 ? 17.522 19.014 21.769 1.00 48.31 366 GLN A C 1
ATOM 2744 O O . GLN A 1 366 ? 17.685 19.648 20.729 1.00 48.31 366 GLN A O 1
ATOM 2749 N N . ASP A 1 367 ? 18.309 19.153 22.833 1.00 47.12 367 ASP A N 1
ATOM 2750 C CA . ASP A 1 367 ? 19.478 20.030 22.904 1.00 47.12 367 ASP A CA 1
ATOM 2751 C C . ASP A 1 367 ? 20.646 19.450 22.092 1.00 47.12 367 ASP A C 1
ATOM 2753 O O . ASP A 1 367 ? 21.247 20.165 21.302 1.00 47.12 367 ASP A O 1
ATOM 2757 N N . GLU A 1 368 ? 20.886 18.135 22.148 1.00 48.25 368 GLU A N 1
ATOM 2758 C CA . GLU A 1 368 ? 21.890 17.438 21.324 1.00 48.25 368 GLU A CA 1
ATOM 2759 C C . GLU A 1 368 ? 21.538 17.471 19.822 1.00 48.25 368 GLU A C 1
ATOM 2761 O O . GLU A 1 368 ? 22.410 17.620 18.964 1.00 48.25 368 GLU A O 1
ATOM 2766 N N . LEU A 1 369 ? 20.248 17.374 19.477 1.00 43.88 369 LEU A N 1
ATOM 2767 C CA . LEU A 1 369 ? 19.757 17.555 18.107 1.00 43.88 369 LEU A CA 1
ATOM 2768 C C . LEU A 1 369 ? 19.780 19.026 17.680 1.00 43.88 369 LEU A C 1
ATOM 2770 O O . LEU A 1 369 ? 20.080 19.300 16.521 1.00 43.88 369 LEU A O 1
ATOM 2774 N N . SER A 1 370 ? 19.507 19.965 18.590 1.00 43.66 370 SER A N 1
ATOM 2775 C CA . SER A 1 370 ? 19.626 21.401 18.314 1.00 43.66 370 SER A CA 1
ATOM 2776 C C . SER A 1 370 ? 21.080 21.798 18.087 1.00 43.66 370 SER A C 1
ATOM 2778 O O . SER A 1 370 ? 21.349 22.516 17.132 1.00 43.66 370 SER A O 1
ATOM 2780 N N . ASP A 1 371 ? 22.026 21.260 18.859 1.00 41.75 371 ASP A N 1
ATOM 2781 C CA . ASP A 1 371 ? 23.463 21.484 18.677 1.00 41.75 371 ASP A CA 1
ATOM 2782 C C . ASP A 1 371 ? 23.983 20.847 17.379 1.00 41.75 371 ASP A C 1
ATOM 2784 O O . ASP A 1 371 ? 24.779 21.462 16.671 1.00 41.75 371 ASP A O 1
ATOM 2788 N N . ARG A 1 372 ? 23.472 19.672 16.984 1.00 43.91 372 ARG A N 1
ATOM 2789 C CA . ARG A 1 372 ? 23.790 19.047 15.681 1.00 43.91 372 ARG A CA 1
ATOM 2790 C C . ARG A 1 372 ? 23.204 19.783 14.475 1.00 43.91 372 ARG A C 1
ATOM 2792 O O . ARG A 1 372 ? 23.714 19.624 13.369 1.00 43.91 372 ARG A O 1
ATOM 2799 N N . VAL A 1 373 ? 22.135 20.555 14.665 1.00 43.91 373 VAL A N 1
ATOM 2800 C CA . VAL A 1 373 ? 21.504 21.369 13.612 1.00 43.91 373 VAL A CA 1
ATOM 2801 C C . VAL A 1 373 ? 22.081 22.792 13.584 1.00 43.91 373 VAL A C 1
ATOM 2803 O O . VAL A 1 373 ? 22.181 23.375 12.506 1.00 43.91 373 VAL A O 1
ATOM 2806 N N . LEU A 1 374 ? 22.509 23.345 14.728 1.00 43.84 374 LEU A N 1
ATOM 2807 C CA . LEU A 1 374 ? 23.141 24.668 14.818 1.00 43.84 374 LEU A CA 1
ATOM 2808 C C . LEU A 1 374 ? 24.626 24.659 14.423 1.00 43.84 374 LEU A C 1
ATOM 2810 O O . LEU A 1 374 ? 25.085 25.621 13.805 1.00 43.84 374 LEU A O 1
ATOM 2814 N N . TYR A 1 375 ? 25.380 23.602 14.742 1.00 43.94 375 TYR A N 1
ATOM 2815 C CA . TYR A 1 375 ? 26.781 23.456 14.337 1.00 43.94 375 TYR A CA 1
ATOM 2816 C C . TYR A 1 375 ? 26.871 22.515 13.133 1.00 43.94 375 TYR A C 1
ATOM 2818 O O . TYR A 1 375 ? 27.038 21.307 13.267 1.00 43.94 375 TYR A O 1
ATOM 2826 N N . GLY A 1 376 ? 26.717 23.089 11.937 1.00 42.16 376 GLY A N 1
ATOM 2827 C CA . GLY A 1 376 ? 26.704 22.380 10.658 1.00 42.16 376 GLY A CA 1
ATOM 2828 C C . GLY A 1 376 ? 27.966 21.561 10.364 1.00 42.16 376 GLY A C 1
ATOM 2829 O O . GLY A 1 376 ? 28.872 22.031 9.681 1.00 42.16 376 GLY A O 1
ATOM 2830 N N . GLN A 1 377 ? 27.974 20.305 10.802 1.00 41.75 377 GLN A N 1
ATOM 2831 C CA . GLN A 1 377 ? 28.819 19.234 10.275 1.00 41.75 377 GLN A CA 1
ATOM 2832 C C . GLN A 1 377 ? 27.924 18.078 9.829 1.00 41.75 377 GLN A C 1
ATOM 2834 O O . GLN A 1 377 ? 27.833 17.028 10.460 1.00 41.75 377 GLN A O 1
ATOM 2839 N N . ALA A 1 378 ? 27.221 18.305 8.722 1.00 38.91 378 ALA A N 1
ATOM 2840 C CA . ALA A 1 378 ? 26.747 17.222 7.878 1.00 38.91 378 ALA A CA 1
ATOM 2841 C C . ALA A 1 378 ? 27.886 16.867 6.914 1.00 38.91 378 ALA A C 1
ATOM 2843 O O . ALA A 1 378 ? 27.892 17.309 5.767 1.00 38.91 378 ALA A O 1
ATOM 2844 N N . ASP A 1 379 ? 28.869 16.101 7.388 1.00 33.47 379 ASP A N 1
ATOM 2845 C CA . ASP A 1 379 ? 29.720 15.356 6.466 1.00 33.47 379 ASP A CA 1
ATOM 2846 C C . ASP A 1 379 ? 28.836 14.275 5.826 1.00 33.47 379 ASP A C 1
ATOM 2848 O O . ASP A 1 379 ? 28.353 13.351 6.482 1.00 33.47 379 ASP A O 1
ATOM 2852 N N . LEU A 1 380 ? 28.565 14.448 4.534 1.00 42.12 380 LEU A N 1
ATOM 2853 C CA . LEU A 1 380 ? 27.666 13.636 3.708 1.00 42.12 380 LEU A CA 1
ATOM 2854 C C . LEU A 1 380 ? 28.177 12.203 3.429 1.00 42.12 380 LEU A C 1
ATOM 2856 O O . LEU A 1 380 ? 27.584 11.504 2.611 1.00 42.12 380 LEU A O 1
ATOM 2860 N N . ASP A 1 381 ? 29.231 11.733 4.103 1.00 33.84 381 ASP A N 1
ATOM 2861 C CA . ASP A 1 381 ? 29.948 10.507 3.715 1.00 33.84 381 ASP A CA 1
ATOM 2862 C C . ASP A 1 381 ? 29.770 9.280 4.629 1.00 33.84 381 ASP A C 1
ATOM 2864 O O . ASP A 1 381 ? 30.193 8.184 4.254 1.00 33.84 381 ASP A O 1
ATOM 2868 N N . GLU A 1 382 ? 29.056 9.373 5.755 1.00 34.59 382 GLU A N 1
ATOM 2869 C CA . GLU A 1 382 ? 28.801 8.210 6.628 1.00 34.59 382 GLU A CA 1
ATOM 2870 C C . GLU A 1 382 ? 27.316 7.822 6.711 1.00 34.59 382 GLU A C 1
ATOM 2872 O O . GLU A 1 382 ? 26.685 7.814 7.768 1.00 34.59 382 GLU A O 1
ATOM 2877 N N . ALA A 1 383 ? 26.744 7.420 5.573 1.00 33.44 383 ALA A N 1
ATOM 2878 C CA . ALA A 1 383 ? 25.544 6.585 5.576 1.00 33.44 383 ALA A CA 1
ATOM 2879 C C . ALA A 1 383 ? 25.929 5.120 5.894 1.00 33.44 383 ALA A C 1
ATOM 2881 O O . ALA A 1 383 ? 26.872 4.594 5.290 1.00 33.44 383 ALA A O 1
ATOM 2882 N N . PRO A 1 384 ? 25.212 4.415 6.795 1.00 34.88 384 PRO A N 1
ATOM 2883 C CA . PRO A 1 384 ? 25.515 3.025 7.125 1.00 34.88 384 PRO A CA 1
ATOM 2884 C C . PRO A 1 384 ? 25.479 2.150 5.864 1.00 34.88 384 PRO A C 1
ATOM 2886 O O . PRO A 1 384 ? 24.547 2.223 5.062 1.00 34.88 384 PRO A O 1
ATOM 2889 N N . ALA A 1 385 ? 26.488 1.287 5.709 1.00 34.88 385 ALA A N 1
ATOM 2890 C CA . ALA A 1 385 ? 26.775 0.488 4.510 1.00 34.88 385 ALA A CA 1
ATOM 2891 C C . ALA A 1 385 ? 25.621 -0.407 3.989 1.00 34.88 385 ALA A C 1
ATOM 2893 O O . ALA A 1 385 ? 25.722 -0.955 2.892 1.00 34.88 385 ALA A O 1
ATOM 2894 N N . GLY A 1 386 ? 24.518 -0.541 4.732 1.00 36.22 386 GLY A N 1
ATOM 2895 C CA . GLY A 1 386 ? 23.292 -1.211 4.287 1.00 36.22 386 GLY A CA 1
ATOM 2896 C C . GLY A 1 386 ? 22.451 -0.406 3.287 1.00 36.22 386 GLY A C 1
ATOM 2897 O O . GLY A 1 386 ? 21.781 -1.007 2.453 1.00 36.22 386 GLY A O 1
ATOM 2898 N N . ALA A 1 387 ? 22.520 0.932 3.301 1.00 39.84 387 ALA A N 1
ATOM 2899 C CA . ALA A 1 387 ? 21.746 1.776 2.382 1.00 39.84 387 ALA A CA 1
ATOM 2900 C C . ALA A 1 387 ? 22.250 1.695 0.928 1.00 39.84 387 ALA A C 1
ATOM 2902 O O . ALA A 1 387 ? 21.459 1.790 -0.006 1.00 39.84 387 ALA A O 1
ATOM 2903 N N . ARG A 1 388 ? 23.548 1.417 0.731 1.00 40.31 388 ARG A N 1
ATOM 2904 C CA . ARG A 1 388 ? 24.207 1.327 -0.589 1.00 40.31 388 ARG A CA 1
ATOM 2905 C C . ARG A 1 388 ? 23.788 0.111 -1.439 1.00 40.31 388 ARG A C 1
ATOM 2907 O O . ARG A 1 388 ? 24.336 -0.077 -2.517 1.00 40.31 388 ARG A O 1
ATOM 2914 N N . ARG A 1 389 ? 22.865 -0.738 -0.965 1.00 48.47 389 ARG A N 1
ATOM 2915 C CA . ARG A 1 389 ? 22.370 -1.924 -1.697 1.00 48.47 389 ARG A CA 1
ATOM 2916 C C . ARG A 1 389 ? 20.909 -1.846 -2.138 1.00 48.47 389 ARG A C 1
ATOM 2918 O O . ARG A 1 389 ? 20.467 -2.764 -2.819 1.00 48.47 389 ARG A O 1
ATOM 2925 N N . SER A 1 390 ? 20.179 -0.798 -1.760 1.00 54.94 390 SER A N 1
ATOM 2926 C CA . SER A 1 390 ? 18.804 -0.618 -2.241 1.00 54.94 390 SER A CA 1
ATOM 2927 C C . SER A 1 390 ? 18.858 -0.171 -3.700 1.00 54.94 390 SER A C 1
ATOM 2929 O O . SER A 1 390 ? 19.666 0.696 -4.026 1.00 54.94 390 SER A O 1
ATOM 2931 N N . PHE A 1 391 ? 18.018 -0.743 -4.559 1.00 64.12 391 PHE A N 1
ATOM 2932 C CA . PHE A 1 391 ? 17.889 -0.381 -5.978 1.00 64.12 391 PHE A CA 1
ATOM 2933 C C . PHE A 1 391 ? 19.034 -0.824 -6.896 1.00 64.12 391 PHE A C 1
ATOM 2935 O O . PHE A 1 391 ? 19.200 -0.286 -7.989 1.00 64.12 391 PHE A O 1
ATOM 2942 N N . ALA A 1 392 ? 19.774 -1.878 -6.532 1.00 62.72 392 ALA A N 1
ATOM 2943 C CA . ALA A 1 392 ? 20.753 -2.499 -7.435 1.00 62.72 392 ALA A CA 1
ATOM 2944 C C . ALA A 1 392 ? 20.136 -2.938 -8.782 1.00 62.72 392 ALA A C 1
ATOM 2946 O O . ALA A 1 392 ? 20.839 -3.008 -9.785 1.00 62.72 392 ALA A O 1
ATOM 2947 N N . ALA A 1 393 ? 18.823 -3.201 -8.811 1.00 63.19 393 ALA A N 1
ATOM 2948 C CA . ALA A 1 393 ? 18.074 -3.531 -10.022 1.00 63.19 393 ALA A CA 1
ATOM 2949 C C . ALA A 1 393 ? 18.020 -2.389 -11.055 1.00 63.19 393 ALA A C 1
ATOM 2951 O O . ALA A 1 393 ? 17.763 -2.661 -12.221 1.00 63.19 393 ALA A O 1
ATOM 2952 N N . LEU A 1 394 ? 18.261 -1.134 -10.653 1.00 66.25 394 LEU A N 1
ATOM 2953 C CA . LEU A 1 394 ? 18.309 0.008 -11.573 1.00 66.25 394 LEU A CA 1
ATOM 2954 C C . LEU A 1 394 ? 19.625 0.077 -12.363 1.00 66.25 394 LEU A C 1
ATOM 2956 O O . LEU A 1 394 ? 19.682 0.728 -13.404 1.00 66.25 394 LEU A O 1
ATOM 2960 N N . ALA A 1 395 ? 20.680 -0.597 -11.898 1.00 64.69 395 ALA A N 1
ATOM 2961 C CA . ALA A 1 395 ? 21.990 -0.524 -12.528 1.00 64.69 395 ALA A CA 1
ATOM 2962 C C . ALA A 1 395 ? 21.976 -1.166 -13.927 1.00 64.69 395 ALA A C 1
ATOM 2964 O O . ALA A 1 395 ? 21.808 -2.376 -14.064 1.00 64.69 395 ALA A O 1
ATOM 2965 N N . GLY A 1 396 ? 22.212 -0.355 -14.964 1.00 64.44 396 GLY A N 1
ATOM 2966 C CA . GLY A 1 396 ? 22.323 -0.816 -16.353 1.00 64.44 396 GLY A CA 1
ATOM 2967 C C . GLY A 1 396 ? 21.011 -0.828 -17.142 1.00 64.44 396 GLY A C 1
ATOM 2968 O O . GLY A 1 396 ? 21.016 -1.262 -18.293 1.00 64.44 396 GLY A O 1
ATOM 2969 N N . VAL A 1 397 ? 19.908 -0.338 -16.568 1.00 74.44 397 VAL A N 1
ATOM 2970 C CA . VAL A 1 397 ? 18.634 -0.179 -17.284 1.00 74.44 397 VAL A CA 1
ATOM 2971 C C . VAL A 1 397 ? 18.684 1.075 -18.164 1.00 74.44 397 VAL A C 1
ATOM 2973 O O . VAL A 1 397 ? 19.162 2.126 -17.739 1.00 74.44 397 VAL A O 1
ATOM 2976 N N . ALA A 1 398 ? 18.179 0.982 -19.398 1.00 73.50 398 ALA A N 1
ATOM 2977 C CA . ALA A 1 398 ? 18.113 2.125 -20.304 1.00 73.50 398 ALA A CA 1
ATOM 2978 C C . ALA A 1 398 ? 17.130 3.196 -19.795 1.00 73.50 398 ALA A C 1
ATOM 2980 O O . ALA A 1 398 ? 16.013 2.883 -19.372 1.00 73.50 398 ALA A O 1
ATOM 2981 N N . GLY A 1 399 ? 17.504 4.476 -19.918 1.00 70.25 399 GLY A N 1
ATOM 2982 C CA . GLY A 1 399 ? 16.669 5.608 -19.492 1.00 70.25 399 GLY A CA 1
ATOM 2983 C C . GLY A 1 399 ? 15.280 5.647 -20.145 1.00 70.25 399 GLY A C 1
ATOM 2984 O O . GLY A 1 399 ? 14.334 6.143 -19.543 1.00 70.25 399 GLY A O 1
ATOM 2985 N N . SER A 1 400 ? 15.115 5.060 -21.336 1.00 73.31 400 SER A N 1
ATOM 2986 C CA . SER A 1 400 ? 13.821 4.928 -22.020 1.00 73.31 400 SER A CA 1
ATOM 2987 C C . SER A 1 400 ? 12.850 3.972 -21.337 1.00 73.31 400 SER A C 1
ATOM 2989 O O . SER A 1 400 ? 11.663 4.281 -21.235 1.00 73.31 400 SER A O 1
ATOM 2991 N N . ASP A 1 401 ? 13.345 2.836 -20.846 1.00 74.25 401 ASP A N 1
ATOM 2992 C CA . ASP A 1 401 ? 12.513 1.842 -20.165 1.00 74.25 401 ASP A CA 1
ATOM 2993 C C . ASP A 1 401 ? 12.106 2.372 -18.789 1.00 74.25 401 ASP A C 1
ATOM 2995 O O . ASP A 1 401 ? 10.958 2.236 -18.367 1.00 74.25 401 ASP A O 1
ATOM 2999 N N . LEU A 1 402 ? 13.029 3.073 -18.124 1.00 75.69 402 LEU A N 1
ATOM 3000 C CA . LEU A 1 402 ? 12.758 3.763 -16.868 1.00 75.69 402 LEU A CA 1
ATOM 3001 C C . LEU A 1 402 ? 11.760 4.905 -17.057 1.00 75.69 402 LEU A C 1
ATOM 3003 O O . LEU A 1 402 ? 10.793 4.981 -16.308 1.00 75.69 402 LEU A O 1
ATOM 3007 N N . ALA A 1 403 ? 11.913 5.751 -18.076 1.00 73.25 403 ALA A N 1
ATOM 3008 C CA . ALA A 1 403 ? 10.957 6.822 -18.356 1.00 73.25 403 ALA A CA 1
ATOM 3009 C C . ALA A 1 403 ? 9.543 6.287 -18.637 1.00 73.25 403 ALA A C 1
ATOM 3011 O O . ALA A 1 403 ? 8.560 6.884 -18.194 1.00 73.25 403 ALA A O 1
ATOM 3012 N N . LEU A 1 404 ? 9.427 5.136 -19.309 1.00 76.25 404 LEU A N 1
ATOM 3013 C CA . LEU A 1 404 ? 8.145 4.461 -19.513 1.00 76.25 404 LEU A CA 1
ATOM 3014 C C . LEU A 1 404 ? 7.553 3.937 -18.195 1.00 76.25 404 LEU A C 1
ATOM 3016 O O . LEU A 1 404 ? 6.351 4.067 -17.986 1.00 76.25 404 LEU A O 1
ATOM 3020 N N . LEU A 1 405 ? 8.376 3.379 -17.302 1.00 76.81 405 LEU A N 1
ATOM 3021 C CA . LEU A 1 405 ? 7.941 2.927 -15.973 1.00 76.81 405 LEU A CA 1
ATOM 3022 C C . LEU A 1 405 ? 7.514 4.084 -15.065 1.00 76.81 405 LEU A C 1
ATOM 3024 O O . LEU A 1 405 ? 6.578 3.941 -14.286 1.00 76.81 405 LEU A O 1
ATOM 3028 N N . LEU A 1 406 ? 8.204 5.218 -15.168 1.00 75.75 406 LEU A N 1
ATOM 3029 C CA . LEU A 1 406 ? 7.894 6.444 -14.438 1.00 75.75 406 LEU A CA 1
ATOM 3030 C C . LEU A 1 406 ? 6.640 7.138 -14.988 1.00 75.75 406 LEU A C 1
ATOM 3032 O O . LEU A 1 406 ? 5.992 7.909 -14.272 1.00 75.75 406 LEU A O 1
ATOM 3036 N N . SER A 1 407 ? 6.291 6.877 -16.249 1.00 74.06 407 SER A N 1
ATOM 3037 C CA . SER A 1 407 ? 5.096 7.418 -16.888 1.00 74.06 407 SER A CA 1
ATOM 3038 C C . SER A 1 407 ? 3.837 6.909 -16.185 1.00 74.06 407 SER A C 1
ATOM 3040 O O . SER A 1 407 ? 3.574 5.710 -16.126 1.00 74.06 407 SER A O 1
ATOM 3042 N N . GLY A 1 408 ? 3.045 7.835 -15.642 1.00 75.88 408 GLY A N 1
ATOM 3043 C CA . GLY A 1 408 ? 1.837 7.513 -14.878 1.00 75.88 408 GLY A CA 1
ATOM 3044 C C . GLY A 1 408 ? 2.050 7.348 -13.371 1.00 75.88 408 GLY A C 1
ATOM 3045 O O . GLY A 1 408 ? 1.086 7.055 -12.677 1.00 75.88 408 GLY A O 1
ATOM 3046 N N . GLU A 1 409 ? 3.258 7.579 -12.850 1.00 85.50 409 GLU A N 1
ATOM 3047 C CA . GLU A 1 409 ? 3.517 7.658 -11.406 1.00 85.50 409 GLU A CA 1
ATOM 3048 C C . GLU A 1 409 ? 3.478 9.107 -10.887 1.00 85.50 409 GLU A C 1
ATOM 3050 O O . GLU A 1 409 ? 3.578 10.073 -11.649 1.00 85.50 409 GLU A O 1
ATOM 3055 N N . ARG A 1 410 ? 3.334 9.286 -9.565 1.00 84.56 410 ARG A N 1
ATOM 3056 C CA . ARG A 1 410 ? 3.360 10.623 -8.941 1.00 84.56 410 ARG A CA 1
ATOM 3057 C C . ARG A 1 410 ? 4.721 11.291 -9.122 1.00 84.56 410 ARG A C 1
ATOM 3059 O O . ARG A 1 410 ? 5.749 10.637 -8.956 1.00 84.56 410 ARG A O 1
ATOM 3066 N N . CYS A 1 411 ? 4.736 12.618 -9.249 1.00 87.12 411 CYS A N 1
ATOM 3067 C CA . CYS A 1 411 ? 5.973 13.408 -9.287 1.00 87.12 411 CYS A CA 1
ATOM 3068 C C . CYS A 1 411 ? 6.888 13.141 -8.078 1.00 87.12 411 CYS A C 1
ATOM 3070 O O . CYS A 1 411 ? 8.106 13.143 -8.222 1.00 87.12 411 CYS A O 1
ATOM 3072 N N . GLN A 1 412 ? 6.319 12.878 -6.891 1.00 88.81 412 GLN A N 1
ATOM 3073 C CA . GLN A 1 412 ? 7.110 12.535 -5.703 1.00 88.81 412 GLN A CA 1
ATOM 3074 C C . GLN A 1 412 ? 7.823 11.188 -5.842 1.00 88.81 412 GLN A C 1
ATOM 3076 O O . GLN A 1 412 ? 8.990 11.079 -5.486 1.00 88.81 412 GLN A O 1
ATOM 3081 N N . LEU A 1 413 ? 7.137 10.171 -6.373 1.00 90.00 413 LEU A N 1
ATOM 3082 C CA . LEU A 1 413 ? 7.745 8.864 -6.600 1.00 90.00 413 LEU A CA 1
ATOM 3083 C C . LEU A 1 413 ? 8.787 8.947 -7.720 1.00 90.00 413 LEU A C 1
ATOM 3085 O O . LEU A 1 413 ? 9.871 8.400 -7.576 1.00 90.00 413 LEU A O 1
ATOM 3089 N N . GLN A 1 414 ? 8.503 9.691 -8.793 1.00 88.88 414 GLN A N 1
ATOM 3090 C CA . GLN A 1 414 ? 9.480 9.958 -9.851 1.00 88.88 414 GLN A CA 1
ATOM 3091 C C . GLN A 1 414 ? 10.749 10.608 -9.285 1.00 88.88 414 GLN A C 1
ATOM 3093 O O . GLN A 1 414 ? 11.846 10.127 -9.548 1.00 88.88 414 GLN A O 1
ATOM 3098 N N . ALA A 1 415 ? 10.606 11.640 -8.448 1.00 88.56 415 ALA A N 1
ATOM 3099 C CA . ALA A 1 415 ? 11.730 12.278 -7.769 1.00 88.56 415 ALA A CA 1
ATOM 3100 C C . ALA A 1 415 ? 12.501 11.296 -6.874 1.00 88.56 415 ALA A C 1
ATOM 3102 O O . ALA A 1 415 ? 13.723 11.227 -6.955 1.00 88.56 415 ALA A O 1
ATOM 3103 N N . LEU A 1 416 ? 11.795 10.498 -6.069 1.00 89.31 416 LEU A N 1
ATOM 3104 C CA . LEU A 1 416 ? 12.412 9.488 -5.213 1.00 89.31 416 LEU A CA 1
ATOM 3105 C C . LEU A 1 416 ? 13.235 8.477 -6.021 1.00 89.31 416 LEU A C 1
ATOM 3107 O O . LEU A 1 416 ? 14.349 8.149 -5.635 1.00 89.31 416 LEU A O 1
ATOM 3111 N N . LEU A 1 417 ? 12.709 7.999 -7.149 1.00 88.25 417 LEU A N 1
ATOM 3112 C CA . LEU A 1 417 ? 13.397 7.024 -7.992 1.00 88.25 417 LEU A CA 1
ATOM 3113 C C . LEU A 1 417 ? 14.616 7.621 -8.698 1.00 88.25 417 LEU A C 1
ATOM 3115 O O . LEU A 1 417 ? 15.665 6.982 -8.718 1.00 88.25 417 LEU A O 1
ATOM 3119 N N . LEU A 1 418 ? 14.516 8.856 -9.203 1.00 86.62 418 LEU A N 1
ATOM 3120 C CA . LEU A 1 418 ? 15.664 9.570 -9.772 1.00 86.62 418 LEU A CA 1
ATOM 3121 C C . LEU A 1 418 ? 16.779 9.789 -8.736 1.00 86.62 418 LEU A C 1
ATOM 3123 O O . LEU A 1 418 ? 17.948 9.772 -9.106 1.00 86.62 418 LEU A O 1
ATOM 3127 N N . ALA A 1 419 ? 16.444 9.941 -7.448 1.00 87.25 419 ALA A N 1
ATOM 3128 C CA . ALA A 1 419 ? 17.428 10.098 -6.372 1.00 87.25 419 ALA A CA 1
ATOM 3129 C C . ALA A 1 419 ? 18.314 8.856 -6.152 1.00 87.25 419 ALA A C 1
ATOM 3131 O O . ALA A 1 419 ? 19.393 8.974 -5.575 1.00 87.25 419 ALA A O 1
ATOM 3132 N N . PHE A 1 420 ? 17.868 7.674 -6.595 1.00 82.88 420 PHE A N 1
ATOM 3133 C CA . PHE A 1 420 ? 18.617 6.416 -6.487 1.00 82.88 420 PHE A CA 1
ATOM 3134 C C . PHE A 1 420 ? 19.357 6.024 -7.774 1.00 82.88 420 PHE A C 1
ATOM 3136 O O . PHE A 1 420 ? 20.077 5.026 -7.778 1.00 82.88 420 PHE A O 1
ATOM 3143 N N . MET A 1 421 ? 19.189 6.783 -8.857 1.00 83.50 421 MET A N 1
ATOM 3144 C CA . MET A 1 421 ? 19.888 6.566 -10.125 1.00 83.50 421 MET A CA 1
ATOM 3145 C C . MET A 1 421 ? 21.230 7.306 -10.145 1.00 83.50 421 MET A C 1
ATOM 3147 O O . MET A 1 421 ? 21.438 8.269 -9.405 1.00 83.50 421 MET A O 1
ATOM 3151 N N . ASP A 1 422 ? 22.146 6.883 -11.020 1.00 82.25 422 ASP A N 1
ATOM 3152 C CA . ASP A 1 422 ? 23.323 7.701 -11.313 1.00 82.25 422 ASP A CA 1
ATOM 3153 C C . ASP A 1 422 ? 22.937 8.966 -12.107 1.00 82.25 422 ASP A C 1
ATOM 3155 O O . ASP A 1 422 ? 21.872 9.047 -12.725 1.00 82.25 422 ASP A O 1
ATOM 3159 N N . SER A 1 423 ? 23.804 9.982 -12.090 1.00 82.06 423 SER A N 1
ATOM 3160 C CA . SER A 1 423 ? 23.496 11.284 -12.695 1.00 82.06 423 SER A CA 1
ATOM 3161 C C . SER A 1 423 ? 23.217 11.215 -14.201 1.00 82.06 423 SER A C 1
ATOM 3163 O O . SER A 1 423 ? 22.482 12.059 -14.711 1.00 82.06 423 SER A O 1
ATOM 3165 N N . ALA A 1 424 ? 23.798 10.246 -14.917 1.00 80.75 424 ALA A N 1
ATOM 3166 C CA . ALA A 1 424 ? 23.606 10.098 -16.358 1.00 80.75 424 ALA A CA 1
ATOM 3167 C C . ALA A 1 424 ? 22.235 9.476 -16.659 1.00 80.75 424 ALA A C 1
ATOM 3169 O O . ALA A 1 424 ? 21.441 10.054 -17.398 1.00 80.75 424 ALA A O 1
ATOM 3170 N N . GLN A 1 425 ? 21.912 8.361 -16.001 1.00 79.88 425 GLN A N 1
ATOM 3171 C CA . GLN A 1 425 ? 20.620 7.682 -16.104 1.00 79.88 425 GLN A CA 1
ATOM 3172 C C . GLN A 1 425 ? 19.464 8.582 -15.659 1.00 79.88 425 GLN A C 1
ATOM 3174 O O . GLN A 1 425 ? 18.410 8.604 -16.303 1.00 79.88 425 GLN A O 1
ATOM 3179 N N . ALA A 1 426 ? 19.656 9.348 -14.581 1.00 85.12 426 ALA A N 1
ATOM 3180 C CA . ALA A 1 426 ? 18.657 10.291 -14.096 1.00 85.12 426 ALA A CA 1
ATOM 3181 C C . ALA A 1 426 ? 18.393 11.414 -15.115 1.00 85.12 426 ALA A C 1
ATOM 3183 O O . ALA A 1 426 ? 17.236 11.764 -15.353 1.00 85.12 426 ALA A O 1
ATOM 3184 N N . ALA A 1 427 ? 19.443 11.955 -15.747 1.00 84.75 427 ALA A N 1
ATOM 3185 C CA . ALA A 1 427 ? 19.319 12.994 -16.769 1.00 84.75 427 ALA A CA 1
ATOM 3186 C C . ALA A 1 427 ? 18.620 12.482 -18.040 1.00 84.75 427 ALA A C 1
ATOM 3188 O O . ALA A 1 427 ? 17.729 13.160 -18.565 1.00 84.75 427 ALA A O 1
ATOM 3189 N N . ASP A 1 428 ? 18.971 11.277 -18.495 1.00 83.38 428 ASP A N 1
ATOM 3190 C CA . ASP A 1 428 ? 18.339 10.631 -19.649 1.00 83.38 428 ASP A CA 1
ATOM 3191 C C . ASP A 1 428 ? 16.849 10.372 -19.386 1.00 83.38 428 ASP A C 1
ATOM 3193 O O . ASP A 1 428 ? 15.995 10.738 -20.195 1.00 83.38 428 ASP A O 1
ATOM 3197 N N . SER A 1 429 ? 16.519 9.818 -18.215 1.00 85.56 429 SER A N 1
ATOM 3198 C CA . SER A 1 429 ? 15.135 9.534 -17.817 1.00 85.56 429 SER A CA 1
ATOM 3199 C C . SER A 1 429 ? 14.304 10.815 -17.686 1.00 85.56 429 SER A C 1
ATOM 3201 O O . SER A 1 429 ? 13.179 10.876 -18.182 1.00 85.56 429 SER A O 1
ATOM 3203 N N . LEU A 1 430 ? 14.857 11.868 -17.071 1.00 85.69 430 LEU A N 1
ATOM 3204 C CA . LEU A 1 430 ? 14.192 13.167 -16.923 1.00 85.69 430 LEU A CA 1
ATOM 3205 C C . LEU A 1 430 ? 13.908 13.829 -18.280 1.00 85.69 430 LEU A C 1
ATOM 3207 O O . LEU A 1 430 ? 12.840 14.413 -18.461 1.00 85.69 430 LEU A O 1
ATOM 3211 N N . SER A 1 431 ? 14.831 13.710 -19.238 1.00 87.50 431 SER A N 1
ATOM 3212 C CA . SER A 1 431 ? 14.695 14.294 -20.582 1.00 87.50 431 SER A CA 1
ATOM 3213 C C . SER A 1 431 ? 13.545 13.681 -21.388 1.00 87.50 431 SER A C 1
ATOM 3215 O O . SER A 1 431 ? 12.997 14.332 -22.277 1.00 87.50 431 SER A O 1
ATOM 3217 N N . LEU A 1 432 ? 13.163 12.444 -21.062 1.00 85.81 432 LEU A N 1
ATOM 3218 C CA . LEU A 1 432 ? 12.068 11.715 -21.703 1.00 85.81 432 LEU A CA 1
ATOM 3219 C C . LEU A 1 432 ? 10.697 11.969 -21.052 1.00 85.81 432 LEU A C 1
ATOM 3221 O O . LEU A 1 432 ? 9.672 11.622 -21.640 1.00 85.81 432 LEU A O 1
ATOM 3225 N N . LEU A 1 433 ? 10.648 12.588 -19.866 1.00 82.94 433 LEU A N 1
ATOM 3226 C CA . LEU A 1 433 ? 9.388 12.980 -19.227 1.00 82.94 433 LEU A CA 1
ATOM 3227 C C . LEU A 1 433 ? 8.762 14.206 -19.923 1.00 82.94 433 LEU A C 1
ATOM 3229 O O . LEU A 1 433 ? 9.480 15.028 -20.492 1.00 82.94 433 LEU A O 1
ATOM 3233 N N . PRO A 1 434 ? 7.433 14.412 -19.850 1.00 82.56 434 PRO A N 1
ATOM 3234 C CA . PRO A 1 434 ? 6.793 15.609 -20.397 1.00 82.56 434 PRO A CA 1
ATOM 3235 C C . PRO A 1 434 ? 7.286 16.907 -19.734 1.00 82.56 434 PRO A C 1
ATOM 3237 O O . PRO A 1 434 ? 7.341 17.003 -18.506 1.00 82.56 434 PRO A O 1
ATOM 3240 N N . ALA A 1 435 ? 7.551 17.945 -20.537 1.00 78.88 435 ALA A N 1
ATOM 3241 C CA . ALA A 1 435 ? 8.142 19.214 -20.085 1.00 78.88 435 ALA A CA 1
ATOM 3242 C C . ALA A 1 435 ? 7.398 19.890 -18.915 1.00 78.88 435 ALA A C 1
ATOM 3244 O O . ALA A 1 435 ? 8.027 20.496 -18.052 1.00 78.88 435 ALA A O 1
ATOM 3245 N N . GLY A 1 436 ? 6.067 19.756 -18.846 1.00 75.06 436 GLY A N 1
ATOM 3246 C CA . GLY A 1 436 ? 5.261 20.327 -17.759 1.00 75.06 436 GLY A CA 1
ATOM 3247 C C . GLY A 1 436 ? 5.502 19.692 -16.383 1.00 75.06 436 GLY A C 1
ATOM 3248 O O . GLY A 1 436 ? 5.239 20.332 -15.372 1.00 75.06 436 GLY A O 1
ATOM 3249 N N . ILE A 1 437 ? 6.018 18.460 -16.333 1.00 81.75 437 ILE A N 1
ATOM 3250 C CA . ILE A 1 437 ? 6.256 17.708 -15.090 1.00 81.75 437 ILE A CA 1
ATOM 3251 C C . ILE A 1 437 ? 7.728 17.773 -14.671 1.00 81.75 437 ILE A C 1
ATOM 3253 O O . ILE A 1 437 ? 8.025 17.757 -13.478 1.00 81.75 437 ILE A O 1
ATOM 3257 N N . GLN A 1 438 ? 8.654 17.891 -15.629 1.00 84.88 438 GLN A N 1
ATOM 3258 C CA . GLN A 1 438 ? 10.102 17.899 -15.375 1.00 84.88 438 GLN A CA 1
ATOM 3259 C C . GLN A 1 438 ? 10.503 18.900 -14.281 1.00 84.88 438 GLN A C 1
ATOM 3261 O O . GLN A 1 438 ? 11.214 18.546 -13.342 1.00 84.88 438 GLN A O 1
ATOM 3266 N N . THR A 1 439 ? 10.014 20.143 -14.365 1.00 83.38 439 THR A N 1
ATOM 3267 C CA . THR A 1 439 ? 10.321 21.190 -13.375 1.00 83.38 439 THR A CA 1
ATOM 3268 C C . THR A 1 439 ? 9.838 20.822 -11.973 1.00 83.38 439 THR A C 1
ATOM 3270 O O . THR A 1 43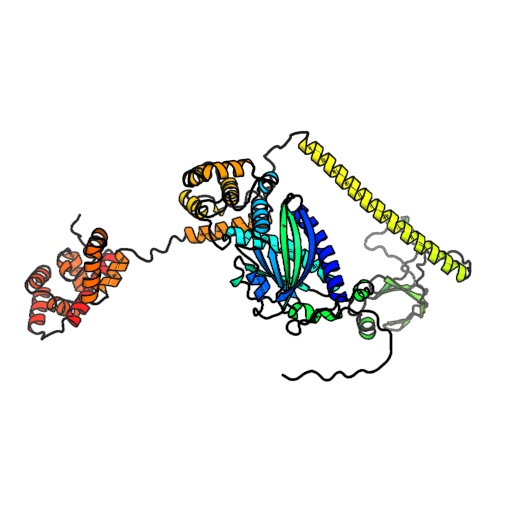9 ? 10.525 21.101 -10.990 1.00 83.38 439 THR A O 1
ATOM 3273 N N . GLU A 1 440 ? 8.671 20.189 -11.870 1.00 82.25 440 GLU A N 1
ATOM 3274 C CA . GLU A 1 440 ? 8.093 19.781 -10.592 1.00 82.25 440 GLU A CA 1
ATOM 3275 C C . GLU A 1 440 ? 8.853 18.595 -9.985 1.00 82.25 440 GLU A C 1
ATOM 3277 O O . GLU A 1 440 ? 9.155 18.598 -8.793 1.00 82.25 440 GLU A O 1
ATOM 3282 N N . VAL A 1 441 ? 9.252 17.621 -10.806 1.00 85.19 441 VAL A N 1
ATOM 3283 C CA . VAL A 1 441 ? 10.076 16.482 -10.372 1.00 85.19 441 VAL A CA 1
ATOM 3284 C C . VAL A 1 441 ? 11.435 16.948 -9.856 1.00 85.19 441 VAL A C 1
ATOM 3286 O O . VAL A 1 441 ? 11.843 16.536 -8.773 1.00 85.19 441 VAL A O 1
ATOM 3289 N N . VAL A 1 442 ? 12.109 17.859 -10.566 1.00 85.69 442 VAL A N 1
ATOM 3290 C CA . VAL A 1 442 ? 13.396 18.426 -10.121 1.00 85.69 442 VAL A CA 1
ATOM 3291 C C . VAL A 1 442 ? 13.239 19.192 -8.807 1.00 85.69 442 VAL A C 1
ATOM 3293 O O . VAL A 1 442 ? 14.063 19.046 -7.905 1.00 85.69 442 VAL A O 1
ATOM 3296 N N . ARG A 1 443 ? 12.165 19.977 -8.657 1.00 83.12 443 ARG A N 1
ATOM 3297 C CA . ARG A 1 443 ? 11.875 20.691 -7.405 1.00 83.12 443 ARG A CA 1
ATOM 3298 C C . ARG A 1 443 ? 11.679 19.728 -6.232 1.00 83.12 443 ARG A C 1
ATOM 3300 O O . ARG A 1 443 ? 12.185 19.997 -5.145 1.00 83.12 443 ARG A O 1
ATOM 3307 N N . ARG A 1 444 ? 10.948 18.631 -6.437 1.00 86.88 444 ARG A N 1
ATOM 3308 C CA . ARG A 1 444 ? 10.701 17.608 -5.408 1.00 86.88 444 ARG A CA 1
ATOM 3309 C C . ARG A 1 444 ? 11.955 16.817 -5.070 1.00 86.88 444 ARG A C 1
ATOM 3311 O O . ARG A 1 444 ? 12.198 16.569 -3.898 1.00 86.88 444 ARG A O 1
ATOM 3318 N N . LEU A 1 445 ? 12.772 16.494 -6.071 1.00 86.00 445 LEU A N 1
ATOM 3319 C CA . LEU A 1 445 ? 14.074 15.857 -5.882 1.00 86.00 445 LEU A CA 1
ATOM 3320 C C . LEU A 1 445 ? 14.992 16.733 -5.018 1.00 86.00 445 LEU A C 1
ATOM 3322 O O . LEU A 1 445 ? 15.621 16.239 -4.090 1.00 86.00 445 LEU A O 1
ATOM 3326 N N . ALA A 1 446 ? 15.017 18.044 -5.276 1.00 82.56 446 ALA A N 1
ATOM 3327 C CA . ALA A 1 446 ? 15.828 18.993 -4.515 1.00 82.56 446 ALA A CA 1
ATOM 3328 C C . ALA A 1 446 ? 15.379 19.169 -3.052 1.00 82.56 446 ALA A C 1
ATOM 3330 O O . ALA A 1 446 ? 16.196 19.523 -2.209 1.00 82.56 446 ALA A O 1
ATOM 3331 N N . ASN A 1 447 ? 14.097 18.939 -2.752 1.00 84.69 447 ASN A N 1
ATOM 3332 C CA . ASN A 1 447 ? 13.524 19.068 -1.407 1.00 84.69 447 ASN A CA 1
ATOM 3333 C C . ASN A 1 447 ? 13.130 17.712 -0.801 1.00 84.69 447 ASN A C 1
ATOM 3335 O O . ASN A 1 447 ? 12.271 17.666 0.082 1.00 84.69 447 ASN A O 1
ATOM 3339 N N . LEU A 1 448 ? 13.705 16.615 -1.301 1.00 87.44 448 LEU A N 1
ATOM 3340 C CA . LEU A 1 448 ? 13.391 15.273 -0.834 1.00 87.44 448 LEU A CA 1
ATOM 3341 C C . LEU A 1 448 ? 13.772 15.140 0.646 1.00 87.44 448 LEU A C 1
ATOM 3343 O O . LEU A 1 448 ? 14.912 15.383 1.038 1.00 87.44 448 LEU A O 1
ATOM 3347 N N . ASP A 1 449 ? 12.795 14.770 1.461 1.00 87.06 449 ASP A N 1
ATOM 3348 C CA . ASP A 1 449 ? 12.927 14.586 2.901 1.00 87.06 449 ASP A CA 1
ATOM 3349 C C . ASP A 1 449 ? 13.021 13.082 3.229 1.00 87.06 449 ASP A C 1
ATOM 3351 O O . ASP A 1 449 ? 13.185 12.216 2.369 1.00 87.06 449 ASP A O 1
ATOM 3355 N N . TRP A 1 450 ? 12.919 12.748 4.508 1.00 86.62 450 TRP A N 1
ATOM 3356 C CA . TRP A 1 450 ? 13.006 11.399 5.030 1.00 86.62 450 TRP A CA 1
ATOM 3357 C C . TRP A 1 450 ? 11.981 10.434 4.411 1.00 86.62 450 TRP A C 1
ATOM 3359 O O . TRP A 1 450 ? 10.791 10.742 4.344 1.00 86.62 450 TRP A O 1
ATOM 3369 N N . VAL A 1 451 ? 12.439 9.230 4.055 1.00 89.38 451 VAL A N 1
ATOM 3370 C CA . VAL A 1 451 ? 11.625 8.129 3.518 1.00 89.38 451 VAL A CA 1
ATOM 3371 C C . VAL A 1 451 ? 11.682 6.933 4.477 1.00 89.38 451 VAL A C 1
ATOM 3373 O O . VAL A 1 451 ? 12.785 6.517 4.852 1.00 89.38 451 VAL A O 1
ATOM 3376 N N . PRO A 1 452 ? 10.541 6.335 4.872 1.00 88.50 452 PRO A N 1
ATOM 3377 C CA . PRO A 1 452 ? 10.538 5.146 5.716 1.00 88.50 452 PRO A CA 1
ATOM 3378 C C . PRO A 1 452 ? 11.295 3.965 5.077 1.00 88.50 452 PRO A C 1
ATOM 3380 O O . PRO A 1 452 ? 11.018 3.613 3.927 1.00 88.50 452 PRO A O 1
ATOM 3383 N N . PRO A 1 453 ? 12.175 3.259 5.818 1.00 87.56 453 PRO A N 1
ATOM 3384 C CA . PRO A 1 453 ? 12.929 2.114 5.286 1.00 87.56 453 PRO A CA 1
ATOM 3385 C C . PRO A 1 453 ? 12.055 0.978 4.734 1.00 87.56 453 PRO A C 1
ATOM 3387 O O . PRO A 1 453 ? 12.448 0.277 3.798 1.00 87.56 453 PRO A O 1
ATOM 3390 N N . VAL A 1 454 ? 10.855 0.801 5.303 1.00 85.50 454 VAL A N 1
ATOM 3391 C CA . VAL A 1 454 ? 9.878 -0.186 4.825 1.00 85.50 454 VAL A CA 1
ATOM 3392 C C . VAL A 1 454 ? 9.421 0.118 3.395 1.00 85.50 454 VAL A C 1
ATOM 3394 O O . VAL A 1 454 ? 9.277 -0.803 2.597 1.00 85.50 454 VAL A O 1
ATOM 3397 N N . VAL A 1 455 ? 9.269 1.398 3.038 1.00 87.81 455 VAL A N 1
ATOM 3398 C CA . VAL A 1 455 ? 8.870 1.824 1.689 1.00 87.81 455 VAL A CA 1
ATOM 3399 C C . VAL A 1 455 ? 10.006 1.587 0.702 1.00 87.81 455 VAL A C 1
ATOM 3401 O O . VAL A 1 455 ? 9.760 1.057 -0.375 1.00 87.81 455 VAL A O 1
ATOM 3404 N N . LEU A 1 456 ? 11.252 1.899 1.079 1.00 87.75 456 LEU A N 1
ATOM 3405 C CA . LEU A 1 456 ? 12.422 1.671 0.220 1.00 87.75 456 LEU A CA 1
ATOM 3406 C C . LEU A 1 456 ? 12.572 0.194 -0.158 1.00 87.75 456 LEU A C 1
ATOM 3408 O O . LEU A 1 456 ? 12.702 -0.130 -1.334 1.00 87.75 456 LEU A O 1
ATOM 3412 N N . SER A 1 457 ? 12.473 -0.701 0.830 1.00 85.94 457 SER A N 1
ATOM 3413 C CA . SER A 1 457 ? 12.543 -2.151 0.601 1.00 85.94 457 SER A CA 1
ATOM 3414 C C . SER A 1 457 ? 11.454 -2.650 -0.358 1.00 85.94 457 SER A C 1
ATOM 3416 O O . SER A 1 457 ? 11.694 -3.542 -1.170 1.00 85.94 457 SER A O 1
ATOM 3418 N N . LEU A 1 458 ? 10.246 -2.086 -0.266 1.00 84.19 458 LEU A N 1
ATOM 3419 C CA . LEU A 1 458 ? 9.119 -2.464 -1.121 1.00 84.19 458 LEU A CA 1
ATOM 3420 C C . LEU A 1 458 ? 9.258 -1.915 -2.536 1.00 84.19 458 LEU A C 1
ATOM 3422 O O . LEU A 1 458 ? 9.007 -2.645 -3.489 1.00 84.19 458 LEU A O 1
ATOM 3426 N N . LEU A 1 459 ? 9.687 -0.661 -2.680 1.00 85.69 459 LEU A N 1
ATOM 3427 C CA . LEU A 1 459 ? 9.929 -0.061 -3.988 1.00 85.69 459 LEU A CA 1
ATOM 3428 C C . LEU A 1 459 ? 11.045 -0.788 -4.740 1.00 85.69 459 LEU A C 1
ATOM 3430 O O . LEU A 1 459 ? 10.910 -1.007 -5.940 1.00 85.69 459 LEU A O 1
ATOM 3434 N N . ASP A 1 460 ? 12.099 -1.222 -4.046 1.00 84.75 460 ASP A N 1
ATOM 3435 C CA . ASP A 1 460 ? 13.161 -2.035 -4.646 1.00 84.75 460 ASP A CA 1
ATOM 3436 C C . ASP A 1 460 ? 12.613 -3.384 -5.148 1.00 84.75 460 ASP A C 1
ATOM 3438 O O . ASP A 1 460 ? 12.825 -3.774 -6.298 1.00 84.75 460 ASP A O 1
ATOM 3442 N N . ALA A 1 461 ? 11.802 -4.068 -4.331 1.00 83.94 461 ALA A N 1
ATOM 3443 C CA . ALA A 1 461 ? 11.146 -5.314 -4.731 1.00 83.94 461 ALA A CA 1
ATOM 3444 C C . ALA A 1 461 ? 10.175 -5.124 -5.914 1.00 83.94 461 ALA A C 1
ATOM 3446 O O . ALA A 1 461 ? 10.150 -5.948 -6.834 1.00 83.94 461 ALA A O 1
ATOM 3447 N N . TRP A 1 462 ? 9.395 -4.040 -5.910 1.00 85.56 462 TRP A N 1
ATOM 3448 C CA . TRP A 1 462 ? 8.477 -3.678 -6.990 1.00 85.56 462 TRP A CA 1
ATOM 3449 C C . TRP A 1 462 ? 9.217 -3.396 -8.297 1.00 85.56 462 TRP A C 1
ATOM 3451 O O . TRP A 1 462 ? 8.873 -3.976 -9.330 1.00 85.56 462 TRP A O 1
ATOM 3461 N N . LEU A 1 463 ? 10.270 -2.574 -8.253 1.00 83.06 463 LEU A N 1
ATOM 3462 C CA . LEU A 1 463 ? 11.099 -2.266 -9.416 1.00 83.06 463 LEU A CA 1
ATOM 3463 C C . LEU A 1 463 ? 11.777 -3.511 -9.965 1.00 83.06 463 LEU A C 1
ATOM 3465 O O . LEU A 1 463 ? 11.690 -3.765 -11.163 1.00 83.06 463 LEU A O 1
ATOM 3469 N N . ALA A 1 464 ? 12.392 -4.327 -9.108 1.00 81.25 464 ALA A N 1
ATOM 3470 C CA . ALA A 1 464 ? 13.000 -5.583 -9.529 1.00 81.25 464 ALA A CA 1
ATOM 3471 C C . ALA A 1 464 ? 11.969 -6.514 -10.189 1.00 81.25 464 ALA A C 1
ATOM 3473 O O . ALA A 1 464 ? 12.277 -7.190 -11.171 1.00 81.25 464 ALA A O 1
ATOM 3474 N N . GLY A 1 465 ? 10.732 -6.540 -9.683 1.00 80.00 465 GLY A N 1
ATOM 3475 C CA . GLY A 1 465 ? 9.617 -7.260 -10.291 1.00 80.00 465 GLY A CA 1
ATOM 3476 C C . GLY A 1 465 ? 9.269 -6.731 -11.684 1.00 80.00 465 GLY A C 1
ATOM 3477 O O . GLY A 1 465 ? 9.244 -7.507 -12.639 1.00 80.00 465 GLY A O 1
ATOM 3478 N N . ARG A 1 466 ? 9.038 -5.422 -11.820 1.00 78.06 466 ARG A N 1
ATOM 3479 C CA . ARG A 1 466 ? 8.697 -4.753 -13.089 1.00 78.06 466 ARG A CA 1
ATOM 3480 C C . ARG A 1 466 ? 9.803 -4.896 -14.135 1.00 78.06 466 ARG A C 1
ATOM 3482 O O . ARG A 1 466 ? 9.521 -5.273 -15.269 1.00 78.06 466 ARG A O 1
ATOM 3489 N N . LEU A 1 467 ? 11.056 -4.681 -13.746 1.00 74.94 467 LEU A N 1
ATOM 3490 C CA . LEU A 1 467 ? 12.210 -4.768 -14.638 1.00 74.94 467 LEU A CA 1
ATOM 3491 C C . LEU A 1 467 ? 12.455 -6.194 -15.126 1.00 74.94 467 LEU A C 1
ATOM 3493 O O . LEU A 1 467 ? 12.689 -6.376 -16.309 1.00 74.94 467 LEU A O 1
ATOM 3497 N N . ARG A 1 468 ? 12.265 -7.232 -14.300 1.00 68.56 468 ARG A N 1
ATOM 3498 C CA . ARG A 1 468 ? 12.328 -8.635 -14.769 1.00 68.56 468 ARG A CA 1
ATOM 3499 C C . ARG A 1 468 ? 11.258 -8.974 -15.810 1.00 68.56 468 ARG A C 1
ATOM 3501 O O . ARG A 1 468 ? 11.487 -9.833 -16.662 1.00 68.56 468 ARG A O 1
ATOM 3508 N N . HIS A 1 469 ? 10.088 -8.338 -15.733 1.00 61.66 469 HIS A N 1
ATOM 3509 C CA . HIS A 1 469 ? 9.053 -8.453 -16.765 1.00 61.66 469 HIS A CA 1
ATOM 3510 C C . HIS A 1 469 ? 9.384 -7.624 -18.013 1.00 61.66 469 HIS A C 1
ATOM 3512 O O . HIS A 1 469 ? 8.906 -7.969 -19.084 1.00 61.66 469 HIS A O 1
ATOM 3518 N N . SER A 1 470 ? 10.207 -6.580 -17.883 1.00 56.28 470 SER A N 1
ATOM 3519 C CA . SER A 1 470 ? 10.690 -5.746 -18.992 1.00 56.28 470 SER A CA 1
ATOM 3520 C C . SER A 1 470 ? 11.907 -6.352 -19.713 1.00 56.28 470 SER A C 1
ATOM 3522 O O . SER A 1 470 ? 11.969 -6.316 -20.935 1.00 56.28 470 SER A O 1
ATOM 3524 N N . GLU A 1 471 ? 12.851 -6.965 -18.984 1.00 47.47 471 GLU A N 1
ATOM 3525 C CA . GLU A 1 471 ? 14.028 -7.681 -19.514 1.00 47.47 471 GLU A CA 1
ATOM 3526 C C . GLU A 1 471 ? 13.638 -8.972 -20.235 1.00 47.47 471 GLU A C 1
ATOM 3528 O O . GLU A 1 471 ? 14.234 -9.351 -21.244 1.00 47.47 471 GLU A O 1
ATOM 3533 N N . ARG A 1 472 ? 12.565 -9.623 -19.770 1.00 45.34 472 ARG A N 1
ATOM 3534 C CA . ARG A 1 472 ? 11.761 -10.493 -20.625 1.00 45.34 472 ARG A CA 1
ATOM 3535 C C . ARG A 1 472 ? 10.941 -9.597 -21.544 1.00 45.34 472 ARG A C 1
ATOM 3537 O O . ARG A 1 472 ? 9.718 -9.566 -21.428 1.00 45.34 472 ARG A O 1
ATOM 3544 N N . GLY A 1 473 ? 11.605 -8.883 -22.457 1.00 44.06 473 GLY A N 1
ATOM 3545 C CA . GLY A 1 473 ? 10.918 -8.211 -23.558 1.00 44.06 473 GLY A CA 1
ATOM 3546 C C . GLY A 1 473 ? 9.891 -9.183 -24.139 1.00 44.06 473 GLY A C 1
ATOM 3547 O O . GLY A 1 473 ? 10.140 -10.396 -24.057 1.00 44.06 473 GLY A O 1
ATOM 3548 N N . PRO A 1 474 ? 8.729 -8.708 -24.639 1.00 41.03 474 PRO A N 1
ATOM 3549 C CA . PRO A 1 474 ? 7.661 -9.595 -25.085 1.00 41.03 474 PRO A CA 1
ATOM 3550 C C . PRO A 1 474 ? 8.325 -10.695 -25.892 1.00 41.03 474 PRO A C 1
ATOM 3552 O O . PRO A 1 474 ? 9.027 -10.382 -26.859 1.00 41.03 474 PRO A O 1
ATOM 3555 N N . ALA A 1 475 ? 8.221 -11.958 -25.443 1.00 41.28 475 ALA A N 1
ATOM 3556 C CA . ALA A 1 475 ? 8.648 -13.067 -26.284 1.00 41.28 475 ALA A CA 1
ATOM 3557 C C . ALA A 1 475 ? 8.045 -12.729 -27.638 1.00 41.28 475 ALA A C 1
ATOM 3559 O O . ALA A 1 475 ? 6.844 -12.465 -27.643 1.00 41.28 475 ALA A O 1
ATOM 3560 N N . LYS A 1 476 ? 8.860 -12.542 -28.691 1.00 43.22 476 LYS A N 1
ATOM 3561 C CA . LYS A 1 476 ? 8.399 -12.094 -30.016 1.00 43.22 476 LYS A CA 1
ATOM 3562 C C . LYS A 1 476 ? 7.311 -13.074 -30.475 1.00 43.22 476 LYS A C 1
ATOM 3564 O O . LYS A 1 476 ? 7.574 -14.074 -31.129 1.00 43.22 476 LYS A O 1
ATOM 3569 N N . LEU A 1 477 ? 6.087 -12.831 -30.030 1.00 44.28 477 LEU A N 1
ATOM 3570 C CA . LEU A 1 477 ? 4.888 -13.628 -30.197 1.00 44.28 477 LEU A CA 1
ATOM 3571 C C . LEU A 1 477 ? 4.136 -12.859 -31.258 1.00 44.28 477 LEU A C 1
ATOM 3573 O O . LEU A 1 477 ? 3.268 -12.042 -30.972 1.00 44.28 477 LEU A O 1
ATOM 3577 N N . GLY A 1 478 ? 4.591 -13.042 -32.490 1.00 49.50 478 GLY A N 1
ATOM 3578 C CA . GLY A 1 478 ? 4.126 -12.263 -33.623 1.00 49.50 478 GLY A CA 1
ATOM 3579 C C . GLY A 1 478 ? 5.264 -11.637 -34.417 1.00 49.50 478 GLY A C 1
ATOM 3580 O O . GLY A 1 478 ? 6.437 -11.692 -34.048 1.00 49.50 478 GLY A O 1
ATOM 3581 N N . GLY A 1 479 ? 4.877 -11.082 -35.559 1.00 69.06 479 GLY A N 1
ATOM 3582 C CA . GLY A 1 479 ? 5.762 -10.640 -36.628 1.00 69.06 479 GLY A CA 1
ATOM 3583 C C . GLY A 1 479 ? 5.303 -11.214 -37.963 1.00 69.06 479 GLY A C 1
ATOM 3584 O O . GLY A 1 479 ? 4.538 -12.181 -38.001 1.00 69.06 479 GLY A 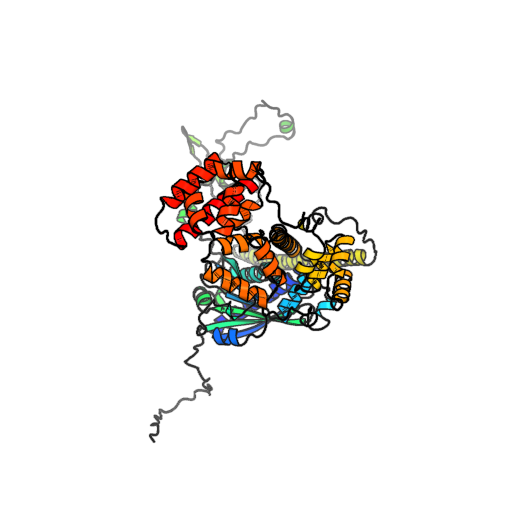O 1
ATOM 3585 N N . VAL A 1 480 ? 5.789 -10.624 -39.055 1.00 69.12 480 VAL A N 1
ATOM 3586 C CA . VAL A 1 480 ? 5.439 -11.027 -40.427 1.00 69.12 480 VAL A CA 1
ATOM 3587 C C . VAL A 1 480 ? 5.652 -12.530 -40.631 1.00 69.12 480 VAL A C 1
ATOM 3589 O O . VAL A 1 480 ? 4.768 -13.191 -41.154 1.00 69.12 480 VAL A O 1
ATOM 3592 N N . ALA A 1 481 ? 6.737 -13.097 -40.093 1.00 62.59 481 ALA A N 1
ATOM 3593 C CA . ALA A 1 481 ? 7.015 -14.535 -40.152 1.00 62.59 481 ALA A CA 1
ATOM 3594 C C . ALA A 1 481 ? 5.909 -15.403 -39.517 1.00 62.59 481 ALA A C 1
ATOM 3596 O O . ALA A 1 481 ? 5.447 -16.362 -40.125 1.00 62.59 481 ALA A O 1
ATOM 3597 N N . LYS A 1 482 ? 5.406 -15.034 -38.329 1.00 69.88 482 LYS A N 1
ATOM 3598 C CA . LYS A 1 482 ? 4.338 -15.796 -37.662 1.00 69.88 482 LYS A CA 1
ATOM 3599 C C . LYS A 1 482 ? 3.003 -15.660 -38.392 1.00 69.88 482 LYS A C 1
ATOM 3601 O O . LYS A 1 482 ? 2.238 -16.617 -38.442 1.00 69.88 482 LYS A O 1
ATOM 3606 N N . VAL A 1 483 ? 2.727 -14.480 -38.950 1.00 76.19 483 VAL A N 1
ATOM 3607 C CA . VAL A 1 483 ? 1.529 -14.228 -39.763 1.00 76.19 483 VAL A CA 1
ATOM 3608 C C . VAL A 1 483 ? 1.585 -15.033 -41.059 1.00 76.19 483 VAL A C 1
ATOM 3610 O O . VAL A 1 483 ? 0.594 -15.656 -41.411 1.00 76.19 483 VAL A O 1
ATOM 3613 N N . VAL A 1 484 ? 2.742 -15.102 -41.715 1.00 73.06 484 VAL A N 1
ATOM 3614 C CA . VAL A 1 484 ? 2.985 -15.948 -42.893 1.00 73.06 484 VAL A CA 1
ATOM 3615 C C . VAL A 1 484 ? 2.789 -17.428 -42.565 1.00 73.06 484 VAL A C 1
ATOM 3617 O O . VAL A 1 484 ? 2.122 -18.140 -43.312 1.00 73.06 484 VAL A O 1
ATOM 3620 N N . ASP A 1 485 ? 3.302 -17.904 -41.431 1.00 66.50 485 ASP A N 1
ATOM 3621 C CA . ASP A 1 485 ? 3.105 -19.296 -41.009 1.00 66.50 485 ASP A CA 1
ATOM 3622 C C . ASP A 1 485 ? 1.633 -19.614 -40.715 1.00 66.50 485 ASP A C 1
ATOM 3624 O O . ASP A 1 485 ? 1.170 -20.708 -41.021 1.00 66.50 485 ASP A O 1
ATOM 3628 N N . ILE A 1 486 ? 0.877 -18.659 -40.164 1.00 76.75 486 ILE A N 1
ATOM 3629 C CA . ILE A 1 486 ? -0.569 -18.809 -39.957 1.00 76.75 486 ILE A CA 1
ATOM 3630 C C . ILE A 1 486 ? -1.303 -18.788 -41.303 1.00 76.75 486 ILE A C 1
ATOM 3632 O O . ILE A 1 486 ? -2.082 -19.692 -41.581 1.00 76.75 486 ILE A O 1
ATOM 3636 N N . LEU A 1 487 ? -1.050 -17.790 -42.154 1.00 76.06 487 LEU A N 1
ATOM 3637 C CA . LEU A 1 487 ? -1.736 -17.625 -43.439 1.00 76.06 487 LEU A CA 1
ATOM 3638 C C . LEU A 1 487 ? -1.446 -18.774 -44.409 1.00 76.06 487 LEU A C 1
ATOM 3640 O O . LEU A 1 487 ? -2.352 -19.186 -45.122 1.00 76.06 487 LEU A O 1
ATOM 3644 N N . SER A 1 488 ? -0.244 -19.352 -44.370 1.00 68.19 488 SER A N 1
ATOM 3645 C CA . SER A 1 488 ? 0.108 -20.526 -45.182 1.00 68.19 488 SER A CA 1
ATOM 3646 C C . SER A 1 488 ? -0.627 -21.814 -44.778 1.00 68.19 488 SER A C 1
ATOM 3648 O O . SER A 1 488 ? -0.702 -22.739 -45.581 1.00 68.19 488 SER A O 1
ATOM 3650 N N . GLN A 1 489 ? -1.195 -21.886 -43.568 1.00 69.62 489 GLN A N 1
ATOM 3651 C CA . GLN A 1 489 ? -1.954 -23.047 -43.070 1.00 69.62 489 GLN A CA 1
ATOM 3652 C C . GLN A 1 489 ? -3.476 -22.879 -43.190 1.00 69.62 489 GLN A C 1
ATOM 3654 O O . GLN A 1 489 ? -4.240 -23.812 -42.932 1.00 69.62 489 GLN A O 1
ATOM 3659 N N . VAL A 1 490 ? -3.938 -21.683 -43.546 1.00 78.31 490 VAL A N 1
ATOM 3660 C CA . VAL A 1 490 ? -5.357 -21.343 -43.650 1.00 78.31 490 VAL A CA 1
ATOM 3661 C C . VAL A 1 490 ? -5.823 -21.552 -45.105 1.00 78.31 490 VAL A C 1
ATOM 3663 O O . VAL A 1 490 ? -5.037 -21.376 -46.031 1.00 78.31 490 VAL A O 1
ATOM 3666 N N . PRO A 1 491 ? -7.095 -21.921 -45.368 1.00 74.50 491 PRO A N 1
ATOM 3667 C CA . PRO A 1 491 ? -7.595 -22.063 -46.736 1.00 74.50 491 PRO A CA 1
ATOM 3668 C C . PRO A 1 491 ? -7.405 -20.796 -47.588 1.00 74.50 491 PRO A C 1
ATOM 3670 O O . PRO A 1 491 ? -7.732 -19.692 -47.144 1.00 74.50 491 PRO A O 1
ATOM 3673 N N . ARG A 1 492 ? -7.006 -20.978 -48.856 1.00 73.44 492 ARG A N 1
ATOM 3674 C CA . ARG A 1 492 ? -6.688 -19.916 -49.837 1.00 73.44 492 ARG A CA 1
ATOM 3675 C C . ARG A 1 492 ? -7.738 -18.801 -49.955 1.00 73.44 492 ARG A C 1
ATOM 3677 O O . ARG A 1 492 ? -7.407 -17.653 -50.245 1.00 73.44 492 ARG A O 1
ATOM 3684 N N . ALA A 1 493 ? -9.014 -19.120 -49.720 1.00 70.69 493 ALA A N 1
ATOM 3685 C CA . ALA A 1 493 ? -10.107 -18.145 -49.723 1.00 70.69 493 ALA A CA 1
ATOM 3686 C C . ALA A 1 493 ? -9.989 -17.107 -48.590 1.00 70.69 493 ALA A C 1
ATOM 3688 O O . ALA A 1 493 ? -10.221 -15.922 -48.819 1.00 70.69 493 ALA A O 1
ATOM 3689 N N . VAL A 1 494 ? -9.603 -17.541 -47.386 1.00 71.31 494 VAL A N 1
ATOM 3690 C CA . VAL A 1 494 ? -9.437 -16.668 -46.214 1.00 71.31 494 VAL A CA 1
ATOM 3691 C C . VAL A 1 494 ? -8.119 -15.903 -46.312 1.00 71.31 494 VAL A C 1
ATOM 3693 O O . VAL A 1 494 ? -8.101 -14.706 -46.050 1.00 71.31 494 VAL A O 1
ATOM 3696 N N . GLU A 1 495 ? -7.046 -16.553 -46.767 1.00 80.19 495 GLU A N 1
ATOM 3697 C CA . GLU A 1 495 ? -5.762 -15.906 -47.070 1.00 80.19 495 GLU A CA 1
ATOM 3698 C C . GLU A 1 495 ? -5.948 -14.723 -48.035 1.00 80.19 495 GLU A C 1
ATOM 3700 O O . GLU A 1 495 ? -5.597 -13.590 -47.707 1.00 80.19 495 GLU A O 1
ATOM 3705 N N . SER A 1 496 ? -6.599 -14.960 -49.180 1.00 75.38 496 SER A N 1
ATOM 3706 C CA . SER A 1 496 ? -6.848 -13.928 -50.196 1.00 75.38 496 SER A CA 1
ATOM 3707 C C . SER A 1 496 ? -7.701 -12.780 -49.650 1.00 75.38 496 SER A C 1
ATOM 3709 O O . SER A 1 496 ? -7.431 -11.616 -49.931 1.00 75.38 496 SER A O 1
ATOM 3711 N N . GLN A 1 497 ? -8.720 -13.087 -48.841 1.00 83.00 497 GLN A N 1
ATOM 3712 C CA . GLN A 1 497 ? -9.586 -12.078 -48.229 1.00 83.00 497 GLN A CA 1
ATOM 3713 C C . GLN A 1 497 ? -8.835 -11.205 -47.212 1.00 83.00 497 GLN A C 1
ATOM 3715 O O . GLN A 1 497 ? -9.037 -9.988 -47.173 1.00 83.00 497 GLN A O 1
ATOM 3720 N N . VAL A 1 498 ? -7.974 -11.815 -46.393 1.00 84.12 498 VAL A N 1
ATOM 3721 C CA . VAL A 1 498 ? -7.160 -11.108 -45.398 1.00 84.12 498 VAL A CA 1
ATOM 3722 C C . VAL A 1 498 ? -6.122 -10.234 -46.096 1.00 84.12 498 VAL A C 1
ATOM 3724 O O . VAL A 1 498 ? -6.017 -9.057 -45.766 1.00 84.12 498 VAL A O 1
ATOM 3727 N N . ILE A 1 499 ? -5.428 -10.754 -47.112 1.00 83.44 499 ILE A N 1
ATOM 3728 C CA . ILE A 1 499 ? -4.443 -9.990 -47.885 1.00 83.44 499 ILE A CA 1
ATOM 3729 C C . ILE A 1 499 ? -5.100 -8.813 -48.626 1.00 83.44 499 ILE A C 1
ATOM 3731 O O . ILE A 1 499 ? -4.573 -7.709 -48.569 1.00 83.44 499 ILE A O 1
ATOM 3735 N N . LEU A 1 500 ? -6.276 -8.995 -49.241 1.00 82.50 500 LEU A N 1
ATOM 3736 C CA . LEU A 1 500 ? -7.016 -7.906 -49.905 1.00 82.50 500 LEU A CA 1
ATOM 3737 C C . LEU A 1 500 ? -7.465 -6.808 -48.930 1.00 82.50 500 LEU A C 1
ATOM 3739 O O . LEU A 1 500 ? -7.459 -5.620 -49.260 1.00 82.50 500 LEU A O 1
ATOM 3743 N N . SER A 1 501 ? -7.855 -7.205 -47.717 1.00 85.38 501 SER A N 1
ATOM 3744 C CA . SER A 1 501 ? -8.205 -6.259 -46.654 1.00 85.38 501 SER A CA 1
ATOM 3745 C C . SER A 1 501 ? -6.965 -5.487 -46.189 1.00 85.38 501 SER A C 1
ATOM 3747 O O . SER A 1 501 ? -7.031 -4.269 -46.032 1.00 85.38 501 SER A O 1
ATOM 3749 N N . LEU A 1 502 ? -5.826 -6.177 -46.051 1.00 84.62 502 LEU A N 1
ATOM 3750 C CA . LEU A 1 502 ? -4.540 -5.578 -45.691 1.00 84.62 502 LEU A CA 1
ATOM 3751 C C . LEU A 1 502 ? -3.996 -4.658 -46.790 1.00 84.62 502 LEU A C 1
ATOM 3753 O O . LEU A 1 502 ? -3.510 -3.589 -46.458 1.00 84.62 502 LEU A O 1
ATOM 3757 N N . ASP A 1 503 ? -4.162 -4.980 -48.074 1.00 83.88 503 ASP A N 1
ATOM 3758 C CA . ASP A 1 503 ? -3.792 -4.091 -49.190 1.00 83.88 503 ASP A CA 1
ATOM 3759 C C . ASP A 1 503 ? -4.532 -2.742 -49.134 1.00 83.88 503 ASP A C 1
ATOM 3761 O O . ASP A 1 503 ? -4.029 -1.731 -49.619 1.00 83.88 503 ASP A O 1
ATOM 3765 N N . THR A 1 504 ? -5.728 -2.718 -48.53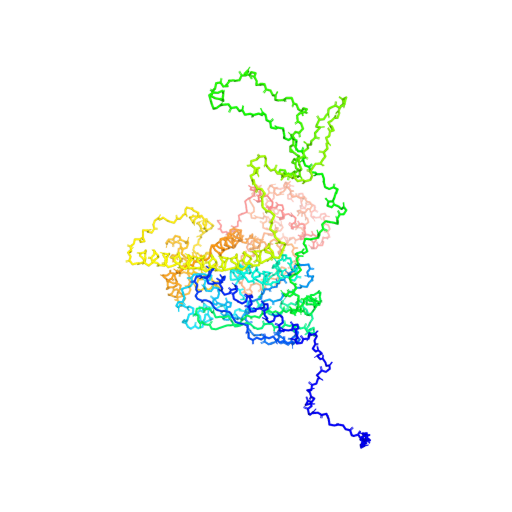5 1.00 82.50 504 THR A N 1
ATOM 3766 C CA . THR A 1 504 ? -6.535 -1.499 -48.387 1.00 82.50 504 THR A CA 1
ATOM 3767 C C . THR A 1 504 ? -6.168 -0.715 -47.124 1.00 82.50 504 THR A C 1
ATOM 3769 O O . THR A 1 504 ? -6.167 0.515 -47.150 1.00 82.50 504 THR A O 1
ATOM 3772 N N . SER A 1 505 ? -5.881 -1.399 -46.009 1.00 80.38 505 SER A N 1
ATOM 3773 C CA . SER A 1 505 ? -5.601 -0.753 -44.717 1.00 80.38 505 SER A CA 1
ATOM 3774 C C . SER A 1 505 ? -4.120 -0.439 -44.476 1.00 80.38 505 SER A C 1
ATOM 3776 O O . SER A 1 505 ? -3.817 0.573 -43.852 1.00 80.38 505 SER A O 1
ATOM 3778 N N . ASP A 1 506 ? -3.211 -1.302 -44.935 1.00 83.12 506 ASP A N 1
ATOM 3779 C CA . ASP A 1 506 ? -1.757 -1.197 -44.761 1.00 83.12 506 ASP A CA 1
ATOM 3780 C C . ASP A 1 506 ? -1.006 -1.889 -45.928 1.00 83.12 506 ASP A C 1
ATOM 3782 O O . ASP A 1 506 ? -0.605 -3.058 -45.830 1.00 83.12 506 ASP A O 1
ATOM 3786 N N . PRO A 1 507 ? -0.797 -1.168 -47.050 1.00 84.31 507 PRO A N 1
ATOM 3787 C CA . PRO A 1 507 ? -0.158 -1.720 -48.245 1.00 84.31 507 PRO A CA 1
ATOM 3788 C C . PRO A 1 507 ? 1.276 -2.211 -48.001 1.00 84.31 507 PRO A C 1
ATOM 3790 O O . PRO A 1 507 ? 1.723 -3.165 -48.634 1.00 84.31 507 PRO A O 1
ATOM 3793 N N . ALA A 1 508 ? 2.008 -1.576 -47.080 1.00 70.38 508 ALA A N 1
ATOM 3794 C CA . ALA A 1 508 ? 3.398 -1.922 -46.793 1.00 70.38 508 ALA A CA 1
ATOM 3795 C C . ALA A 1 508 ? 3.503 -3.258 -46.041 1.00 70.38 508 ALA A C 1
ATOM 3797 O O . ALA A 1 508 ? 4.377 -4.078 -46.335 1.00 70.38 508 ALA A O 1
ATOM 3798 N N . LEU A 1 509 ? 2.587 -3.507 -45.100 1.00 76.62 509 LEU A N 1
ATOM 3799 C CA . LEU A 1 509 ? 2.502 -4.781 -44.393 1.00 76.62 509 LEU A CA 1
ATOM 3800 C C . LEU A 1 509 ? 2.022 -5.913 -45.309 1.00 76.62 509 LEU A C 1
ATOM 3802 O O . LEU A 1 509 ? 2.574 -7.012 -45.251 1.00 76.62 509 LEU A O 1
ATOM 3806 N N . ALA A 1 510 ? 1.036 -5.650 -46.170 1.00 76.75 510 ALA A N 1
ATOM 3807 C CA . ALA A 1 510 ? 0.541 -6.627 -47.138 1.00 76.75 510 ALA A CA 1
ATOM 3808 C C . ALA A 1 510 ? 1.646 -7.074 -48.110 1.00 76.75 510 ALA A C 1
ATOM 3810 O O . ALA A 1 510 ? 1.845 -8.272 -48.307 1.00 76.75 510 ALA A O 1
ATOM 3811 N N . GLU A 1 511 ? 2.425 -6.126 -48.638 1.00 71.62 511 GLU A N 1
ATOM 3812 C CA . GLU A 1 511 ? 3.620 -6.399 -49.443 1.00 71.62 511 GLU A CA 1
ATOM 3813 C C . GLU A 1 511 ? 4.660 -7.227 -48.677 1.00 71.62 511 GLU A C 1
ATOM 3815 O O . GLU A 1 511 ? 5.176 -8.214 -49.196 1.00 71.62 511 GLU A O 1
ATOM 3820 N N . SER A 1 512 ? 4.938 -6.879 -47.419 1.00 68.50 512 SER A N 1
ATOM 3821 C CA . SER A 1 512 ? 5.888 -7.616 -46.577 1.00 68.50 512 SER A CA 1
ATOM 3822 C C . SER A 1 512 ? 5.447 -9.060 -46.304 1.00 68.50 512 SER A C 1
ATOM 3824 O O . SER A 1 512 ? 6.268 -9.978 -46.324 1.00 68.50 512 SER A O 1
ATOM 3826 N N . ILE A 1 513 ? 4.149 -9.295 -46.093 1.00 75.81 513 ILE A N 1
ATOM 3827 C CA . ILE A 1 513 ? 3.586 -10.641 -45.916 1.00 75.81 513 ILE A CA 1
ATOM 3828 C C . ILE A 1 513 ? 3.674 -11.431 -47.225 1.00 75.81 513 ILE A C 1
ATOM 3830 O O . ILE A 1 513 ? 4.186 -12.548 -47.206 1.00 75.81 513 ILE A O 1
ATOM 3834 N N . LYS A 1 514 ? 3.257 -10.844 -48.357 1.00 70.06 514 LYS A N 1
ATOM 3835 C CA . LYS A 1 514 ? 3.334 -11.471 -49.690 1.00 70.06 514 LYS A CA 1
ATOM 3836 C C . LYS A 1 514 ? 4.760 -11.895 -50.038 1.00 70.06 514 LYS A C 1
ATOM 3838 O O . LYS A 1 514 ? 4.968 -13.030 -50.443 1.00 70.06 514 LYS A O 1
ATOM 3843 N N . ARG A 1 515 ? 5.748 -11.021 -49.812 1.00 63.78 515 ARG A N 1
ATOM 3844 C CA . ARG A 1 515 ? 7.176 -11.304 -50.071 1.00 63.78 515 ARG A CA 1
ATOM 3845 C C . ARG A 1 515 ? 7.741 -12.444 -49.231 1.00 63.78 515 ARG A C 1
ATOM 3847 O O . ARG A 1 515 ? 8.718 -13.065 -49.627 1.00 63.78 515 ARG A O 1
ATOM 3854 N N . ASN A 1 516 ? 7.166 -12.685 -48.058 1.00 66.75 516 ASN A N 1
ATOM 3855 C CA . ASN A 1 516 ? 7.614 -13.737 -47.154 1.00 66.75 516 ASN A CA 1
ATOM 3856 C C . ASN A 1 516 ? 6.817 -15.045 -47.314 1.00 66.75 516 ASN A C 1
ATOM 3858 O O . ASN A 1 516 ? 7.176 -16.041 -46.687 1.00 66.75 516 ASN A O 1
ATOM 3862 N N . MET A 1 517 ? 5.770 -15.081 -48.149 1.00 72.06 517 MET A N 1
ATOM 3863 C CA . MET A 1 517 ? 5.061 -16.314 -48.493 1.00 72.06 517 MET A CA 1
ATOM 3864 C C . MET A 1 517 ? 5.811 -17.063 -49.596 1.00 72.06 517 MET A C 1
ATOM 3866 O O . MET A 1 517 ? 5.737 -16.692 -50.758 1.00 72.06 517 MET A O 1
ATOM 3870 N N . PHE A 1 518 ? 6.510 -18.134 -49.218 1.00 70.88 518 PHE A N 1
ATOM 3871 C CA . PHE A 1 518 ? 7.105 -19.072 -50.169 1.00 70.88 518 PHE A CA 1
ATOM 3872 C C . PHE A 1 518 ? 6.043 -20.081 -50.628 1.00 70.88 518 PHE A C 1
ATOM 3874 O O . PHE A 1 518 ? 5.476 -20.807 -49.805 1.00 70.88 518 PHE A O 1
ATOM 3881 N N . VAL A 1 519 ? 5.754 -20.118 -51.925 1.00 77.88 519 VAL A N 1
ATOM 3882 C CA . VAL A 1 519 ? 4.784 -21.017 -52.564 1.00 77.88 519 VAL A CA 1
ATOM 3883 C C . VAL A 1 519 ? 5.536 -22.142 -53.280 1.00 77.88 519 VAL A C 1
ATOM 3885 O O . VAL A 1 519 ? 6.695 -22.000 -53.645 1.00 77.88 519 VAL A O 1
ATOM 3888 N N . PHE A 1 520 ? 4.894 -23.288 -53.521 1.00 82.50 520 PHE A N 1
ATOM 3889 C CA . PHE A 1 520 ? 5.533 -24.413 -54.220 1.00 82.50 520 PHE A CA 1
ATOM 3890 C C . PHE A 1 520 ? 6.112 -24.038 -55.602 1.00 82.50 520 PHE A C 1
ATOM 3892 O O . PHE A 1 520 ? 7.126 -24.599 -56.004 1.00 82.50 520 PHE A O 1
ATOM 3899 N N . GLU A 1 521 ? 5.517 -23.076 -56.317 1.00 82.88 521 GLU A N 1
ATOM 3900 C CA . GLU A 1 521 ? 6.050 -22.597 -57.605 1.00 82.88 521 GLU A CA 1
ATOM 3901 C C . GLU A 1 521 ? 7.422 -21.907 -57.468 1.00 82.88 521 GLU A C 1
ATOM 3903 O O . GLU A 1 521 ? 8.232 -21.963 -58.399 1.00 82.88 521 GLU A O 1
ATOM 3908 N N . ASP A 1 522 ? 7.734 -21.369 -56.284 1.00 82.06 522 ASP A N 1
ATOM 3909 C CA . ASP A 1 522 ? 9.004 -20.702 -55.976 1.00 82.06 522 ASP A CA 1
ATOM 3910 C C . ASP A 1 522 ? 10.177 -21.685 -55.859 1.00 82.06 522 ASP A C 1
ATOM 3912 O O . ASP A 1 522 ? 11.331 -21.269 -55.778 1.00 82.06 522 ASP A O 1
ATOM 3916 N N . ILE A 1 523 ? 9.926 -22.998 -55.945 1.00 83.62 523 ILE A N 1
ATOM 3917 C CA . ILE A 1 523 ? 10.981 -24.017 -56.046 1.00 83.62 523 ILE A CA 1
ATOM 3918 C C . ILE A 1 523 ? 11.925 -23.764 -57.236 1.00 83.62 523 ILE A C 1
ATOM 3920 O O . ILE A 1 523 ? 13.074 -24.195 -57.214 1.00 83.62 523 ILE A O 1
ATOM 3924 N N . CYS A 1 524 ? 11.473 -23.031 -58.263 1.00 82.56 524 CYS A N 1
ATOM 3925 C CA . CYS A 1 524 ? 12.310 -22.630 -59.396 1.00 82.56 524 CYS A CA 1
ATOM 3926 C C . CYS A 1 524 ? 13.429 -21.646 -59.018 1.00 82.56 524 CYS A C 1
ATOM 3928 O O . CYS A 1 524 ? 14.402 -21.547 -59.764 1.00 82.56 524 CYS A O 1
ATOM 3930 N N . LEU A 1 525 ? 13.281 -20.920 -57.903 1.00 80.94 525 LEU A N 1
ATOM 3931 C CA . LEU A 1 525 ? 14.260 -19.948 -57.402 1.00 80.94 525 LEU A CA 1
ATOM 3932 C C . LEU A 1 525 ? 15.446 -20.616 -56.690 1.00 80.94 525 LEU A C 1
ATOM 3934 O O . LEU A 1 525 ? 16.423 -19.947 -56.365 1.00 80.94 525 LEU A O 1
ATOM 3938 N N . LEU A 1 526 ? 15.362 -21.925 -56.442 1.00 85.00 526 LEU A N 1
ATOM 3939 C CA . LEU A 1 526 ? 16.424 -22.699 -55.816 1.00 85.00 526 LEU A CA 1
ATOM 3940 C C . LEU A 1 526 ? 17.535 -23.040 -56.825 1.00 85.00 526 LEU A C 1
ATOM 3942 O O . LEU A 1 526 ? 17.294 -23.275 -58.020 1.00 85.00 526 LEU A O 1
ATOM 3946 N N . ASP A 1 527 ? 18.767 -23.096 -56.328 1.00 85.81 527 ASP A N 1
ATOM 3947 C CA . ASP A 1 527 ? 19.912 -23.598 -57.079 1.00 85.81 527 ASP A CA 1
ATOM 3948 C C . ASP A 1 527 ? 19.871 -25.132 -57.208 1.00 85.81 527 ASP A C 1
ATOM 3950 O O . ASP A 1 527 ? 19.087 -25.828 -56.558 1.00 85.81 527 ASP A O 1
ATOM 3954 N N . ASP A 1 528 ? 20.700 -25.676 -58.099 1.00 84.75 528 ASP A N 1
ATOM 3955 C CA . ASP A 1 528 ? 20.644 -27.098 -58.456 1.00 84.75 528 ASP A CA 1
ATOM 3956 C C . ASP A 1 528 ? 20.959 -28.016 -57.254 1.00 84.75 528 ASP A C 1
ATOM 3958 O O . ASP A 1 528 ? 20.395 -29.109 -57.146 1.00 84.75 528 ASP A O 1
ATOM 3962 N N . GLU A 1 529 ? 21.814 -27.564 -56.327 1.00 84.94 529 GLU A N 1
ATOM 3963 C CA . GLU A 1 529 ? 22.149 -28.283 -55.092 1.00 84.94 529 GLU A CA 1
ATOM 3964 C C . GLU A 1 529 ? 20.960 -28.316 -54.121 1.00 84.94 529 GLU A C 1
ATOM 3966 O O . GLU A 1 529 ? 20.585 -29.390 -53.636 1.00 84.94 529 GLU A O 1
ATOM 3971 N N . SER A 1 530 ? 20.282 -27.180 -53.923 1.00 88.19 530 SER A N 1
ATOM 3972 C CA . SER A 1 530 ? 19.079 -27.119 -53.092 1.00 88.19 530 SER A CA 1
ATOM 3973 C C . SER A 1 530 ? 17.934 -27.945 -53.670 1.00 88.19 530 SER A C 1
ATOM 3975 O O . SER A 1 530 ? 17.258 -28.662 -52.932 1.00 88.19 530 SER A O 1
ATOM 3977 N N . ILE A 1 531 ? 17.730 -27.922 -54.992 1.00 88.38 531 ILE A N 1
ATOM 3978 C CA . ILE A 1 531 ? 16.719 -28.763 -55.652 1.00 88.38 531 ILE A CA 1
ATOM 3979 C C . ILE A 1 531 ? 17.006 -30.246 -55.396 1.00 88.38 531 ILE A C 1
ATOM 3981 O O . ILE A 1 531 ? 16.087 -31.000 -55.066 1.00 88.38 531 ILE A O 1
ATOM 3985 N N . ALA A 1 532 ? 18.266 -30.677 -55.492 1.00 86.50 532 ALA A N 1
ATOM 3986 C CA . ALA A 1 532 ? 18.644 -32.054 -55.188 1.00 86.50 532 ALA A CA 1
ATOM 3987 C C . ALA A 1 532 ? 18.352 -32.426 -53.722 1.00 86.50 532 ALA A C 1
ATOM 3989 O O . ALA A 1 532 ? 17.839 -33.519 -53.464 1.00 86.50 532 ALA A O 1
ATOM 3990 N N . ALA A 1 533 ? 18.600 -31.515 -52.774 1.00 88.12 533 ALA A N 1
ATOM 3991 C CA . ALA A 1 533 ? 18.288 -31.715 -51.358 1.00 88.12 533 ALA A CA 1
ATOM 3992 C C . ALA A 1 533 ? 16.775 -31.858 -51.103 1.00 88.12 533 ALA A C 1
ATOM 3994 O O . ALA A 1 533 ? 16.352 -32.763 -50.375 1.00 88.12 533 ALA A O 1
ATOM 3995 N N . VAL A 1 534 ? 15.943 -31.034 -51.754 1.00 88.62 534 VAL A N 1
ATOM 3996 C CA . VAL A 1 534 ? 14.475 -31.139 -51.671 1.00 88.62 534 VAL A CA 1
ATOM 3997 C C . VAL A 1 534 ? 13.994 -32.470 -52.238 1.00 88.62 534 VAL A C 1
ATOM 3999 O O . VAL A 1 534 ? 13.225 -33.165 -51.579 1.00 88.62 534 VAL A O 1
ATOM 4002 N N . LEU A 1 535 ? 14.468 -32.862 -53.425 1.00 89.00 535 LEU A N 1
ATOM 4003 C CA . LEU A 1 535 ? 14.086 -34.121 -54.076 1.00 89.00 535 LEU A CA 1
ATOM 4004 C C . LEU A 1 535 ? 14.504 -35.366 -53.276 1.00 89.00 535 LEU A C 1
ATOM 4006 O O . LEU A 1 535 ? 13.871 -36.412 -53.407 1.00 89.00 535 LEU A O 1
ATOM 4010 N N . ALA A 1 536 ? 15.556 -35.268 -52.459 1.00 87.75 536 ALA A N 1
ATOM 4011 C CA . ALA A 1 536 ? 16.006 -36.353 -51.591 1.00 87.75 536 ALA A CA 1
ATOM 4012 C C . ALA A 1 536 ? 15.178 -36.484 -50.299 1.00 87.75 536 ALA A C 1
ATOM 4014 O O . ALA A 1 536 ? 15.047 -37.589 -49.769 1.00 87.75 536 ALA A O 1
ATOM 4015 N N . ARG A 1 537 ? 14.640 -35.373 -49.774 1.00 89.50 537 ARG A N 1
ATOM 4016 C CA . ARG A 1 537 ? 13.914 -35.324 -48.490 1.00 89.50 537 ARG A CA 1
ATOM 4017 C C . ARG A 1 537 ? 12.391 -35.401 -48.665 1.00 89.50 537 ARG A C 1
ATOM 4019 O O . ARG A 1 537 ? 11.718 -36.017 -47.842 1.00 89.50 537 ARG A O 1
ATOM 4026 N N . ALA A 1 538 ? 11.841 -34.778 -49.706 1.00 90.12 538 ALA A N 1
ATOM 4027 C CA . ALA A 1 538 ? 10.405 -34.742 -49.964 1.00 90.12 538 ALA A CA 1
ATOM 4028 C C . ALA A 1 538 ? 9.907 -36.040 -50.621 1.00 90.12 538 ALA A C 1
ATOM 4030 O O . ALA A 1 538 ? 10.615 -36.692 -51.389 1.00 90.12 538 ALA A O 1
ATOM 4031 N N . SER A 1 539 ? 8.660 -36.425 -50.330 1.00 91.38 539 SER A N 1
ATOM 4032 C CA . SER A 1 539 ? 8.083 -37.642 -50.900 1.00 91.38 539 SER A CA 1
ATOM 4033 C C . SER A 1 539 ? 7.736 -37.446 -52.381 1.00 91.38 539 SER A C 1
ATOM 4035 O O . SER A 1 539 ? 7.148 -36.438 -52.778 1.00 91.38 539 SER A O 1
ATOM 4037 N N . GLU A 1 540 ? 8.053 -38.439 -53.217 1.00 87.38 540 GLU A N 1
ATOM 4038 C CA . GLU A 1 540 ? 7.753 -38.379 -54.655 1.00 87.38 540 GLU A CA 1
ATOM 4039 C C . GLU A 1 540 ? 6.244 -38.242 -54.926 1.00 87.38 540 GLU A C 1
ATOM 4041 O O . GLU A 1 540 ? 5.836 -37.585 -55.881 1.00 87.38 540 GLU A O 1
ATOM 4046 N N . GLN A 1 541 ? 5.404 -38.810 -54.052 1.00 87.94 541 GLN A N 1
ATOM 4047 C CA . GLN A 1 541 ? 3.948 -38.683 -54.134 1.00 87.94 541 GLN A CA 1
ATOM 4048 C C . GLN A 1 541 ? 3.476 -37.251 -53.862 1.00 87.94 541 GLN A C 1
ATOM 4050 O O . GLN A 1 541 ? 2.601 -36.765 -54.578 1.00 87.94 541 GLN A O 1
ATOM 4055 N N . ASP A 1 542 ? 4.057 -36.565 -52.875 1.00 89.12 542 ASP A N 1
ATOM 4056 C CA . ASP A 1 542 ? 3.692 -35.182 -52.558 1.00 89.12 542 ASP A CA 1
ATOM 4057 C C . ASP A 1 542 ? 4.125 -34.221 -53.664 1.00 89.12 542 ASP A C 1
ATOM 4059 O O . ASP A 1 542 ? 3.333 -33.381 -54.086 1.00 89.12 542 ASP A O 1
ATOM 4063 N N . ILE A 1 543 ? 5.331 -34.398 -54.211 1.00 89.94 543 ILE A N 1
ATOM 4064 C CA . ILE A 1 543 ? 5.810 -33.612 -55.357 1.00 89.94 543 ILE A CA 1
ATOM 4065 C C . ILE A 1 543 ? 4.890 -33.825 -56.565 1.00 89.94 543 ILE A C 1
ATOM 4067 O O . ILE A 1 543 ? 4.504 -32.871 -57.236 1.00 89.94 543 ILE A O 1
ATOM 4071 N N . LEU A 1 544 ? 4.490 -35.070 -56.834 1.00 90.56 544 LEU A N 1
ATOM 4072 C CA . LEU A 1 544 ? 3.617 -35.400 -57.957 1.00 90.56 544 LEU A CA 1
ATOM 4073 C C . LEU A 1 544 ? 2.213 -34.790 -57.815 1.00 90.56 544 LEU A C 1
ATOM 4075 O O . LEU A 1 544 ? 1.666 -34.262 -58.787 1.00 90.56 544 LEU A O 1
ATOM 4079 N N . LEU A 1 545 ? 1.634 -34.845 -56.611 1.00 88.88 545 LEU A N 1
ATOM 4080 C CA . LEU A 1 545 ? 0.342 -34.226 -56.305 1.00 88.88 545 LEU A CA 1
ATOM 4081 C C . LEU A 1 545 ? 0.424 -32.695 -56.380 1.00 88.88 545 LEU A C 1
ATOM 4083 O O . LEU A 1 545 ? -0.469 -32.077 -56.960 1.00 88.88 545 LEU A O 1
ATOM 4087 N N . ALA A 1 546 ? 1.508 -32.096 -55.882 1.00 88.56 546 ALA A N 1
ATOM 4088 C CA . ALA A 1 546 ? 1.757 -30.659 -55.967 1.00 88.56 546 ALA A CA 1
ATOM 4089 C C . ALA A 1 546 ? 1.878 -30.190 -57.429 1.00 88.56 546 ALA A C 1
ATOM 4091 O O . ALA A 1 546 ? 1.176 -29.271 -57.846 1.00 88.56 546 ALA A O 1
ATOM 4092 N N . LEU A 1 547 ? 2.662 -30.893 -58.259 1.00 88.94 547 LEU A N 1
ATOM 4093 C CA . LEU A 1 547 ? 2.808 -30.612 -59.697 1.00 88.94 547 LEU A CA 1
ATOM 4094 C C . LEU A 1 547 ? 1.485 -30.707 -60.475 1.00 88.94 547 LEU A C 1
ATOM 4096 O O . LEU A 1 547 ? 1.346 -30.087 -61.530 1.00 88.94 547 LEU A O 1
ATOM 4100 N N . LYS A 1 548 ? 0.506 -31.483 -59.989 1.00 86.19 548 LYS A N 1
ATOM 4101 C CA . LYS A 1 548 ? -0.831 -31.575 -60.597 1.00 86.19 548 LYS A CA 1
ATOM 4102 C C . LYS A 1 548 ? -1.691 -30.336 -60.319 1.00 86.19 548 LYS A C 1
ATOM 4104 O O . LYS A 1 548 ? -2.573 -30.044 -61.125 1.00 86.19 548 LYS A O 1
ATOM 4109 N N . GLY A 1 549 ? -1.450 -29.648 -59.201 1.00 82.06 549 GLY A N 1
ATOM 4110 C CA . GLY A 1 549 ? -2.142 -28.414 -58.804 1.00 82.06 549 GLY A CA 1
ATOM 4111 C C . GLY A 1 549 ? -1.604 -27.149 -59.478 1.00 82.06 549 GLY A C 1
ATOM 4112 O O . GLY A 1 549 ? -2.294 -26.133 -59.505 1.00 82.06 549 GLY A O 1
ATOM 4113 N N . VAL A 1 550 ? -0.406 -27.220 -60.060 1.00 86.06 550 VAL A N 1
ATOM 4114 C CA . VAL A 1 550 ? 0.265 -26.101 -60.732 1.00 86.06 550 VAL A CA 1
ATOM 4115 C C . VAL A 1 550 ? -0.176 -25.982 -62.198 1.00 86.06 550 VAL A C 1
ATOM 4117 O O . VAL A 1 550 ? -0.444 -26.977 -62.878 1.00 86.06 550 VAL A O 1
ATOM 4120 N N . ALA A 1 551 ? -0.242 -24.749 -62.711 1.00 83.44 551 ALA A N 1
ATOM 4121 C CA . ALA A 1 551 ? -0.555 -24.487 -64.115 1.00 83.44 551 ALA A CA 1
ATOM 4122 C C . ALA A 1 551 ? 0.484 -25.124 -65.057 1.00 83.44 551 ALA A C 1
ATOM 4124 O O . ALA A 1 551 ? 1.674 -25.144 -64.762 1.00 83.44 551 ALA A O 1
ATOM 4125 N N . GLU A 1 552 ? 0.051 -25.593 -66.232 1.00 82.00 552 GLU A N 1
ATOM 4126 C CA . GLU A 1 552 ? 0.900 -26.328 -67.187 1.00 82.00 552 GLU A CA 1
ATOM 4127 C C . GLU A 1 552 ? 2.216 -25.607 -67.522 1.00 82.00 552 GLU A C 1
ATOM 4129 O O . GLU A 1 552 ? 3.274 -26.224 -67.488 1.00 82.00 552 GLU A O 1
ATOM 4134 N N . LYS A 1 553 ? 2.167 -24.283 -67.713 1.00 81.12 553 LYS A N 1
ATOM 4135 C CA . LYS A 1 553 ? 3.361 -23.464 -67.969 1.00 81.12 553 LYS A CA 1
ATOM 4136 C C . LYS A 1 553 ? 4.358 -23.476 -66.803 1.00 81.12 553 LYS A C 1
ATOM 4138 O O . LYS A 1 553 ? 5.543 -23.683 -67.033 1.00 81.12 553 LYS A O 1
ATOM 4143 N N . SER A 1 554 ? 3.891 -23.265 -65.570 1.00 83.00 554 SER A N 1
ATOM 4144 C CA . SER A 1 554 ? 4.743 -23.277 -64.370 1.00 83.00 554 SER A CA 1
ATOM 4145 C C . SER A 1 554 ? 5.270 -24.686 -64.079 1.00 83.00 554 SER A C 1
ATOM 4147 O O . SER A 1 554 ? 6.427 -24.853 -63.712 1.00 83.00 554 SER A O 1
ATOM 4149 N N . ARG A 1 555 ? 4.460 -25.724 -64.317 1.00 88.06 555 ARG A N 1
ATOM 4150 C CA . ARG A 1 555 ? 4.860 -27.127 -64.145 1.00 88.06 555 ARG A CA 1
ATOM 4151 C C . ARG A 1 555 ? 6.030 -27.499 -65.054 1.00 88.06 555 ARG A C 1
ATOM 4153 O O . ARG A 1 555 ? 6.961 -28.156 -64.597 1.00 88.06 555 ARG A O 1
ATOM 4160 N N . ASP A 1 556 ? 5.987 -27.085 -66.316 1.00 84.75 556 ASP A N 1
ATOM 4161 C CA . ASP A 1 556 ? 7.055 -27.380 -67.272 1.00 84.75 556 ASP A CA 1
ATOM 4162 C C . ASP A 1 556 ? 8.358 -26.648 -66.897 1.00 84.75 556 ASP A C 1
ATOM 4164 O O . ASP A 1 556 ? 9.440 -27.217 -67.036 1.00 84.75 556 ASP A O 1
ATOM 4168 N N . LEU A 1 557 ? 8.260 -25.432 -66.338 1.00 85.00 557 LEU A N 1
ATOM 4169 C CA . LEU A 1 557 ? 9.406 -24.692 -65.791 1.00 85.00 557 LEU A CA 1
ATOM 4170 C C . LEU A 1 557 ? 10.018 -25.390 -64.568 1.00 85.00 557 LEU A C 1
ATOM 4172 O O . LEU A 1 557 ? 11.236 -25.538 -64.507 1.00 85.00 557 LEU A O 1
ATOM 4176 N N . ILE A 1 558 ? 9.188 -25.874 -63.638 1.00 86.44 558 ILE A N 1
ATOM 4177 C CA . ILE A 1 558 ? 9.650 -26.627 -62.460 1.00 86.44 558 ILE A CA 1
ATOM 4178 C C . ILE A 1 558 ? 10.353 -27.918 -62.896 1.00 86.44 558 ILE A C 1
ATOM 4180 O O . ILE A 1 558 ? 11.467 -28.203 -62.462 1.00 86.44 558 ILE A O 1
ATOM 4184 N N . LEU A 1 559 ? 9.735 -28.689 -63.799 1.00 87.38 559 LEU A N 1
ATOM 4185 C CA . LEU A 1 559 ? 10.302 -29.946 -64.296 1.00 87.38 559 LEU A CA 1
ATOM 4186 C C . LEU A 1 559 ? 11.621 -29.739 -65.051 1.00 87.38 559 LEU A C 1
ATOM 4188 O O . LEU A 1 559 ? 12.493 -30.600 -64.974 1.00 87.38 559 LEU A O 1
ATOM 4192 N N . ALA A 1 560 ? 11.795 -28.606 -65.738 1.00 87.44 560 ALA A N 1
ATOM 4193 C CA . ALA A 1 560 ? 13.041 -28.270 -66.427 1.00 87.44 560 ALA A CA 1
ATOM 4194 C C . ALA A 1 560 ? 14.219 -28.009 -65.471 1.00 87.44 560 ALA A C 1
ATOM 4196 O O . ALA A 1 560 ? 15.372 -28.127 -65.884 1.00 87.44 560 ALA A O 1
ATOM 4197 N N . ARG A 1 561 ? 13.948 -27.662 -64.206 1.00 87.69 561 ARG A N 1
ATOM 4198 C CA . ARG A 1 561 ? 14.978 -27.486 -63.171 1.00 87.69 561 ARG A CA 1
ATOM 4199 C C . ARG A 1 561 ? 15.364 -28.800 -62.486 1.00 87.69 561 ARG A C 1
ATOM 4201 O O . ARG A 1 561 ? 16.385 -28.855 -61.810 1.00 87.69 561 ARG A O 1
ATOM 4208 N N . PHE A 1 562 ? 14.577 -29.864 -62.652 1.00 89.62 562 PHE A N 1
ATOM 4209 C CA . PHE A 1 562 ? 14.868 -31.167 -62.054 1.00 89.62 562 PHE A CA 1
ATOM 4210 C C . PHE A 1 562 ? 15.831 -31.987 -62.926 1.00 89.62 562 PHE A C 1
ATOM 4212 O O . PHE A 1 562 ? 15.846 -31.842 -64.150 1.00 89.62 562 PHE A O 1
ATOM 4219 N N . PRO A 1 563 ? 16.599 -32.921 -62.335 1.00 90.88 563 PRO A N 1
ATOM 4220 C CA . PRO A 1 563 ? 17.398 -33.866 -63.108 1.00 90.88 563 PRO A CA 1
ATOM 4221 C C . PRO A 1 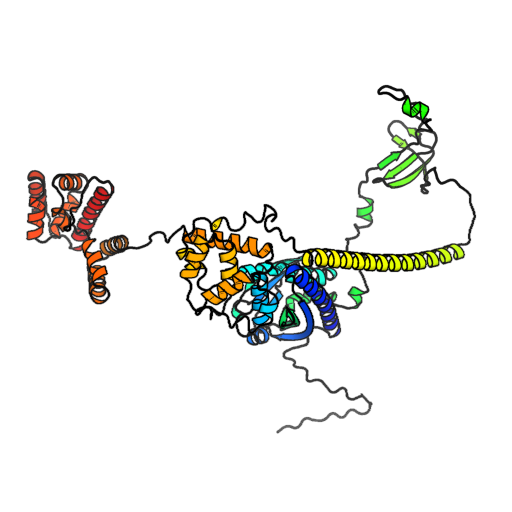563 ? 16.535 -34.642 -64.115 1.00 90.88 563 PRO A C 1
ATOM 4223 O O . PRO A 1 563 ? 15.479 -35.166 -63.750 1.00 90.88 563 PRO A O 1
ATOM 4226 N N . ALA A 1 564 ? 17.006 -34.774 -65.363 1.00 86.62 564 ALA A N 1
ATOM 4227 C CA . ALA A 1 564 ? 16.227 -35.320 -66.486 1.00 86.62 564 ALA A CA 1
ATOM 4228 C C . ALA A 1 564 ? 15.558 -36.675 -66.179 1.00 86.62 564 ALA A C 1
ATOM 4230 O O . ALA A 1 564 ? 14.382 -36.872 -66.476 1.00 86.62 564 ALA A O 1
ATOM 4231 N N . ALA A 1 565 ? 16.268 -37.578 -65.494 1.00 87.75 565 ALA A N 1
ATOM 4232 C CA . ALA A 1 565 ? 15.740 -38.887 -65.108 1.00 87.75 565 ALA A CA 1
ATOM 4233 C C . ALA A 1 565 ? 14.551 -38.808 -64.125 1.00 87.75 565 ALA A C 1
ATOM 4235 O O . ALA A 1 565 ? 13.636 -39.628 -64.186 1.00 87.75 565 ALA A O 1
ATOM 4236 N N . ILE A 1 566 ? 14.556 -37.829 -63.213 1.00 87.25 566 ILE A N 1
ATOM 4237 C CA . ILE A 1 566 ? 13.477 -37.613 -62.238 1.00 87.25 566 ILE A CA 1
ATOM 4238 C C . ILE A 1 566 ? 12.301 -36.907 -62.917 1.00 87.25 566 ILE A C 1
ATOM 4240 O O . ILE A 1 566 ? 11.156 -37.320 -62.736 1.00 87.25 566 ILE A O 1
ATOM 4244 N N . ALA A 1 567 ? 12.575 -35.895 -63.745 1.00 88.06 567 ALA A N 1
ATOM 4245 C CA . ALA A 1 567 ? 11.553 -35.172 -64.494 1.00 88.06 567 ALA A CA 1
ATOM 4246 C C . ALA A 1 567 ? 10.754 -36.101 -65.427 1.00 88.06 567 ALA A C 1
ATOM 4248 O O . ALA A 1 567 ? 9.523 -36.065 -65.424 1.00 88.06 567 ALA A O 1
ATOM 4249 N N . GLU A 1 568 ? 11.427 -36.991 -66.168 1.00 88.31 568 GLU A N 1
ATOM 4250 C CA . GLU A 1 568 ? 10.772 -37.988 -67.027 1.00 88.31 568 GLU A CA 1
ATOM 4251 C C . GLU A 1 568 ? 9.896 -38.960 -66.225 1.00 88.31 568 GLU A C 1
ATOM 4253 O O . GLU A 1 568 ? 8.764 -39.253 -66.628 1.00 88.31 568 GLU A O 1
ATOM 4258 N N . ARG A 1 569 ? 10.383 -39.420 -65.063 1.00 90.12 569 ARG A N 1
ATOM 4259 C CA . ARG A 1 569 ? 9.641 -40.323 -64.170 1.00 90.12 569 ARG A CA 1
ATOM 4260 C C . ARG A 1 569 ? 8.383 -39.660 -63.610 1.00 90.12 569 ARG A C 1
ATOM 4262 O O . ARG A 1 569 ? 7.300 -40.241 -63.697 1.00 90.12 569 ARG A O 1
ATOM 4269 N N . LEU A 1 570 ? 8.504 -38.431 -63.106 1.00 88.88 570 LEU A N 1
ATOM 4270 C CA . LEU A 1 570 ? 7.376 -37.645 -62.602 1.00 88.88 570 LEU A CA 1
ATOM 4271 C C . LEU A 1 570 ? 6.366 -37.339 -63.713 1.00 88.88 570 LEU A C 1
ATOM 4273 O O . LEU A 1 570 ? 5.164 -37.464 -63.497 1.00 88.88 570 LEU A O 1
ATOM 4277 N N . LEU A 1 571 ? 6.826 -37.009 -64.922 1.00 87.44 571 LEU A N 1
ATOM 4278 C CA . LEU A 1 571 ? 5.958 -36.723 -66.066 1.00 87.44 571 LEU A CA 1
ATOM 4279 C C . LEU A 1 571 ? 5.181 -37.967 -66.523 1.00 87.44 571 LEU A C 1
ATOM 4281 O O . LEU A 1 571 ? 3.984 -37.877 -66.815 1.00 87.44 571 LEU A O 1
ATOM 4285 N N . ALA A 1 572 ? 5.825 -39.137 -66.547 1.00 87.00 572 ALA A N 1
ATOM 4286 C CA . ALA A 1 572 ? 5.155 -40.408 -66.816 1.00 87.00 572 ALA A CA 1
ATOM 4287 C C . ALA A 1 572 ? 4.100 -40.728 -65.741 1.00 87.00 572 ALA A C 1
ATOM 4289 O O . ALA A 1 572 ? 2.963 -41.076 -66.074 1.00 87.00 572 ALA A O 1
ATOM 4290 N N . ALA A 1 573 ? 4.438 -40.532 -64.463 1.00 86.56 573 ALA A N 1
ATOM 4291 C CA . ALA A 1 573 ? 3.515 -40.732 -63.350 1.00 86.56 573 ALA A CA 1
ATOM 4292 C C . ALA A 1 573 ? 2.332 -39.745 -63.384 1.00 86.56 573 ALA A C 1
ATOM 4294 O O . ALA A 1 573 ? 1.196 -40.132 -63.114 1.00 86.56 573 ALA A O 1
ATOM 4295 N N . LEU A 1 574 ? 2.552 -38.495 -63.802 1.00 86.25 574 LEU A N 1
ATOM 4296 C CA . LEU A 1 574 ? 1.517 -37.456 -63.876 1.00 86.25 574 LEU A CA 1
ATOM 4297 C C . LEU A 1 574 ? 0.494 -37.742 -64.984 1.00 86.25 574 LEU A C 1
ATOM 4299 O O . LEU A 1 574 ? -0.695 -37.453 -64.815 1.00 86.25 574 LEU A O 1
ATOM 4303 N N . LYS A 1 575 ? 0.943 -38.350 -66.093 1.00 84.50 575 LYS A N 1
ATOM 4304 C CA . LYS A 1 575 ? 0.080 -38.850 -67.180 1.00 84.50 575 LYS A CA 1
ATOM 4305 C C . LYS A 1 575 ? -0.748 -40.065 -66.758 1.00 84.50 575 LYS A C 1
ATOM 4307 O O . LYS A 1 575 ? -1.889 -40.191 -67.193 1.00 84.50 575 LYS A O 1
ATOM 4312 N N . ALA A 1 576 ? -0.190 -40.937 -65.917 1.00 84.38 576 ALA A N 1
ATOM 4313 C CA . ALA A 1 576 ? -0.900 -42.084 -65.347 1.00 84.38 576 ALA A CA 1
ATOM 4314 C C . ALA A 1 576 ? -1.861 -41.688 -64.208 1.00 84.38 576 ALA A C 1
ATOM 4316 O O . ALA A 1 576 ? -2.803 -42.417 -63.898 1.00 84.38 576 ALA A O 1
ATOM 4317 N N . MET A 1 577 ? -1.637 -40.528 -63.588 1.00 81.38 577 MET A N 1
ATOM 4318 C CA . MET A 1 577 ? -2.442 -40.014 -62.488 1.00 81.38 577 MET A CA 1
ATOM 4319 C C . MET A 1 577 ? -3.772 -39.425 -62.984 1.00 81.38 577 MET A C 1
ATOM 4321 O O . MET A 1 577 ? -3.819 -38.549 -63.854 1.00 81.38 577 MET A O 1
ATOM 4325 N N . GLY A 1 578 ? -4.867 -39.894 -62.382 1.00 79.38 578 GLY A N 1
ATOM 4326 C CA . GLY A 1 578 ? -6.227 -39.448 -62.677 1.00 79.38 578 GLY A CA 1
ATOM 4327 C C . GLY A 1 578 ? -6.543 -38.022 -62.203 1.00 79.38 578 GLY A C 1
ATOM 4328 O O . GLY A 1 578 ? -5.668 -37.188 -61.966 1.00 79.38 578 GLY A O 1
ATOM 4329 N N . ARG A 1 579 ? -7.840 -37.721 -62.074 1.00 81.50 579 ARG A N 1
ATOM 4330 C CA . ARG A 1 579 ? -8.309 -36.431 -61.545 1.00 81.50 579 ARG A CA 1
ATOM 4331 C C . ARG A 1 579 ? -8.027 -36.377 -60.042 1.00 81.50 579 ARG A C 1
ATOM 4333 O O . ARG A 1 579 ? -8.485 -37.247 -59.309 1.00 81.50 579 ARG A O 1
ATOM 4340 N N . VAL A 1 580 ? -7.312 -35.347 -59.603 1.00 84.44 580 VAL A N 1
ATOM 4341 C CA . VAL A 1 580 ? -7.002 -35.074 -58.191 1.00 84.44 580 VAL A CA 1
ATOM 4342 C C . VAL A 1 580 ? -7.839 -33.877 -57.740 1.00 84.44 580 VAL A C 1
ATOM 4344 O O . VAL A 1 580 ? -8.142 -32.995 -58.549 1.00 84.44 580 VAL A O 1
ATOM 4347 N N . ARG A 1 581 ? -8.270 -33.857 -56.475 1.00 82.00 581 ARG A N 1
ATOM 4348 C CA . ARG A 1 581 ? -8.971 -32.694 -55.916 1.00 82.00 581 ARG A CA 1
ATOM 4349 C C . ARG A 1 581 ? -7.968 -31.570 -55.692 1.00 82.00 581 ARG A C 1
ATOM 4351 O O . ARG A 1 581 ? -6.872 -31.820 -55.207 1.00 82.00 581 ARG A O 1
ATOM 4358 N N . LEU A 1 582 ? -8.371 -30.336 -55.988 1.00 79.38 582 LEU A N 1
ATOM 4359 C CA . LEU A 1 582 ? -7.515 -29.161 -55.797 1.00 79.38 582 LEU A CA 1
ATOM 4360 C C . LEU A 1 582 ? -6.997 -29.061 -54.350 1.00 79.38 582 LEU A C 1
ATOM 4362 O O . LEU A 1 582 ? -5.817 -28.824 -54.145 1.00 79.38 582 LEU A O 1
ATOM 4366 N N . SER A 1 583 ? -7.844 -29.385 -53.366 1.00 73.94 583 SER A N 1
ATOM 4367 C CA . SER A 1 583 ? -7.469 -29.441 -51.945 1.00 73.94 583 SER A CA 1
ATOM 4368 C C . SER A 1 583 ? -6.304 -30.386 -51.647 1.00 73.94 583 SER A C 1
ATOM 4370 O O . SER A 1 583 ? -5.472 -30.091 -50.796 1.00 73.94 583 SER A O 1
ATOM 4372 N N . ASP A 1 584 ? -6.254 -31.531 -52.328 1.00 81.62 584 ASP A N 1
ATOM 4373 C CA . ASP A 1 584 ? -5.263 -32.575 -52.064 1.00 81.62 584 ASP A CA 1
ATOM 4374 C C . ASP A 1 584 ? -3.921 -32.209 -52.712 1.00 81.62 584 ASP A C 1
ATOM 4376 O O . ASP A 1 584 ? -2.863 -32.499 -52.154 1.00 81.62 584 ASP A O 1
ATOM 4380 N N . ALA A 1 585 ? -3.973 -31.524 -53.860 1.00 82.19 585 ALA A N 1
ATOM 4381 C CA . ALA A 1 585 ? -2.807 -30.956 -54.527 1.00 82.19 585 ALA A CA 1
ATOM 4382 C C . ALA A 1 585 ? -2.207 -29.784 -53.729 1.00 82.19 585 ALA A C 1
ATOM 4384 O O . ALA A 1 585 ? -0.997 -29.758 -53.517 1.00 82.19 585 ALA A O 1
ATOM 4385 N N . ASP A 1 586 ? -3.044 -28.876 -53.215 1.00 78.31 586 ASP A N 1
ATOM 4386 C CA . ASP A 1 586 ? -2.608 -27.750 -52.375 1.00 78.31 586 ASP A CA 1
ATOM 4387 C C . ASP A 1 586 ? -1.977 -28.246 -51.061 1.00 78.31 586 ASP A C 1
ATOM 4389 O O . ASP A 1 586 ? -0.899 -27.799 -50.670 1.00 78.31 586 ASP A O 1
ATOM 4393 N N . ALA A 1 587 ? -2.596 -29.237 -50.406 1.00 78.69 587 ALA A N 1
ATOM 4394 C CA . ALA A 1 587 ? -2.054 -29.838 -49.188 1.00 78.69 587 ALA A CA 1
ATOM 4395 C C . ALA A 1 587 ? -0.711 -30.551 -49.425 1.00 78.69 587 ALA A C 1
ATOM 4397 O O . ALA A 1 587 ? 0.155 -30.546 -48.550 1.00 78.69 587 ALA A O 1
ATOM 4398 N N . ALA A 1 588 ? -0.531 -31.178 -50.592 1.00 84.94 588 ALA A N 1
ATOM 4399 C CA . ALA A 1 588 ? 0.741 -31.777 -50.980 1.00 84.94 588 ALA A CA 1
ATOM 4400 C C . ALA A 1 588 ? 1.812 -30.715 -51.269 1.00 84.94 588 ALA A C 1
ATOM 4402 O O . ALA A 1 588 ? 2.939 -30.850 -50.799 1.00 84.94 588 ALA A O 1
ATOM 4403 N N . GLY A 1 589 ? 1.446 -29.625 -51.952 1.00 82.88 589 GLY A N 1
ATOM 4404 C CA . GLY A 1 589 ? 2.328 -28.476 -52.164 1.00 82.88 589 GLY A CA 1
ATOM 4405 C C . GLY A 1 589 ? 2.818 -27.868 -50.850 1.00 82.88 589 GLY A C 1
ATOM 4406 O O . GLY A 1 589 ? 4.012 -27.621 -50.701 1.00 82.88 589 GLY A O 1
ATOM 4407 N N . PHE A 1 590 ? 1.929 -27.721 -49.863 1.00 80.44 590 PHE A N 1
ATOM 4408 C CA . PHE A 1 590 ? 2.294 -27.239 -48.529 1.00 80.44 590 PHE A CA 1
ATOM 4409 C C . PHE A 1 590 ? 3.327 -28.141 -47.839 1.00 80.44 590 PHE A C 1
ATOM 4411 O O . PHE A 1 590 ? 4.316 -27.639 -47.312 1.00 80.44 590 PHE A O 1
ATOM 4418 N N . ARG A 1 591 ? 3.152 -29.471 -47.888 1.00 83.25 591 ARG A N 1
ATOM 4419 C CA . ARG A 1 591 ? 4.124 -30.418 -47.306 1.00 83.25 591 ARG A CA 1
ATOM 4420 C C . ARG A 1 591 ? 5.506 -30.297 -47.946 1.00 83.25 591 ARG A C 1
ATOM 4422 O O . ARG A 1 591 ? 6.510 -30.379 -47.247 1.00 83.25 591 ARG A O 1
ATOM 4429 N N . VAL A 1 592 ? 5.576 -30.071 -49.259 1.00 86.31 592 VAL A N 1
ATOM 4430 C CA . VAL A 1 592 ? 6.863 -29.853 -49.940 1.00 86.31 592 VAL A CA 1
ATOM 4431 C C . VAL A 1 592 ? 7.495 -28.522 -49.514 1.00 86.31 592 VAL A C 1
ATOM 4433 O O . VAL A 1 592 ? 8.692 -28.479 -49.247 1.00 86.31 592 VAL A O 1
ATOM 4436 N N . VAL A 1 593 ? 6.706 -27.454 -49.377 1.00 85.38 593 VAL A N 1
ATOM 4437 C CA . VAL A 1 593 ? 7.189 -26.158 -48.862 1.00 85.38 593 VAL A CA 1
ATOM 4438 C C . VAL A 1 593 ? 7.692 -26.271 -47.419 1.00 85.38 593 VAL A C 1
ATOM 4440 O O . VAL A 1 593 ? 8.703 -25.664 -47.073 1.00 85.38 593 VAL A O 1
ATOM 4443 N N . GLU A 1 594 ? 7.044 -27.077 -46.579 1.00 81.50 594 GLU A N 1
ATOM 4444 C CA . GLU A 1 594 ? 7.497 -27.338 -45.210 1.00 81.50 594 GLU A CA 1
ATOM 4445 C C . GLU A 1 594 ? 8.875 -28.015 -45.187 1.00 81.50 594 GLU A C 1
ATOM 4447 O O . GLU A 1 594 ? 9.746 -27.610 -44.417 1.00 81.50 594 GLU A O 1
ATOM 4452 N N . VAL A 1 595 ? 9.114 -28.974 -46.087 1.00 85.06 595 VAL A N 1
ATOM 4453 C CA . VAL A 1 595 ? 10.435 -29.599 -46.264 1.00 85.06 595 VAL A CA 1
ATOM 4454 C C . VAL A 1 595 ? 11.484 -28.571 -46.697 1.00 85.06 595 VAL A C 1
ATOM 4456 O O . VAL A 1 595 ? 12.589 -28.570 -46.159 1.00 85.06 595 VAL A O 1
ATOM 4459 N N . ILE A 1 596 ? 11.146 -27.666 -47.620 1.00 85.38 596 ILE A N 1
ATOM 4460 C CA . ILE A 1 596 ? 12.055 -26.595 -48.066 1.00 85.38 596 ILE A CA 1
ATOM 4461 C C . ILE A 1 596 ? 12.422 -25.673 -46.895 1.00 85.38 596 ILE A C 1
ATOM 4463 O O . ILE A 1 596 ? 13.602 -25.419 -46.667 1.00 85.38 596 ILE A O 1
ATOM 4467 N N . LYS A 1 597 ? 11.435 -25.236 -46.101 1.00 80.50 597 LYS A N 1
ATOM 4468 C CA . LYS A 1 597 ? 11.662 -24.401 -44.909 1.00 80.50 597 LYS A CA 1
ATOM 4469 C C . LYS A 1 597 ? 12.514 -25.107 -43.847 1.00 80.50 597 LYS A C 1
ATOM 4471 O O . LYS A 1 597 ? 13.339 -24.469 -43.199 1.00 80.50 597 LYS A O 1
ATOM 4476 N N . GLN A 1 598 ? 12.329 -26.415 -43.652 1.00 81.75 598 GLN A N 1
ATOM 4477 C CA . GLN A 1 598 ? 13.159 -27.199 -42.730 1.00 81.75 598 GLN A CA 1
ATOM 4478 C C . GLN A 1 598 ? 14.619 -27.246 -43.197 1.00 81.75 598 GLN A C 1
ATOM 4480 O O . GLN A 1 598 ? 15.523 -27.022 -42.398 1.00 81.75 598 GLN A O 1
ATOM 4485 N N . LEU A 1 599 ? 14.848 -27.475 -44.491 1.00 84.38 599 LEU A N 1
ATOM 4486 C CA . LEU A 1 599 ? 16.186 -27.499 -45.081 1.00 84.38 599 LEU A CA 1
ATOM 4487 C C . LEU A 1 599 ? 16.869 -26.116 -45.061 1.00 84.38 599 LEU A C 1
ATOM 4489 O O . LEU A 1 599 ? 18.074 -26.047 -44.821 1.00 84.38 599 LEU A O 1
ATOM 4493 N N . GLU A 1 600 ? 16.112 -25.026 -45.239 1.00 79.94 600 GLU A N 1
ATOM 4494 C CA . GLU A 1 600 ? 16.584 -23.642 -45.039 1.00 79.94 600 GLU A CA 1
ATOM 4495 C C . GLU A 1 600 ? 17.005 -23.416 -43.574 1.00 79.94 600 GLU A C 1
ATOM 4497 O O . GLU A 1 600 ? 18.100 -22.926 -43.308 1.00 79.94 600 GLU A O 1
ATOM 4502 N N . GLY A 1 601 ? 16.185 -23.846 -42.607 1.00 78.06 601 GLY A N 1
ATOM 4503 C CA . GLY A 1 601 ? 16.498 -23.743 -41.176 1.00 78.06 601 GLY A CA 1
ATOM 4504 C C . GLY A 1 601 ? 17.710 -24.574 -40.732 1.00 78.06 601 GLY A C 1
ATOM 4505 O O . GLY A 1 601 ? 18.412 -24.191 -39.797 1.00 78.06 601 GLY A O 1
ATOM 4506 N N . GLU A 1 602 ? 17.981 -25.690 -41.413 1.00 82.88 602 GLU A N 1
ATOM 4507 C CA . GLU A 1 602 ? 19.183 -26.515 -41.229 1.00 82.88 602 GLU A CA 1
ATOM 4508 C C . GLU A 1 602 ? 20.427 -25.938 -41.943 1.00 82.88 602 GLU A C 1
ATOM 4510 O O . GLU A 1 602 ? 21.525 -26.470 -41.773 1.00 82.88 602 GLU A O 1
ATOM 4515 N N . GLY A 1 603 ? 20.278 -24.869 -42.737 1.00 80.56 603 GLY A N 1
ATOM 4516 C CA . GLY A 1 603 ? 21.356 -24.260 -43.523 1.00 80.56 603 GLY A CA 1
ATOM 4517 C C . GLY A 1 603 ? 21.809 -25.092 -44.730 1.00 80.56 603 GLY A C 1
ATOM 4518 O O . GLY A 1 603 ? 22.906 -24.873 -45.236 1.00 80.56 603 GLY A O 1
ATOM 4519 N N . GLN A 1 604 ? 20.998 -26.060 -45.172 1.00 76.75 604 GLN A N 1
ATOM 4520 C CA . GLN A 1 604 ? 21.283 -26.939 -46.319 1.00 76.75 604 GLN A CA 1
ATOM 4521 C C . GLN A 1 604 ? 20.777 -26.369 -47.652 1.00 76.75 604 GLN A C 1
ATOM 4523 O O . GLN A 1 604 ? 21.136 -26.884 -48.705 1.00 76.75 604 GLN A O 1
ATOM 4528 N N . ILE A 1 605 ? 19.926 -25.340 -47.604 1.00 80.94 605 ILE A N 1
ATOM 4529 C CA . ILE A 1 605 ? 19.348 -24.656 -48.765 1.00 80.94 605 ILE A CA 1
ATOM 4530 C C . ILE A 1 605 ? 19.471 -23.151 -48.567 1.00 80.94 605 ILE A C 1
ATOM 4532 O O . ILE A 1 605 ? 19.232 -22.648 -47.468 1.00 80.94 605 ILE A O 1
ATOM 4536 N N . VAL A 1 606 ? 19.778 -22.434 -49.647 1.00 73.31 606 VAL A N 1
ATOM 4537 C CA . VAL A 1 606 ? 19.741 -20.969 -49.693 1.00 73.31 606 VAL A CA 1
ATOM 4538 C C . VAL A 1 606 ? 18.641 -20.543 -50.660 1.00 73.31 606 VAL A C 1
ATOM 4540 O O . VAL A 1 606 ? 18.685 -20.857 -51.847 1.00 73.31 606 VAL A O 1
ATOM 4543 N N . ILE A 1 607 ? 17.635 -19.830 -50.152 1.00 72.38 607 ILE A N 1
ATOM 4544 C CA . ILE A 1 607 ? 16.551 -19.292 -50.977 1.00 72.38 607 ILE A CA 1
ATOM 4545 C C . ILE A 1 607 ? 16.979 -17.923 -51.506 1.00 72.38 607 ILE A C 1
ATOM 4547 O O . ILE A 1 607 ? 17.015 -16.950 -50.753 1.00 72.38 607 ILE A O 1
ATOM 4551 N N . LEU A 1 608 ? 17.271 -17.837 -52.805 1.00 64.12 608 LEU A N 1
ATOM 4552 C CA . LEU A 1 608 ? 17.552 -16.571 -53.480 1.00 64.12 608 LEU A CA 1
ATOM 4553 C C . LEU A 1 608 ? 16.243 -15.781 -53.619 1.00 64.12 608 LEU A C 1
ATOM 4555 O O . LEU A 1 608 ? 15.420 -16.048 -54.495 1.00 64.12 608 LEU A O 1
ATOM 4559 N N . ARG A 1 609 ? 16.019 -14.832 -52.709 1.00 63.53 609 ARG A N 1
ATOM 4560 C CA . ARG A 1 609 ? 14.899 -13.883 -52.787 1.00 63.53 609 ARG A CA 1
ATOM 4561 C C . ARG A 1 609 ? 15.356 -12.703 -53.639 1.00 63.53 609 ARG A C 1
ATOM 4563 O O . ARG A 1 609 ? 16.485 -12.261 -53.487 1.00 63.53 609 ARG A O 1
ATOM 4570 N N . SER A 1 610 ? 14.495 -12.208 -54.523 1.00 42.12 610 SER A N 1
ATOM 4571 C CA . SER A 1 610 ? 14.820 -11.315 -55.650 1.00 42.12 610 SER A CA 1
ATOM 4572 C C . SER A 1 610 ? 15.384 -9.912 -55.331 1.00 42.12 610 SER A C 1
ATOM 4574 O O . SER A 1 610 ? 15.273 -9.044 -56.188 1.00 42.12 610 SER A O 1
ATOM 4576 N N . ASP A 1 611 ? 15.980 -9.678 -54.159 1.00 38.25 611 ASP A N 1
ATOM 4577 C CA . ASP A 1 611 ? 16.625 -8.415 -53.761 1.00 38.25 611 ASP A CA 1
ATOM 4578 C C . ASP A 1 611 ? 18.024 -8.626 -53.112 1.00 38.25 611 ASP A C 1
ATOM 4580 O O . ASP A 1 611 ? 18.446 -7.825 -52.275 1.00 38.25 611 ASP A O 1
ATOM 4584 N N . GLU A 1 612 ? 18.770 -9.664 -53.519 1.00 35.19 612 GLU A N 1
ATOM 4585 C CA . GLU A 1 612 ? 20.252 -9.689 -53.457 1.00 35.19 612 GLU A CA 1
ATOM 4586 C C . GLU A 1 612 ? 20.875 -9.925 -54.838 1.00 35.19 612 GLU A C 1
ATOM 4588 O O . GLU A 1 612 ? 20.438 -10.867 -55.543 1.00 35.19 612 GLU A O 1
#

Radius of gyration: 43.95 Å; chains: 1; bounding box: 108×74×138 Å

pLDDT: mean 72.57, std 18.06, range [30.83, 97.0]

Sequence (612 aa):
MGQPVAFLAAGGRAADRLAKPFDFRYPDKLSKERLRTLEMMHQAYASALAARLVSELRCPADVRVCGLEQQTYGDYIASLTGRQGFYLAALDPIKSNLLLQLDSQSAGRLLERLFGAPVAQLVAADPLDNQAPGLAAASWSEAEGQALRAAAPWLLDELRQAWQGLGSGAGRLVGVESDPRLCQILPPHEMVLVVGLELSLAGQPGRLNLVYPFLFLEPLAKRLTPAWWYEVPAGDQRRPSRDLARQVPLDSQLLCPAGELSVAALRALRPGSELPLPALDRGLAVLRCGGEAVAALDGLQRSDEAWSANFVPEARDPADAGDEVISDPLTALAQDLKSGLAAIQNSLGSALQGLSGELAGLQARQDELSDRVLYGQADLDEAPAGARRSFAALAGVAGSDLALLLSGERCQLQALLLAFMDSAQAADSLSLLPAGIQTEVVRRLANLDWVPPVVLSLLDAWLAGRLRHSERGPAKLGGVAKVVDILSQVPRAVESQVILSLDTSDPALAESIKRNMFVFEDICLLDDESIAAVLARASEQDILLALKGVAEKSRDLILARFPAAIAERLLAALKAMGRVRLSDADAAGFRVVEVIKQLEGEGQIVILRSDE

Secondary structure (DSSP, 8-state):
--PPPP-----------------TTS---S-HHHHHHHHHHHHHHHHHHHHHHHHHH-S-EEEEEEEEEEEEHHHHHHH--S--EEEEEEETT--SEEEEEE-HHHHHHHHHHHTT--HHHHHSS-TTTS--TT---SS--HHHHHHHHHHHHHHHHHHHHHHGGGT---EEEEEEES-TTT--SS-TTSEEEEEEEEEEETTEEEEEEEEEEHHHHGGGTTT-STHHHHS--S-------HHHHTT----EEEEPP-----HHHHHH--TTPPP-PPPGGGS-EEEEETTEEEEEEEEEEEETTEEEEEEES----TT---------HHHHHHHHHHHHHHHHHHHHHHHHHHHHHHHHHHHHHHHHHHHHHHS----TT---TTGGGTTGGGTT--HHHHHHHHTTS-HHHHHHHHTTS-HHHHHHHHHHS-HHHHHHHHHHHHT-----HHHHHHHHHHHHHHHHHHHS------SHHHHHHHHTTS-HHHHHHHHHHHHHH-HHHHHHHHHH---GGGGGGS-HHHHHHHHHHS-HHHHHHHHHHS-HHHHHHHHHHS-HHHHHHHHHHHHH-----HHHHHHHHHHHHHHHHHHHHTTS-----TT-

Foldseek 3Di:
DDDDDDDDDDDDDDPPPPDDDQDPLDHPPADPQLQVLVQVLVQQLQVQLQVLCCVQLVFRKGKDWPGKDKDFQLVVLVVADAWKKWWWKDWPPQPAIKIKIWHPQRLLLLLLSQLQFDLVVNVPDGSVPLDDPPQPDSYDDPLSQLSSVLCVCSNVVSSQVSCVLLVTDDMDTPGITTRSVVPPSDDRGFMWMKGWMWMATSNRTTIMIIIGGVSRCVVSSVCSGPVNVVPPVPDPPVPCPPVNVVPDDWDKDKADPQDDDDPVRVVVDDVPDDRDGDDPQQFFIFIDTNRHGQFTWGRFDDDDHDTDTDTHRDDDDPVPPDDDDDDDPVVVVVVVVVVVVVVVVVVVVVVVVVVVVVVVVVVVVVVVVVCCVVPDDPPVPDDPPVVLPQQPVVPPDALVVVLVVCVNPRLSNLLSVLLNDPPVSSVSNLVSHDPVSSVVSVVNNVSRHDHRPSSSVSVSVVSNVVVVVVVPPPPCPDDLLVVLVVLLPDDPVVSVVVLVVCCVVPVPSSVSNVLNNDFLLLLLQWDLQLVVQLVVPADLVLVLLLLLLDDPVSSVSNLVSHDVVSSVVSVVVNVVDDDDDNVSNSVSRSRSVVSSVVCVVVVSTDRDRPPD